Protein 4H3Q (pdb70)

B-factor: mean 58.97, std 25.53, range [18.32, 255.64]

Secondary structure (DSSP, 8-state):
-PPPEETTEE---TTTEEEEEEEEE-SSEEEEEEEETTTTEEEEEEEE--TT-HHHHHHHHHHHHHHHH---TTB----EEE--SSTTT---EEEEEEPPSEEHHHHHHH-PPPHHHHHHHHHHHHHHHHHHHHTTEE-----GGGEEE-TT--EEE---TT-EE-EEEEE-STTTSS--S--TT--HHHHH-SEEE-THHHHHHHHHHHHHHHHSS-SS--SSHHHHHHHHHHHH-SPPTTTTSSSPPTTTHHHHHHSPP-----HHHH-TTS-HHHHHHHHHHS-SSTTTSPPHHHHHTSGGGTTT--GGG----SS----SS-TTTS-HHHHHHHHHHHHGGGSSS---/--S---PPP---

Foldseek 3Di:
DAADDDPNHGDRDPDQWDDWDWDDQFVFWTKTWTAGNVVGAIKIKTKGQQQVFLLNLLLVLQQLQVLDQDDDQAAWHFDAKDADPDLVRGRMIMTITHDFDAWQLVVLVPDADDLVLLLLLLLSLLLVLQQCCLLQKAQQDDDRRQWGHHPVSRIHGHRSSPMDHFDQFAALPPVQVDDHDACLQFAPCSLFAGGTDHNLRRLSSSLQRSLCNLPVDGQQHADHRVRSVVSLCQAQWQDDVVLLVDSGDPVRSVVSVVDDTHDHDQQCVSRVPDDPLSSVLSCLRNDNHSVSRDDSLVSCVGPSNVVPRDVVPRDHDPHHDDDPDDSVPDTSVVSSVSVVVSNQVSPPPRDD/DPDDDDDDDDDD

Radius of gyration: 21.16 Å; Cα contacts (8 Å, |Δi|>4): 599; chains: 2; bounding box: 39×56×58 Å

Solvent-accessible surface area: 17019 Å² total; per-residue (Å²): 162,65,55,48,111,16,160,77,80,64,0,69,4,32,128,77,3,38,116,31,63,67,67,17,99,51,62,55,9,8,36,0,20,4,72,4,51,99,96,138,70,166,4,12,0,41,26,10,65,2,25,71,101,42,55,84,0,15,27,6,1,8,6,0,62,0,3,38,59,14,222,20,80,6,6,2,27,20,76,22,3,42,16,25,97,60,45,127,104,0,132,38,0,9,0,0,16,61,41,19,93,14,15,0,98,89,3,14,143,76,44,155,18,58,69,75,12,6,9,13,0,0,17,7,0,0,10,0,0,15,18,0,4,38,1,58,0,0,0,15,18,1,19,3,43,5,0,33,1,29,43,85,1,32,2,40,0,17,26,0,2,3,0,27,47,28,55,105,113,51,59,11,112,48,14,50,129,35,133,16,67,40,66,84,18,14,0,0,12,5,38,10,31,65,55,8,5,63,76,17,4,0,3,0,7,0,0,1,0,0,0,13,1,39,33,39,116,33,12,0,40,17,98,133,56,102,48,4,6,75,66,0,9,32,23,23,8,33,28,55,129,106,22,24,98,50,48,15,52,99,82,10,6,94,65,8,120,80,45,93,137,93,112,101,37,67,22,101,178,41,8,98,153,19,54,87,118,0,13,64,0,0,51,82,0,2,32,21,5,26,147,108,10,19,107,12,77,95,0,0,56,16,84,14,0,75,135,22,71,54,82,109,45,5,66,104,17,117,61,91,26,79,39,146,75,63,8,63,79,20,76,71,103,74,0,32,93,24,0,48,111,38,0,22,124,42,43,136,72,104,105,118,155,129,113,32,133,41,99,82,16,113,44,125

GO terms:
  GO:0004674 protein serine/threonine kinase activity (F, IDA)
  GO:0004707 MAP kinase activity (F, IDA)
  GO:0005829 cytosol (C, IDA)
  GO:0045542 positive regulation of cholesterol biosynthetic process (P, IDA)
  GO:0070371 ERK1 and ERK2 cascade (P, IDA)
  GO:0007173 epidermal growth factor receptor signaling pathway (P, IDA)
  GO:0000165 MAPK cascade (P, IDA)
  GO:0010759 positive regulation of macrophage chemotaxis (P, IGI)
  GO:0120041 positive regulation of macrophage proliferation (P, IGI)
  GO:0061514 interleukin-34-mediated signaling pathway (P, IGI)
  GO:0005634 nucleus (C, IDA)
  GO:0005737 cytoplasm (C, IDA)
  GO:0045880 positive regulation of smoothened signaling pathway (P, IDA)
  GO:0070849 response to epidermal growth factor (P, IDA)
  GO:0005634 nucleus (C, TAS)
  GO:0005739 mitochondrion (C, TAS)
  GO:0005769 early endosome (C, TAS)
  GO:0005770 late endosome (C, TAS)
  GO:0005794 Golgi apparatus (C, TAS)
  GO:0005829 cytosol (C, TAS)

CATH classification: 3.30.200.20 (+1 more: 1.10.510.10)

Structure (mmCIF, N/CA/C/O backbone):
data_4H3Q
#
_entry.id   4H3Q
#
_cell.length_a   41.750
_cell.length_b   58.530
_cell.length_c   159.150
_cell.angle_alpha   90.00
_cell.angle_beta   90.00
_cell.angle_gamma   90.00
#
_symmetry.space_group_name_H-M   'P 21 21 21'
#
loop_
_entity.id
_entity.type
_entity.pdbx_description
1 polymer 'Mitogen-activated protein kinase 1'
2 polymer 'Dual specificity mitogen-activated protein kinase kinase 2'
3 non-polymer 'PHOSPHOAMINOPHOSPHONIC ACID-ADENYLATE ESTER'
4 water water
#
loop_
_atom_site.group_PDB
_atom_site.id
_atom_site.type_symbol
_atom_site.label_atom_id
_atom_site.label_alt_id
_atom_site.label_comp_id
_atom_site.label_asym_id
_atom_site.label_entity_id
_atom_site.label_seq_id
_atom_site.pdbx_PDB_ins_code
_atom_site.Cartn_x
_atom_site.Cartn_y
_atom_site.Cartn_z
_atom_site.occupancy
_atom_site.B_iso_or_equiv
_atom_site.auth_seq_id
_atom_site.auth_comp_id
_atom_site.auth_asym_id
_atom_site.auth_atom_id
_atom_site.pdbx_PDB_model_num
ATOM 1 N N . ALA A 1 11 ? 0.378 13.878 -18.012 1.00 99.78 9 ALA A N 1
ATOM 2 C CA . ALA A 1 11 ? 1.732 13.631 -17.521 1.00 104.21 9 ALA A CA 1
ATOM 3 C C . ALA A 1 11 ? 1.826 12.311 -16.760 1.00 102.30 9 ALA A C 1
ATOM 4 O O . ALA A 1 11 ? 0.823 11.624 -16.567 1.00 103.42 9 ALA A O 1
ATOM 6 N N . GLY A 1 12 ? 3.035 11.962 -16.327 1.00 99.20 10 GLY A N 1
ATOM 7 C CA . GLY A 1 12 ? 3.254 10.737 -15.574 1.00 88.86 10 GLY A CA 1
ATOM 8 C C . GLY A 1 12 ? 2.753 10.793 -14.139 1.0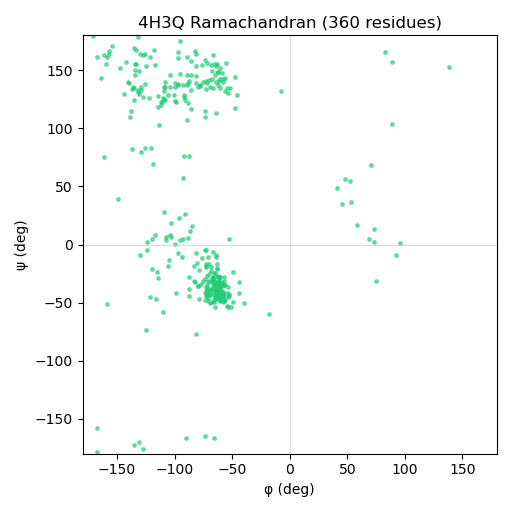0 75.91 10 GLY A C 1
ATOM 9 O O . GLY A 1 12 ? 2.585 11.875 -13.568 1.00 77.26 10 GLY A O 1
ATOM 10 N N . PRO A 1 13 ? 2.518 9.618 -13.542 1.00 62.71 11 PRO A N 1
ATOM 11 C CA . PRO A 1 13 ? 1.964 9.521 -12.186 1.00 54.55 11 PRO A CA 1
ATOM 12 C C . PRO A 1 13 ? 3.014 9.823 -11.122 1.00 53.28 11 PRO A C 1
ATOM 13 O O . PRO A 1 13 ? 4.205 9.651 -11.380 1.00 54.00 11 PRO A O 1
ATOM 17 N N . GLU A 1 14 ? 2.590 10.270 -9.946 1.00 48.56 12 GLU A N 1
ATOM 18 C CA . GLU A 1 14 ? 3.530 10.492 -8.849 1.00 49.37 12 GLU A CA 1
ATOM 19 C C . GLU A 1 14 ? 4.122 9.159 -8.391 1.00 49.18 12 GLU A C 1
ATOM 20 O O . GLU A 1 14 ? 3.515 8.104 -8.585 1.00 51.66 12 GLU A O 1
ATOM 26 N N . MET A 1 15 ? 5.304 9.206 -7.787 1.00 52.59 13 MET A N 1
ATOM 27 C CA . MET A 1 15 ? 6.024 7.992 -7.426 1.00 51.91 13 MET A CA 1
ATOM 28 C C . MET A 1 15 ? 6.564 8.094 -6.020 1.00 48.66 13 MET A C 1
ATOM 29 O O . MET A 1 15 ? 6.946 9.165 -5.589 1.00 47.65 13 MET A O 1
ATOM 34 N N . VAL A 1 16 ? 6.602 6.976 -5.306 1.00 42.27 14 VAL A N 1
ATOM 35 C CA . VAL A 1 16 ? 7.149 6.938 -3.967 1.00 37.91 14 VAL A CA 1
ATOM 36 C C . VAL A 1 16 ? 7.845 5.607 -3.802 1.00 40.15 14 VAL A C 1
ATOM 37 O O . VAL A 1 16 ? 7.243 4.569 -4.078 1.00 42.90 14 VAL A O 1
ATOM 41 N N . ARG A 1 17 ? 9.096 5.641 -3.336 1.00 42.42 15 ARG A N 1
ATOM 42 C CA . ARG A 1 17 ? 9.957 4.456 -3.290 1.00 45.47 15 ARG A CA 1
ATOM 43 C C . ARG A 1 17 ? 9.858 3.584 -4.522 1.00 47.20 15 ARG A C 1
ATOM 44 O O . ARG A 1 17 ? 9.672 2.380 -4.413 1.00 49.30 15 ARG A O 1
ATOM 52 N N . GLY A 1 18 ? 9.942 4.190 -5.697 1.00 49.24 16 GLY A N 1
ATOM 53 C CA . GLY A 1 18 ? 9.923 3.408 -6.915 1.00 50.11 16 GLY A CA 1
ATOM 54 C C . GLY A 1 18 ? 8.557 2.843 -7.247 1.00 54.47 16 GLY A C 1
ATOM 55 O O . GLY A 1 18 ? 8.414 2.146 -8.242 1.00 55.26 16 GLY A O 1
ATOM 56 N N . GLN A 1 19 ? 7.545 3.143 -6.437 1.00 52.69 17 GLN A N 1
ATOM 57 C CA . GLN A 1 19 ? 6.205 2.684 -6.758 1.00 50.50 17 GLN A CA 1
ATOM 58 C C . GLN A 1 19 ? 5.268 3.789 -7.198 1.00 39.95 17 GLN A C 1
ATOM 59 O O . GLN A 1 19 ? 5.250 4.864 -6.621 1.00 39.68 17 GLN A O 1
ATOM 65 N N . VAL A 1 20 ? 4.516 3.512 -8.259 1.00 43.78 18 VAL A N 1
ATOM 66 C CA . VAL A 1 20 ? 3.461 4.382 -8.753 1.00 38.17 18 VAL A CA 1
ATOM 67 C C . VAL A 1 20 ? 2.482 4.649 -7.642 1.00 35.89 18 VAL A C 1
ATOM 68 O O . VAL A 1 20 ? 2.064 3.731 -6.944 1.00 43.02 18 VAL A O 1
ATOM 72 N N . PHE A 1 21 ? 2.140 5.917 -7.460 1.00 37.28 19 PHE A N 1
ATOM 73 C CA . PHE A 1 21 ? 1.167 6.322 -6.469 1.00 40.22 19 PHE A CA 1
ATOM 74 C C . PHE A 1 21 ? 0.302 7.362 -7.146 1.00 39.22 19 PHE A C 1
ATOM 75 O O . PHE A 1 21 ? 0.512 8.555 -6.991 1.00 41.46 19 PHE A O 1
ATOM 83 N N . ASP A 1 22 ? -0.667 6.887 -7.916 1.00 32.73 20 ASP A N 1
ATOM 84 C CA . ASP A 1 22 ? -1.320 7.707 -8.910 1.00 35.22 20 ASP A CA 1
ATOM 85 C C . ASP A 1 22 ? -2.586 8.421 -8.413 1.00 39.36 20 ASP A C 1
ATOM 86 O O . ASP A 1 22 ? -3.705 8.040 -8.744 1.00 39.19 20 ASP A O 1
ATOM 91 N N . VAL A 1 23 ? -2.391 9.482 -7.647 1.00 34.03 21 VAL A N 1
ATOM 92 C CA . VAL A 1 23 ? -3.487 10.137 -6.967 1.00 27.75 21 VAL A CA 1
ATOM 93 C C . VAL A 1 23 ? -3.545 11.612 -7.324 1.00 35.27 21 VAL A C 1
ATOM 94 O O . VAL A 1 23 ? -4.360 12.350 -6.776 1.00 40.41 21 VAL A O 1
ATOM 98 N N . GLY A 1 24 ? -2.647 12.053 -8.198 1.00 34.44 22 GLY A N 1
ATOM 99 C CA . GLY A 1 24 ? -2.679 13.428 -8.673 1.00 33.46 22 GLY A CA 1
ATOM 100 C C . GLY A 1 24 ? -3.687 13.606 -9.802 1.00 34.04 22 GLY A C 1
ATOM 101 O O . GLY A 1 24 ? -4.159 12.634 -10.368 1.00 34.78 22 GLY A O 1
ATOM 102 N N . PRO A 1 25 ? -4.025 14.855 -10.142 1.00 35.01 23 PRO A N 1
ATOM 103 C CA . PRO A 1 25 ? -3.509 16.097 -9.560 1.00 40.22 23 PRO A CA 1
ATOM 104 C C . PRO A 1 25 ? -4.173 16.514 -8.246 1.00 37.84 23 PRO A C 1
ATOM 105 O O . PRO A 1 25 ? -3.693 17.454 -7.627 1.00 34.76 23 PRO A O 1
ATOM 109 N N . ARG A 1 26 ? -5.235 15.850 -7.809 1.00 32.58 24 ARG A N 1
ATOM 110 C CA . ARG A 1 26 ? -5.879 16.315 -6.602 1.00 27.83 24 ARG A CA 1
ATOM 111 C C . ARG A 1 26 ? -4.981 16.215 -5.384 1.00 26.75 24 ARG A C 1
ATOM 112 O O . ARG A 1 26 ? -4.904 17.143 -4.604 1.00 28.85 24 ARG A O 1
ATOM 120 N N . TYR A 1 27 ? -4.322 15.076 -5.218 1.00 25.89 25 TYR A N 1
ATOM 121 C CA . TYR A 1 27 ? -3.489 14.830 -4.054 1.00 25.13 25 TYR A CA 1
ATOM 122 C C . TYR A 1 27 ? -2.009 14.825 -4.448 1.00 31.34 25 TYR A C 1
ATOM 123 O O . TYR A 1 27 ? -1.606 14.089 -5.323 1.00 30.71 25 TYR A O 1
ATOM 132 N N . THR A 1 28 ? -1.203 15.643 -3.787 1.00 33.06 26 THR A N 1
ATOM 133 C CA . THR A 1 28 ? 0.195 15.809 -4.156 1.00 28.32 26 THR A CA 1
ATOM 134 C C . THR A 1 28 ? 1.072 15.779 -2.917 1.00 28.70 26 THR A C 1
ATOM 135 O O . THR A 1 28 ? 0.592 15.508 -1.829 1.00 26.89 26 THR A O 1
ATOM 139 N N . ASN A 1 29 ? 2.353 16.079 -3.101 1.00 30.97 27 ASN A N 1
ATOM 140 C CA . ASN A 1 29 ? 3.325 16.081 -2.011 1.00 35.44 27 ASN A CA 1
ATOM 141 C C . ASN A 1 29 ? 3.271 14.835 -1.146 1.00 28.95 27 ASN A C 1
ATOM 142 O O . ASN A 1 29 ? 3.095 14.920 0.052 1.00 32.51 27 ASN A O 1
ATOM 147 N N . LEU A 1 30 ? 3.415 13.683 -1.764 1.00 29.09 28 LEU A N 1
ATOM 148 C CA . LEU A 1 30 ? 3.384 12.422 -1.039 1.00 28.50 28 LEU A CA 1
ATOM 149 C C . LEU A 1 30 ? 4.644 12.192 -0.206 1.00 38.39 28 LEU A C 1
ATOM 150 O O . LEU A 1 30 ? 5.755 12.382 -0.697 1.00 35.56 28 LEU A O 1
ATOM 155 N N . SER A 1 31 ? 4.464 11.768 1.043 1.00 33.99 29 SER A N 1
ATOM 156 C CA . SER A 1 31 ? 5.559 11.229 1.859 1.00 37.55 29 SER A CA 1
ATOM 157 C C . SER A 1 31 ? 5.176 9.858 2.435 1.00 40.84 29 SER A C 1
ATOM 158 O O . SER A 1 31 ? 4.121 9.702 3.077 1.00 33.61 29 SER A O 1
ATOM 161 N N . TYR A 1 32 ? 6.053 8.884 2.202 1.00 32.40 30 TYR A N 1
ATOM 162 C CA . TYR A 1 32 ? 5.933 7.552 2.761 1.00 32.97 30 TYR A CA 1
ATOM 163 C C . TYR A 1 32 ? 5.749 7.607 4.271 1.00 44.10 30 TYR A C 1
ATOM 164 O O . TYR A 1 32 ? 6.417 8.353 4.975 1.00 33.89 30 TYR A O 1
ATOM 173 N N . ILE A 1 33 ? 4.802 6.826 4.763 1.00 33.94 31 ILE A N 1
ATOM 174 C CA . ILE A 1 33 ? 4.641 6.658 6.193 1.00 38.95 31 ILE A CA 1
ATOM 175 C C . ILE A 1 33 ? 5.054 5.241 6.558 1.00 39.25 31 ILE A C 1
ATOM 176 O O . ILE A 1 33 ? 5.944 5.019 7.368 1.00 43.38 31 ILE A O 1
ATOM 181 N N . GLY A 1 34 ? 4.391 4.274 5.951 1.00 38.87 32 GLY A N 1
ATOM 182 C CA . GLY A 1 34 ? 4.646 2.905 6.294 1.00 40.52 32 GLY A CA 1
ATOM 183 C C . GLY A 1 34 ? 3.972 1.940 5.361 1.00 43.72 32 GLY A C 1
ATOM 184 O O . GLY A 1 34 ? 3.286 2.321 4.418 1.00 47.39 32 GLY A O 1
ATOM 185 N N . GLU A 1 35 ? 4.195 0.670 5.637 1.00 45.88 33 GLU A N 1
ATOM 186 C CA . GLU A 1 35 ? 3.624 -0.399 4.876 1.00 53.16 33 GLU A CA 1
ATOM 187 C C . GLU A 1 35 ? 3.008 -1.279 5.929 1.00 62.06 33 GLU A C 1
ATOM 188 O O . GLU A 1 35 ? 3.633 -1.557 6.958 1.00 65.25 33 GLU A O 1
ATOM 194 N N . GLY A 1 36 ? 1.771 -1.689 5.702 1.00 60.38 34 GLY A N 1
ATOM 195 C CA . GLY A 1 36 ? 1.225 -2.787 6.461 1.00 66.53 34 GLY A CA 1
ATOM 196 C C . GLY A 1 36 ? 1.597 -3.993 5.632 1.00 74.76 34 GLY A C 1
ATOM 197 O O . GLY A 1 36 ? 2.425 -3.892 4.726 1.00 71.52 34 GLY A O 1
ATOM 198 N N . ALA A 1 37 ? 0.987 -5.133 5.928 1.00 83.62 35 ALA A N 1
ATOM 199 C CA . ALA A 1 37 ? 1.181 -6.320 5.105 1.00 85.56 35 ALA A CA 1
ATOM 200 C C . ALA A 1 37 ? 0.442 -6.183 3.766 1.00 76.35 35 ALA A C 1
ATOM 201 O O . ALA A 1 37 ? 0.725 -6.907 2.807 1.00 68.25 35 ALA A O 1
ATOM 203 N N . TYR A 1 38 ? -0.497 -5.245 3.696 1.00 70.61 36 TYR A N 1
ATOM 204 C CA . TYR A 1 38 ? -1.397 -5.211 2.556 1.00 66.89 36 TYR A CA 1
ATOM 205 C C . TYR A 1 38 ? -1.348 -3.927 1.741 1.00 69.21 36 TYR A C 1
ATOM 206 O O . TYR A 1 38 ? -1.726 -3.911 0.566 1.00 68.63 36 TYR A O 1
ATOM 215 N N . GLY A 1 39 ? -0.864 -2.855 2.347 1.00 63.69 37 GLY A N 1
ATOM 216 C CA . GLY A 1 39 ? -0.859 -1.597 1.642 1.00 61.16 37 GLY A CA 1
ATOM 217 C C . GLY A 1 39 ? 0.294 -0.699 1.992 1.00 54.39 37 GLY A C 1
ATOM 218 O O . GLY A 1 39 ? 0.826 -0.755 3.102 1.00 52.25 37 GLY A O 1
ATOM 219 N N . MET A 1 40 ? 0.678 0.129 1.029 1.00 45.85 38 MET A N 1
ATOM 220 C CA . MET A 1 40 ? 1.598 1.222 1.298 1.00 35.01 38 MET A CA 1
ATOM 221 C C . MET A 1 40 ? 0.843 2.517 1.644 1.00 34.76 38 MET A C 1
ATOM 222 O O . MET A 1 40 ? -0.030 2.973 0.900 1.00 32.36 38 MET A O 1
ATOM 227 N N . VAL A 1 41 ? 1.185 3.111 2.779 1.00 29.31 39 VAL A N 1
ATOM 228 C CA . VAL A 1 41 ? 0.503 4.306 3.242 1.00 27.57 39 VAL A CA 1
ATOM 229 C C . VAL A 1 41 ? 1.390 5.542 3.127 1.00 27.72 39 VAL A C 1
ATOM 230 O O . VAL A 1 41 ? 2.530 5.507 3.569 1.00 30.37 39 VAL A O 1
ATOM 234 N N . CYS A 1 42 ? 0.852 6.623 2.561 1.00 26.29 40 CYS A N 1
ATOM 235 C CA . CYS A 1 42 ? 1.537 7.930 2.503 1.00 31.44 40 CYS A CA 1
ATOM 236 C C . CYS A 1 42 ? 0.718 9.047 3.104 1.00 33.91 40 CYS A C 1
ATOM 237 O O . CYS A 1 42 ? -0.511 8.976 3.138 1.00 32.31 40 CYS A O 1
ATOM 240 N N . SER A 1 43 ? 1.402 10.077 3.584 1.00 30.59 41 SER A N 1
ATOM 241 C CA . SER A 1 43 ? 0.759 11.374 3.821 1.00 31.57 41 SER A CA 1
ATOM 242 C C . SER A 1 43 ? 0.679 12.126 2.487 1.00 30.61 41 SER A C 1
ATOM 243 O O . SER A 1 43 ? 1.463 11.872 1.570 1.00 25.66 41 SER A O 1
ATOM 246 N N . ALA A 1 44 ? -0.293 13.019 2.357 1.00 27.13 42 ALA A N 1
ATOM 247 C CA . ALA A 1 44 ? -0.450 13.783 1.129 1.00 24.36 42 ALA A CA 1
ATOM 248 C C . ALA A 1 44 ? -1.146 15.091 1.397 1.00 32.28 42 ALA A C 1
ATOM 249 O O . ALA A 1 44 ? -1.673 15.332 2.483 1.00 27.84 42 ALA A O 1
ATOM 251 N N . TYR A 1 45 ? -1.168 15.931 0.381 1.00 25.51 43 TYR A N 1
ATOM 252 C CA . TYR A 1 45 ? -1.905 17.171 0.479 1.00 25.52 43 TYR A CA 1
ATOM 253 C C . TYR A 1 45 ? -3.056 17.165 -0.499 1.00 25.25 43 TYR A C 1
ATOM 254 O O . TYR A 1 45 ? -2.873 16.900 -1.685 1.00 30.77 43 TYR A O 1
ATOM 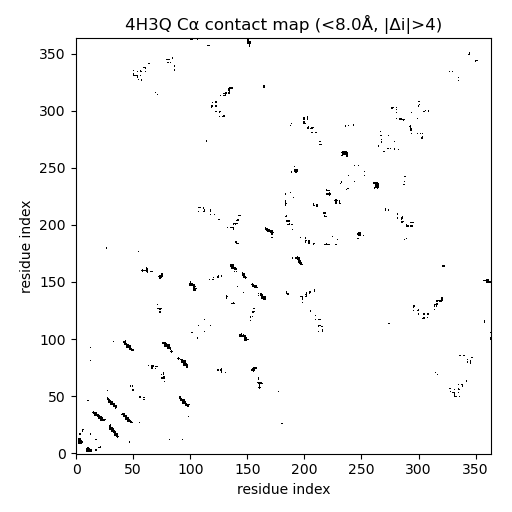263 N N . ASP A 1 46 ? -4.248 17.448 0.006 1.00 26.36 44 ASP A N 1
ATOM 264 C CA . ASP A 1 46 ? -5.454 17.483 -0.828 1.00 25.04 44 ASP A CA 1
ATOM 265 C C . ASP A 1 46 ? -5.582 18.895 -1.348 1.00 31.86 44 ASP A C 1
ATOM 266 O O . ASP A 1 46 ? -5.939 19.795 -0.592 1.00 30.31 44 ASP A O 1
ATOM 271 N N . ASN A 1 47 ? -5.306 19.108 -2.624 1.00 27.65 45 ASN A N 1
ATOM 272 C CA . ASN A 1 47 ? -5.351 20.465 -3.130 1.00 29.71 45 ASN A CA 1
ATOM 273 C C . ASN A 1 47 ? -6.763 21.014 -3.265 1.00 30.63 45 ASN A C 1
ATOM 274 O O . ASN A 1 47 ? -6.951 22.213 -3.318 1.00 38.61 45 ASN A O 1
ATOM 279 N N . VAL A 1 48 ? -7.746 20.130 -3.296 1.00 29.51 46 VAL A N 1
ATOM 280 C CA . VAL A 1 48 ? -9.129 20.554 -3.452 1.00 30.61 46 VAL A CA 1
ATOM 281 C C . VAL A 1 48 ? -9.698 21.073 -2.130 1.00 32.64 46 VAL A C 1
ATOM 282 O O . VAL A 1 48 ? -10.278 22.114 -2.093 1.00 32.92 46 VAL A O 1
ATOM 286 N N . ASN A 1 49 ? -9.489 20.355 -1.041 1.00 33.61 47 ASN A N 1
ATOM 287 C CA . ASN A 1 49 ? -10.021 20.749 0.254 1.00 29.88 47 ASN A CA 1
ATOM 288 C C . ASN A 1 49 ? -9.015 21.450 1.160 1.00 34.42 47 ASN A C 1
ATOM 289 O O . ASN A 1 49 ? -9.338 21.783 2.289 1.00 34.68 47 ASN A O 1
ATOM 294 N N . LYS A 1 50 ? -7.789 21.636 0.675 1.00 31.68 48 LYS A N 1
ATOM 295 C CA . LYS A 1 50 ? -6.701 22.260 1.447 1.00 30.86 48 LYS A CA 1
ATOM 296 C C . LYS A 1 50 ? -6.492 21.608 2.795 1.00 29.92 48 LYS A C 1
ATOM 297 O O . LYS A 1 50 ? -6.508 22.299 3.795 1.00 33.06 48 LYS A O 1
ATOM 303 N N . VAL A 1 51 ? -6.277 20.290 2.818 1.00 31.74 49 VAL A N 1
ATOM 304 C CA . VAL A 1 51 ? -5.995 19.568 4.051 1.00 32.47 49 VAL A CA 1
ATOM 305 C C . VAL A 1 51 ? -4.960 18.488 3.804 1.00 32.93 49 VAL A C 1
ATOM 306 O O . VAL A 1 51 ? -4.820 18.000 2.689 1.00 26.87 49 VAL A O 1
ATOM 310 N N . ARG A 1 52 ? -4.279 18.083 4.870 1.00 30.51 50 ARG A N 1
ATOM 311 C CA . ARG A 1 52 ? -3.402 16.925 4.829 1.00 35.22 50 ARG A CA 1
ATOM 312 C C . ARG A 1 52 ? -4.242 15.670 4.995 1.00 34.65 50 ARG A C 1
ATOM 313 O O . ARG A 1 52 ? -5.178 15.646 5.794 1.00 36.83 50 ARG A O 1
ATOM 321 N N . VAL A 1 53 ? -3.921 14.640 4.222 1.00 30.17 51 VAL A N 1
ATOM 322 C CA . VAL A 1 53 ? -4.621 13.371 4.321 1.00 22.63 51 VAL A CA 1
ATOM 323 C C . VAL A 1 53 ? -3.635 12.229 4.357 1.00 25.06 51 VAL A C 1
ATOM 324 O O . VAL A 1 53 ? -2.458 12.409 4.079 1.00 23.10 51 VAL A O 1
ATOM 328 N N . ALA A 1 54 ? -4.133 11.049 4.710 1.00 24.38 52 ALA A N 1
ATOM 329 C CA . ALA A 1 54 ? -3.411 9.808 4.505 1.00 28.77 52 ALA A CA 1
ATOM 330 C C . ALA A 1 54 ? -4.049 9.126 3.325 1.00 28.79 52 ALA A C 1
ATOM 331 O O . ALA A 1 54 ? -5.257 9.217 3.113 1.00 28.83 52 ALA A O 1
ATOM 333 N N . ILE A 1 55 ? -3.230 8.444 2.556 1.00 22.96 53 ILE A N 1
ATOM 334 C CA . ILE A 1 55 ? -3.705 7.671 1.437 1.00 23.35 53 ILE A CA 1
ATOM 335 C C . ILE A 1 55 ? -3.063 6.290 1.502 1.00 27.96 53 ILE A C 1
ATOM 336 O O . ILE A 1 55 ? -1.847 6.149 1.667 1.00 29.32 53 ILE A O 1
ATOM 341 N N . LYS A 1 56 ? -3.884 5.274 1.362 1.00 23.19 54 LYS A N 1
ATOM 342 C CA . LYS A 1 56 ? -3.430 3.920 1.479 1.00 23.79 54 LYS A CA 1
ATOM 343 C C . LYS A 1 56 ? -3.539 3.295 0.098 1.00 28.51 54 LYS A C 1
ATOM 344 O O . LYS A 1 56 ? -4.616 3.282 -0.488 1.00 28.86 54 LYS A O 1
ATOM 350 N N . LYS A 1 57 ? -2.423 2.832 -0.457 1.00 25.99 55 LYS A N 1
ATOM 351 C CA . LYS A 1 57 ? -2.477 2.149 -1.743 1.00 29.92 55 LYS A CA 1
ATOM 352 C C . LYS A 1 57 ? -2.643 0.633 -1.580 1.00 34.01 55 LYS A C 1
ATOM 353 O O . LYS A 1 57 ? -1.902 -0.012 -0.845 1.00 33.70 55 LYS A O 1
ATOM 359 N N . ILE A 1 58 ? -3.623 0.059 -2.265 1.00 33.00 56 ILE A N 1
ATOM 360 C CA . ILE A 1 58 ? -3.883 -1.373 -2.145 1.00 34.87 56 ILE A CA 1
ATOM 361 C C . ILE A 1 58 ? -3.958 -1.967 -3.521 1.00 34.71 56 ILE A C 1
ATOM 362 O O . ILE A 1 58 ? -4.609 -1.404 -4.387 1.00 29.09 56 ILE A O 1
ATOM 367 N N . SER A 1 59 ? -3.315 -3.115 -3.711 1.00 33.41 57 SER A N 1
ATOM 368 C CA . SER A 1 59 ? -3.303 -3.800 -5.001 1.00 37.27 57 SER A CA 1
ATOM 369 C C . SER A 1 59 ? -3.690 -5.226 -4.758 1.00 34.55 57 SER A C 1
ATOM 370 O O . SER A 1 59 ? -2.835 -6.090 -4.696 1.00 37.08 57 SER A O 1
ATOM 373 N N . PRO A 1 60 ? -4.987 -5.484 -4.604 1.00 37.02 58 PRO A N 1
ATOM 374 C CA . PRO A 1 60 ? -5.372 -6.768 -4.029 1.00 34.67 58 PRO A CA 1
ATOM 375 C C . PRO A 1 60 ? -5.897 -7.739 -5.050 1.00 36.24 58 PRO A C 1
ATOM 376 O O . PRO A 1 60 ? -6.425 -8.759 -4.648 1.00 40.01 58 PRO A O 1
ATOM 380 N N . PHE A 1 61 ? -5.814 -7.438 -6.334 1.00 44.06 59 PHE A N 1
ATOM 381 C CA . PHE A 1 61 ? -6.634 -8.206 -7.275 1.00 43.14 59 PHE A CA 1
ATOM 382 C C . PHE A 1 61 ? -6.108 -9.573 -7.705 1.00 44.65 59 PHE A C 1
ATOM 383 O O . PHE A 1 61 ? -6.859 -10.393 -8.202 1.00 45.19 59 PHE A O 1
ATOM 391 N N . GLU A 1 62 ? -4.829 -9.831 -7.477 1.00 45.61 60 GLU A N 1
ATOM 392 C CA . GLU A 1 62 ? -4.258 -11.116 -7.835 1.00 47.11 60 GLU A CA 1
ATOM 393 C C . GLU A 1 62 ? -4.661 -12.222 -6.847 1.00 48.17 60 GLU A C 1
ATOM 394 O O . GLU A 1 62 ? -4.438 -13.390 -7.108 1.00 51.48 60 GLU A O 1
ATOM 396 N N . HIS A 1 63 ? -5.248 -11.874 -5.711 1.00 53.21 61 HIS A N 1
ATOM 397 C CA . HIS A 1 63 ? -5.581 -12.908 -4.730 1.00 37.02 61 HIS A CA 1
ATOM 398 C C . HIS A 1 63 ? -6.901 -12.769 -3.991 1.00 39.81 61 HIS A C 1
ATOM 399 O O . HIS A 1 63 ? -7.289 -11.684 -3.579 1.00 47.29 61 HIS A O 1
ATOM 406 N N . GLN A 1 64 ? -7.564 -13.896 -3.799 1.00 53.60 62 GLN A N 1
ATOM 407 C CA . GLN A 1 64 ? -8.895 -13.875 -3.251 1.00 49.36 62 GLN A CA 1
ATOM 408 C C . GLN A 1 64 ? -8.926 -13.256 -1.852 1.00 49.28 62 GLN A C 1
ATOM 409 O O . GLN A 1 64 ? -9.799 -12.448 -1.544 1.00 48.05 62 GLN A O 1
ATOM 415 N N . THR A 1 65 ? -7.974 -13.622 -1.004 1.00 46.95 63 THR A N 1
ATOM 416 C CA . THR A 1 65 ? -8.005 -13.147 0.379 1.00 52.33 63 THR A CA 1
ATOM 417 C C . THR A 1 65 ? -7.813 -11.633 0.484 1.00 47.35 63 THR A C 1
ATOM 418 O O . THR A 1 65 ? -8.352 -10.983 1.374 1.00 51.21 63 THR A O 1
ATOM 422 N N . TYR A 1 66 ? -7.034 -11.076 -0.425 1.00 48.57 64 TYR A N 1
ATOM 423 C CA . TYR A 1 66 ? -6.724 -9.661 -0.375 1.00 45.58 64 TYR A CA 1
ATOM 424 C C . TYR A 1 66 ? -7.962 -8.889 -0.765 1.00 38.57 64 TYR A C 1
ATOM 425 O O . TYR A 1 66 ? -8.300 -7.880 -0.149 1.00 33.53 64 TYR A O 1
ATOM 434 N N . CYS A 1 67 ? -8.638 -9.394 -1.786 1.00 34.94 65 CYS A N 1
ATOM 435 C CA . CYS A 1 67 ? -9.859 -8.780 -2.296 1.00 35.50 65 CYS A CA 1
ATOM 436 C C . CYS A 1 67 ? -10.926 -8.778 -1.217 1.00 37.77 65 CYS A C 1
ATOM 437 O O . CYS A 1 67 ? -11.721 -7.847 -1.105 1.00 36.88 65 CYS A O 1
ATOM 440 N N . GLN A 1 68 ? -10.926 -9.837 -0.420 1.00 37.06 66 GLN A N 1
ATOM 441 C CA . GLN A 1 68 ? -11.880 -10.021 0.665 1.00 40.42 66 GLN A CA 1
ATOM 442 C C . GLN A 1 68 ? -11.666 -8.941 1.700 1.00 39.01 66 GLN A C 1
ATOM 443 O O . GLN A 1 68 ? -12.597 -8.241 2.100 1.00 42.14 66 GLN A O 1
ATOM 449 N N . ARG A 1 69 ? -10.426 -8.838 2.150 1.00 33.75 67 ARG A N 1
ATOM 450 C CA . ARG A 1 69 ? -10.028 -7.804 3.078 1.00 32.47 67 ARG A CA 1
ATOM 451 C C . ARG A 1 69 ? -10.383 -6.393 2.589 1.00 37.48 67 ARG A C 1
ATOM 452 O O . ARG A 1 69 ? -10.891 -5.574 3.343 1.00 33.09 67 ARG A O 1
ATOM 460 N N . THR A 1 70 ? -10.102 -6.115 1.326 1.00 33.77 68 THR A N 1
ATOM 461 C CA . THR A 1 70 ? -10.350 -4.791 0.770 1.00 26.79 68 THR A CA 1
ATOM 462 C C . THR A 1 70 ? -11.843 -4.458 0.736 1.00 30.43 68 THR A C 1
ATOM 463 O O . THR A 1 70 ? -12.257 -3.370 1.112 1.00 32.86 68 THR A O 1
ATOM 467 N N . LEU A 1 71 ? -12.642 -5.403 0.271 1.00 30.62 69 LEU A N 1
ATOM 468 C CA . LEU A 1 71 ? -14.072 -5.217 0.205 1.00 28.18 69 LEU A CA 1
ATOM 469 C C . LEU A 1 71 ? -14.624 -4.973 1.609 1.00 33.24 69 LEU A C 1
ATOM 470 O O . LEU A 1 71 ? -15.434 -4.086 1.807 1.00 29.23 69 LEU A O 1
ATOM 475 N N . ARG A 1 72 ? -14.170 -5.735 2.596 1.00 33.67 70 ARG A N 1
ATOM 476 C CA . ARG A 1 72 ? -14.761 -5.612 3.931 1.00 35.73 70 ARG A CA 1
ATOM 477 C C . ARG A 1 72 ? -14.430 -4.300 4.590 1.00 34.65 70 ARG A C 1
ATOM 478 O O . ARG A 1 72 ? -15.289 -3.650 5.178 1.00 37.00 70 ARG A O 1
ATOM 486 N N . GLU A 1 73 ? -13.175 -3.904 4.456 1.00 35.98 71 GLU A N 1
ATOM 487 C CA . GLU A 1 73 ? -12.718 -2.654 5.014 1.00 37.95 71 GLU A CA 1
ATOM 488 C C . GLU A 1 73 ? -13.518 -1.505 4.417 1.00 31.77 71 GLU A C 1
ATOM 489 O O . GLU A 1 73 ? -13.970 -0.625 5.122 1.00 31.03 71 GLU A O 1
ATOM 495 N N . ILE A 1 74 ? -13.688 -1.509 3.105 1.00 25.50 72 ILE A N 1
ATOM 496 C CA . ILE A 1 74 ? -14.379 -0.395 2.455 1.00 27.84 72 ILE A CA 1
ATOM 497 C C . ILE A 1 74 ? -15.852 -0.334 2.870 1.00 31.48 72 ILE A C 1
ATOM 498 O O . ILE A 1 74 ? -16.341 0.696 3.290 1.00 35.06 72 ILE A O 1
ATOM 503 N N . LYS A 1 75 ? -16.533 -1.467 2.781 1.00 32.79 73 LYS A N 1
ATOM 504 C CA . LYS A 1 75 ? -17.939 -1.552 3.098 1.00 32.53 73 LYS A CA 1
ATOM 505 C C . LYS A 1 75 ? -18.177 -1.169 4.558 1.00 39.92 73 LYS A C 1
ATOM 506 O O . LYS A 1 75 ? -19.084 -0.418 4.879 1.00 38.19 73 LYS A O 1
ATOM 512 N N . ILE A 1 76 ? -17.328 -1.656 5.444 1.00 34.28 74 ILE A N 1
ATOM 513 C CA . ILE A 1 76 ? -17.498 -1.347 6.849 1.00 33.38 74 ILE A CA 1
ATOM 514 C C . ILE A 1 76 ? -17.211 0.116 7.203 1.00 33.26 74 ILE A C 1
ATOM 515 O O . ILE A 1 76 ? -18.037 0.760 7.821 1.00 33.70 74 ILE A O 1
ATOM 520 N N . LEU A 1 77 ? -16.071 0.652 6.777 1.00 31.16 75 LEU A N 1
ATOM 521 C CA . LEU A 1 77 ? -15.715 2.030 7.109 1.00 28.06 75 LEU A CA 1
ATOM 522 C C . LEU A 1 77 ? -16.664 3.053 6.492 1.00 30.21 75 LEU A C 1
ATOM 523 O O . LEU A 1 77 ? -16.871 4.125 7.061 1.00 29.93 75 LEU A O 1
ATOM 528 N N . LEU A 1 78 ? -17.215 2.734 5.324 1.00 27.41 76 LEU A N 1
ATOM 529 C CA . LEU A 1 78 ? -18.201 3.614 4.707 1.00 27.45 76 LEU A CA 1
ATOM 530 C C . LEU A 1 78 ? -19.536 3.578 5.456 1.00 35.28 76 LEU A C 1
ATOM 531 O O . LEU A 1 78 ? -20.295 4.546 5.430 1.00 41.34 76 LEU A O 1
ATOM 536 N N . ALA A 1 79 ? -19.825 2.467 6.123 1.00 33.02 77 ALA A N 1
ATOM 537 C CA . ALA A 1 79 ? -21.110 2.315 6.812 1.00 37.02 77 ALA A CA 1
ATOM 538 C C . ALA A 1 79 ? -21.040 2.873 8.214 1.00 35.04 77 ALA A C 1
ATOM 539 O O . ALA A 1 79 ? -22.036 3.311 8.759 1.00 41.65 77 ALA A O 1
ATOM 541 N N . PHE A 1 80 ? -19.855 2.863 8.801 1.00 33.38 78 PHE A N 1
ATOM 542 C CA . PHE A 1 80 ? -19.672 3.409 10.139 1.00 41.52 78 PHE A CA 1
ATOM 543 C C . PHE A 1 80 ? -19.363 4.903 10.092 1.00 41.66 78 PHE A C 1
ATOM 544 O O . PHE A 1 80 ? -18.634 5.378 9.243 1.00 43.95 78 PHE A O 1
ATOM 552 N N . ARG A 1 81 ? -19.945 5.650 11.004 1.00 45.91 79 ARG A N 1
ATOM 553 C CA . ARG A 1 81 ? -19.506 6.999 11.215 1.00 47.34 79 ARG A CA 1
ATOM 554 C C . ARG A 1 81 ? -19.479 7.173 12.706 1.00 45.81 79 ARG A C 1
ATOM 555 O O . ARG A 1 81 ? -20.505 7.100 13.377 1.00 42.97 79 ARG A O 1
ATOM 563 N N . HIS A 1 82 ? -18.280 7.370 13.224 1.00 42.38 80 HIS A N 1
ATOM 564 C CA . HIS A 1 82 ? -18.072 7.456 14.654 1.00 40.06 80 HIS A CA 1
ATOM 565 C C . HIS A 1 82 ? -16.713 8.068 14.901 1.00 42.14 80 HIS A C 1
ATOM 566 O O . HIS A 1 82 ? -15.758 7.814 14.157 1.00 39.63 80 HIS A O 1
ATOM 573 N N . GLU A 1 83 ? -16.653 8.887 15.944 1.00 39.37 81 GLU A N 1
ATOM 574 C CA . GLU A 1 83 ? -15.496 9.699 16.278 1.00 43.89 81 GLU A CA 1
ATOM 575 C C . GLU A 1 83 ? -14.222 8.893 16.477 1.00 41.09 81 GLU A C 1
ATOM 576 O O . GLU A 1 83 ? -13.126 9.384 16.223 1.00 37.91 81 GLU A O 1
ATOM 582 N N . ASN A 1 84 ? -14.373 7.672 16.963 1.00 32.53 82 ASN A N 1
ATOM 583 C CA . ASN A 1 84 ? -13.226 6.839 17.311 1.00 37.29 82 ASN A CA 1
ATOM 584 C C . ASN A 1 84 ? -12.915 5.740 16.291 1.00 34.63 82 ASN A C 1
ATOM 585 O O . ASN A 1 84 ? -12.234 4.757 16.595 1.00 31.93 82 ASN A O 1
ATOM 590 N N . ILE A 1 85 ? -13.438 5.912 15.086 1.00 28.48 83 ILE A N 1
ATOM 591 C CA . ILE A 1 85 ? -13.212 4.966 14.004 1.00 27.60 83 ILE A CA 1
ATOM 592 C C . ILE A 1 85 ? -12.800 5.782 12.803 1.00 26.44 83 ILE A C 1
ATOM 593 O O . ILE A 1 85 ? -13.457 6.755 12.482 1.00 28.12 83 ILE A O 1
ATOM 598 N N . ILE A 1 86 ? -11.700 5.407 12.157 1.00 27.24 84 ILE A N 1
ATOM 599 C CA . ILE A 1 86 ? -11.173 6.191 11.045 1.00 27.64 84 ILE A CA 1
ATOM 600 C C . ILE A 1 86 ? -12.256 6.210 9.949 1.00 33.51 84 ILE A C 1
ATOM 601 O O . ILE A 1 86 ? -12.962 5.231 9.748 1.00 37.16 84 ILE A O 1
ATOM 606 N N . GLY A 1 87 ? -12.447 7.325 9.274 1.00 35.17 85 GLY A N 1
ATOM 607 C CA . GLY A 1 87 ? -13.407 7.314 8.189 1.00 30.25 85 GLY A CA 1
ATOM 608 C C . GLY A 1 87 ? -12.689 7.060 6.877 1.00 35.61 85 GLY A C 1
ATOM 609 O O . GLY A 1 87 ? -11.466 6.971 6.863 1.00 35.64 85 GLY A O 1
ATOM 610 N N . ILE A 1 88 ? -13.452 6.928 5.795 1.00 26.05 86 ILE A N 1
ATOM 611 C CA . ILE A 1 88 ? -12.939 7.011 4.437 1.00 28.82 86 ILE A CA 1
ATOM 612 C C . ILE A 1 88 ? -13.504 8.279 3.823 1.00 27.15 86 ILE A C 1
ATOM 613 O O . ILE A 1 88 ? -14.717 8.476 3.812 1.00 30.56 86 ILE A O 1
ATOM 618 N N . ASN A 1 89 ? -12.606 9.153 3.368 1.00 22.81 87 ASN A N 1
ATOM 619 C CA . ASN A 1 89 ? -12.949 10.407 2.752 1.00 21.36 87 ASN A CA 1
ATOM 620 C C . ASN A 1 89 ? -13.165 10.283 1.262 1.00 29.05 87 ASN A C 1
ATOM 621 O O . ASN A 1 89 ? -14.036 10.939 0.711 1.00 24.94 87 ASN A O 1
ATOM 626 N N . ASP A 1 90 ? -12.349 9.467 0.598 1.00 26.10 88 ASP A N 1
ATOM 627 C CA . ASP A 1 90 ? -12.373 9.375 -0.867 1.00 26.38 88 ASP A CA 1
ATOM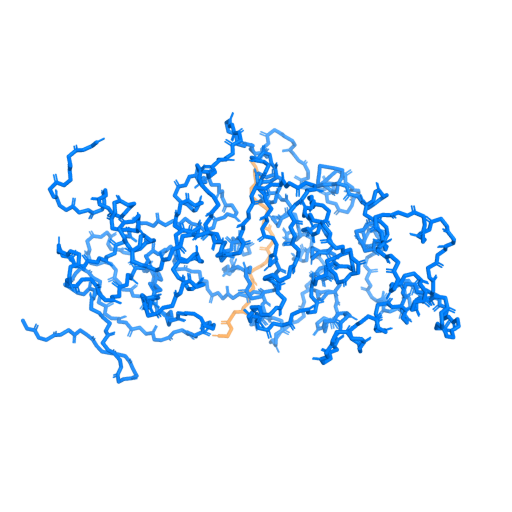 628 C C . ASP A 1 90 ? -11.736 8.065 -1.300 1.00 22.00 88 ASP A C 1
ATOM 629 O O . ASP A 1 90 ? -10.974 7.498 -0.555 1.00 22.79 88 ASP A O 1
ATOM 634 N N . ILE A 1 91 ? -12.088 7.562 -2.477 1.00 25.21 89 ILE A N 1
ATOM 635 C CA . ILE A 1 91 ? -11.457 6.355 -3.029 1.00 22.84 89 ILE A CA 1
ATOM 636 C C . ILE A 1 91 ? -11.136 6.567 -4.493 1.00 22.61 89 ILE A C 1
ATOM 637 O O . ILE A 1 91 ? -11.990 6.923 -5.288 1.00 28.67 89 ILE A O 1
ATOM 642 N N . ILE A 1 92 ? -9.881 6.382 -4.848 1.00 21.88 90 ILE A N 1
ATOM 643 C CA . ILE A 1 92 ? -9.458 6.619 -6.211 1.00 26.51 90 ILE A CA 1
ATOM 644 C C . ILE A 1 92 ? -9.237 5.277 -6.887 1.00 30.78 90 ILE A C 1
ATOM 645 O O . ILE A 1 92 ? -8.551 4.414 -6.352 1.00 24.04 90 ILE A O 1
ATOM 650 N N . ARG A 1 93 ? -9.848 5.092 -8.046 1.00 31.22 91 ARG A N 1
ATOM 651 C CA . ARG A 1 93 ? -9.538 3.952 -8.887 1.00 35.38 91 ARG A CA 1
ATOM 652 C C . ARG A 1 93 ? -9.913 4.272 -10.319 1.00 33.02 91 ARG A C 1
ATOM 653 O O . ARG A 1 93 ? -10.679 5.192 -10.570 1.00 41.40 91 ARG A O 1
ATOM 661 N N . ALA A 1 94 ? -9.389 3.482 -11.244 1.00 32.12 92 ALA A N 1
ATOM 662 C CA . ALA A 1 94 ? -9.585 3.679 -12.681 1.00 31.73 92 ALA A CA 1
ATOM 663 C C . ALA A 1 94 ? -11.055 3.741 -13.131 1.00 32.27 92 ALA A C 1
ATOM 664 O O . ALA A 1 94 ? -11.950 3.197 -12.478 1.00 35.17 92 ALA A O 1
ATOM 666 N N . PRO A 1 95 ? -11.306 4.392 -14.274 1.00 30.82 93 PRO A N 1
ATOM 667 C CA . PRO A 1 95 ? -12.699 4.465 -14.743 1.00 33.84 93 PRO A CA 1
ATOM 668 C C . PRO A 1 95 ? -13.307 3.146 -15.253 1.00 41.22 93 PRO A C 1
ATOM 669 O O . PRO A 1 95 ? -14.530 3.001 -15.201 1.00 41.40 93 PRO A O 1
ATOM 673 N N . THR A 1 96 ? -12.498 2.206 -15.731 1.00 45.85 94 THR A N 1
ATOM 674 C CA . THR A 1 96 ? -13.037 0.907 -16.172 1.00 41.16 94 THR A CA 1
ATOM 675 C C . THR A 1 96 ? -12.488 -0.221 -15.329 1.00 39.56 94 THR A C 1
ATOM 676 O O . THR A 1 96 ? -11.421 -0.092 -14.755 1.00 40.58 94 THR A O 1
ATOM 680 N N . ILE A 1 97 ? -13.220 -1.323 -15.239 1.00 37.98 95 ILE A N 1
ATOM 681 C CA . ILE A 1 97 ? -12.809 -2.396 -14.350 1.00 36.90 95 ILE A CA 1
ATOM 682 C C . ILE A 1 97 ? -11.508 -3.044 -14.843 1.00 35.43 95 ILE A C 1
ATOM 683 O O . ILE A 1 97 ? -10.632 -3.358 -14.049 1.00 37.70 95 ILE A O 1
ATOM 688 N N . GLU A 1 98 ? -11.356 -3.186 -16.151 1.00 34.76 96 GLU A N 1
ATOM 689 C CA . GLU A 1 98 ? -10.134 -3.779 -16.701 1.00 45.71 96 GLU A CA 1
ATOM 690 C C . GLU A 1 98 ? -8.905 -2.960 -16.346 1.00 51.53 96 GLU A C 1
ATOM 691 O O . GLU A 1 98 ? -7.822 -3.516 -16.165 1.00 54.72 96 GLU A O 1
ATOM 697 N N . GLN A 1 99 ? -9.072 -1.642 -16.244 1.00 42.65 97 GLN A N 1
ATOM 698 C CA . GLN A 1 99 ? -7.945 -0.759 -15.942 1.00 39.21 97 GLN A CA 1
ATOM 699 C C . GLN A 1 99 ? -7.642 -0.676 -14.463 1.00 39.10 97 GLN A C 1
ATOM 700 O O . GLN A 1 99 ? -6.566 -0.243 -14.073 1.00 42.57 97 GLN A O 1
ATOM 706 N N . MET A 1 100 ? -8.600 -1.054 -13.628 1.00 34.22 98 MET A N 1
ATOM 707 C CA . MET A 1 100 ? -8.384 -0.948 -12.192 1.00 38.25 98 MET A CA 1
ATOM 708 C C . MET A 1 100 ? -7.416 -2.027 -11.723 1.00 40.46 98 MET A C 1
ATOM 709 O O . MET A 1 100 ? -7.759 -3.204 -11.720 1.00 46.52 98 MET A O 1
ATOM 714 N N . LYS A 1 101 ? -6.201 -1.630 -11.347 1.00 37.18 99 LYS A N 1
ATOM 715 C CA . LYS A 1 101 ? -5.252 -2.575 -10.756 1.00 36.43 99 LYS A CA 1
ATOM 716 C C . LYS A 1 101 ? -4.929 -2.209 -9.313 1.00 34.09 99 LYS A C 1
ATOM 717 O O . LYS A 1 101 ? -4.504 -3.041 -8.530 1.00 37.34 99 LYS A O 1
ATOM 723 N N . ASP A 1 102 ? -5.112 -0.951 -8.962 1.00 35.60 100 ASP A N 1
ATOM 724 C CA . ASP A 1 102 ? -4.895 -0.552 -7.586 1.00 29.07 100 ASP A CA 1
ATOM 725 C C . ASP A 1 102 ? -6.089 0.240 -7.113 1.00 32.01 100 ASP A C 1
ATOM 726 O O . ASP A 1 102 ? -6.873 0.750 -7.911 1.00 31.25 100 ASP A O 1
ATOM 731 N N . VAL A 1 103 ? -6.194 0.394 -5.810 1.00 28.04 101 VAL A N 1
ATOM 732 C CA . VAL A 1 103 ? -7.255 1.178 -5.226 1.00 27.97 101 VAL A CA 1
ATOM 733 C C . VAL A 1 103 ? -6.594 2.099 -4.214 1.00 32.96 101 VAL A C 1
ATOM 734 O O . VAL A 1 103 ? -5.756 1.655 -3.453 1.00 30.87 101 VAL A O 1
ATOM 738 N N . TYR A 1 104 ? -6.919 3.387 -4.220 1.00 25.26 102 TYR A N 1
ATOM 739 C CA . TYR A 1 104 ? -6.384 4.243 -3.176 1.00 25.24 102 TYR A CA 1
ATOM 740 C C . TYR A 1 104 ? -7.458 4.701 -2.223 1.00 29.31 102 TYR A C 1
ATOM 741 O O . TYR A 1 104 ? -8.434 5.323 -2.636 1.00 27.91 102 TYR A O 1
ATOM 750 N N . ILE A 1 105 ? -7.274 4.400 -0.946 1.00 21.36 103 ILE A N 1
ATOM 751 C CA . ILE A 1 105 ? -8.199 4.869 0.074 1.00 21.89 103 ILE A CA 1
ATOM 752 C C . ILE A 1 105 ? -7.662 6.109 0.812 1.00 27.54 103 ILE A C 1
ATOM 753 O O . ILE A 1 105 ? -6.576 6.072 1.379 1.00 28.15 103 ILE A O 1
ATOM 758 N N . VAL A 1 106 ? -8.430 7.194 0.800 1.00 26.38 104 VAL A N 1
ATOM 759 C CA . VAL A 1 106 ? -8.049 8.449 1.446 1.00 18.32 104 VAL A CA 1
ATOM 760 C C . VAL A 1 106 ? -8.729 8.635 2.782 1.00 20.22 104 VAL A C 1
ATOM 761 O O . VAL A 1 106 ? -9.948 8.519 2.894 1.00 24.58 104 VAL A O 1
ATOM 765 N N . GLN A 1 107 ? -7.948 8.934 3.806 1.00 20.03 105 GLN A N 1
ATOM 766 C CA . GLN A 1 107 ? -8.469 9.085 5.144 1.00 23.02 105 GLN A CA 1
ATOM 767 C C . GLN A 1 107 ? -7.880 10.309 5.800 1.00 21.49 105 GLN A C 1
ATOM 768 O O . GLN A 1 107 ? -6.919 10.876 5.308 1.00 24.43 105 GLN A O 1
ATOM 774 N N . ASP A 1 108 ? -8.436 10.689 6.941 1.00 24.97 106 ASP A N 1
ATOM 775 C CA . ASP A 1 108 ? -7.817 11.718 7.752 1.00 26.49 106 ASP A CA 1
ATOM 776 C C . ASP A 1 108 ? -6.402 11.288 8.130 1.00 28.42 106 ASP A C 1
ATOM 777 O O . ASP A 1 108 ? -6.143 10.121 8.367 1.00 23.51 106 ASP A O 1
ATOM 782 N N . LEU A 1 109 ? -5.486 12.244 8.156 1.00 24.73 107 LEU A N 1
ATOM 783 C CA . LEU A 1 109 ? -4.106 11.948 8.490 1.00 25.97 107 LEU A CA 1
ATOM 784 C C . LEU A 1 109 ? -3.953 11.979 10.006 1.00 29.91 107 LEU A C 1
ATOM 785 O O . LEU A 1 109 ? -4.157 13.000 10.632 1.00 32.21 107 LEU A O 1
ATOM 790 N N . MET A 1 110 ? -3.609 10.859 10.611 1.00 31.02 108 MET A N 1
ATOM 791 C CA . MET A 1 110 ? -3.346 10.844 12.049 1.00 25.37 108 MET A CA 1
ATOM 792 C C . MET A 1 110 ? -1.841 10.951 12.260 1.00 32.27 108 MET A C 1
ATOM 793 O O . MET A 1 110 ? -1.087 10.757 11.326 1.00 34.55 108 MET A O 1
ATOM 798 N N . GLU A 1 111 ? -1.399 11.253 13.474 1.00 33.23 109 GLU A N 1
ATOM 799 C CA . GLU A 1 111 ? 0.015 11.526 13.684 1.00 33.82 109 GLU A CA 1
ATOM 800 C C . GLU A 1 111 ? 0.878 10.286 13.873 1.00 33.59 109 GLU A C 1
ATOM 801 O O . GLU A 1 111 ? 2.020 10.252 13.450 1.00 38.91 109 GLU A O 1
ATOM 807 N N . THR A 1 112 ? 0.313 9.241 14.444 1.00 30.06 110 THR A N 1
ATOM 808 C CA . THR A 1 112 ? 1.077 8.036 14.663 1.00 35.17 110 THR A CA 1
ATOM 809 C C . THR A 1 112 ?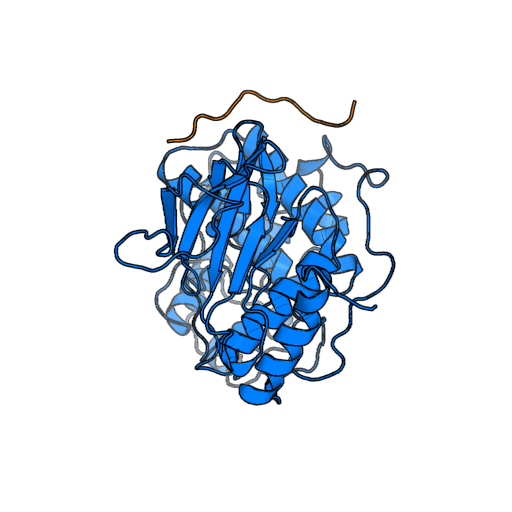 0.111 6.915 15.040 1.00 33.94 110 THR A C 1
ATOM 810 O O . THR A 1 112 ? -1.090 7.130 15.072 1.00 33.51 110 THR A O 1
ATOM 814 N N . ASP A 1 113 ? 0.633 5.725 15.305 1.00 30.44 111 ASP A N 1
ATOM 815 C CA . ASP A 1 113 ? -0.187 4.683 15.901 1.00 31.47 111 ASP A CA 1
ATOM 816 C C . ASP A 1 113 ? 0.345 4.272 17.263 1.00 36.84 111 ASP A C 1
ATOM 817 O O . ASP A 1 113 ? 1.470 4.617 17.630 1.00 35.35 111 ASP A O 1
ATOM 822 N N . LEU A 1 114 ? -0.455 3.532 18.016 1.00 37.20 112 LEU A N 1
ATOM 823 C CA . LEU A 1 114 ? -0.066 3.222 19.373 1.00 35.25 112 LEU A CA 1
ATOM 824 C C . LEU A 1 114 ? 1.150 2.304 19.395 1.00 27.95 112 LEU A C 1
ATOM 825 O O . LEU A 1 114 ? 1.948 2.364 20.318 1.00 34.86 112 LEU A O 1
ATOM 830 N N . TYR A 1 115 ? 1.322 1.478 18.369 1.00 36.16 113 TYR A N 1
ATOM 831 C CA . TYR A 1 115 ? 2.541 0.673 18.306 1.00 36.89 113 TYR A CA 1
ATOM 832 C C . TYR A 1 115 ? 3.792 1.547 18.219 1.00 40.83 113 TYR A C 1
ATOM 833 O O . TYR A 1 115 ? 4.763 1.313 18.925 1.00 39.94 113 TYR A O 1
ATOM 842 N N . LYS A 1 116 ? 3.766 2.564 17.369 1.00 44.54 114 LYS A N 1
ATOM 843 C CA . LYS A 1 116 ? 4.940 3.410 17.211 1.00 44.66 114 LYS A CA 1
ATOM 844 C C . LYS A 1 116 ? 5.210 4.248 18.451 1.00 46.33 114 LYS A C 1
ATOM 845 O O . LYS A 1 116 ? 6.357 4.430 18.858 1.00 54.89 114 LYS A O 1
ATOM 851 N N . LEU A 1 117 ? 4.141 4.746 19.053 1.00 41.79 115 LEU A N 1
ATOM 852 C CA . LEU A 1 117 ? 4.247 5.588 20.227 1.00 43.23 115 LEU A CA 1
ATOM 853 C C . LEU A 1 117 ? 4.976 4.852 21.328 1.00 47.06 115 LEU A C 1
ATOM 854 O O . LEU A 1 117 ? 5.854 5.407 21.974 1.00 46.88 115 LEU A O 1
ATOM 859 N N . LEU A 1 118 ? 4.608 3.593 21.525 1.00 46.94 116 LEU A N 1
ATOM 860 C CA . LEU A 1 118 ? 5.128 2.792 22.635 1.00 48.13 116 LEU A CA 1
ATOM 861 C C . LEU A 1 118 ? 6.580 2.367 22.459 1.00 46.01 116 LEU A C 1
ATOM 862 O O . LEU A 1 118 ? 7.229 1.984 23.417 1.00 53.77 116 LEU A O 1
ATOM 867 N N . LYS A 1 119 ? 7.082 2.414 21.235 1.00 43.59 117 LYS A N 1
ATOM 868 C CA . LYS A 1 119 ? 8.505 2.201 21.017 1.00 51.02 117 LYS A CA 1
ATOM 869 C C . LYS A 1 119 ? 9.300 3.338 21.631 1.00 52.15 117 LYS A C 1
ATOM 870 O O . LYS A 1 119 ? 10.440 3.156 22.033 1.00 59.36 117 LYS A O 1
ATOM 876 N N . THR A 1 120 ? 8.690 4.515 21.699 1.00 54.30 118 THR A N 1
ATOM 877 C CA . THR A 1 120 ? 9.419 5.721 22.053 1.00 60.45 118 THR A CA 1
ATOM 878 C C . THR A 1 120 ? 9.158 6.255 23.455 1.00 55.94 118 THR A C 1
ATOM 879 O O . THR A 1 120 ? 9.946 7.043 23.929 1.00 60.37 118 THR A O 1
ATOM 883 N N . GLN A 1 121 ? 8.067 5.868 24.116 1.00 52.36 119 GLN A N 1
ATOM 884 C CA . GLN A 1 121 ? 7.796 6.449 25.434 1.00 60.63 119 GLN A CA 1
ATOM 885 C C . GLN A 1 121 ? 6.820 5.704 26.334 1.00 66.07 119 GLN A C 1
ATOM 886 O O . GLN A 1 121 ? 6.054 4.863 25.878 1.00 67.42 119 GLN A O 1
ATOM 892 N N . HIS A 1 122 ? 6.856 6.046 27.619 1.00 65.33 120 HIS A N 1
ATOM 893 C CA . HIS A 1 122 ? 5.961 5.472 28.608 1.00 66.34 120 HIS A CA 1
ATOM 894 C C . HIS A 1 122 ? 4.779 6.394 28.843 1.00 68.08 120 HIS A C 1
ATOM 895 O O . HIS A 1 122 ? 4.930 7.608 28.915 1.00 72.45 120 HIS A O 1
ATOM 902 N N . LEU A 1 123 ? 3.595 5.810 28.954 1.00 67.21 121 LEU A N 1
ATOM 903 C CA . LEU A 1 123 ? 2.367 6.584 29.058 1.00 59.82 121 LEU A CA 1
ATOM 904 C C . LEU A 1 123 ? 2.003 6.833 30.504 1.00 63.91 121 LEU A C 1
ATOM 905 O O . LEU A 1 123 ? 2.096 5.935 31.332 1.00 70.54 121 LEU A O 1
ATOM 910 N N . SER A 1 124 ? 1.589 8.056 30.806 1.00 63.40 122 SER A N 1
ATOM 911 C CA . SER A 1 124 ? 1.057 8.370 32.123 1.00 62.50 122 SER A CA 1
ATOM 912 C C . SER A 1 124 ? -0.271 7.642 32.272 1.00 58.79 122 SER A C 1
ATOM 913 O O . SER A 1 124 ? -0.931 7.349 31.279 1.00 58.17 122 SER A O 1
ATOM 916 N N . ASN A 1 125 ? -0.664 7.358 33.509 1.00 61.00 123 ASN A N 1
ATOM 917 C CA . ASN A 1 125 ? -1.914 6.656 33.776 1.00 61.68 123 ASN A CA 1
ATOM 918 C C . ASN A 1 125 ? -3.119 7.374 33.174 1.00 69.19 123 ASN A C 1
ATOM 919 O O . ASN A 1 125 ? -4.070 6.743 32.712 1.00 73.55 123 ASN A O 1
ATOM 924 N N . ASP A 1 126 ? -3.069 8.697 33.173 1.00 68.84 124 ASP A N 1
ATOM 925 C CA . ASP A 1 126 ? -4.138 9.486 32.595 1.00 70.51 124 ASP A CA 1
ATOM 926 C C . ASP A 1 126 ? -4.316 9.189 31.114 1.00 71.49 124 ASP A C 1
ATOM 927 O O . ASP A 1 126 ? -5.432 8.966 30.650 1.00 79.80 124 ASP A O 1
ATOM 932 N N . HIS A 1 127 ? -3.211 9.183 30.377 1.00 60.90 125 HIS A N 1
ATOM 933 C CA . HIS A 1 127 ? -3.253 8.907 28.951 1.00 51.12 125 HIS A CA 1
ATOM 934 C C . HIS A 1 127 ? -3.791 7.507 28.674 1.00 49.61 125 HIS A C 1
ATOM 935 O O . HIS A 1 127 ? -4.660 7.312 27.815 1.00 48.09 125 HIS A O 1
ATOM 942 N N . ILE A 1 128 ? -3.260 6.538 29.408 1.00 47.73 126 ILE A N 1
ATOM 943 C CA . ILE A 1 128 ? -3.673 5.153 29.277 1.00 48.72 126 ILE A CA 1
ATOM 944 C C . ILE A 1 128 ? -5.183 5.056 29.454 1.00 53.34 126 ILE A C 1
ATOM 945 O O . ILE A 1 128 ? -5.892 4.525 28.599 1.00 46.68 126 ILE A O 1
ATOM 950 N N . CYS A 1 129 ? -5.665 5.613 30.558 1.00 45.48 127 CYS A N 1
ATOM 951 C CA . CYS A 1 129 ? -7.086 5.654 30.853 1.00 47.48 127 CYS A CA 1
ATOM 952 C C . CYS A 1 129 ? -7.904 6.213 29.696 1.00 48.43 127 CYS A C 1
ATOM 953 O O . CYS A 1 129 ? -8.840 5.580 29.233 1.00 53.04 127 CYS A O 1
ATOM 956 N N . TYR A 1 130 ? -7.536 7.399 29.227 1.00 58.28 128 TYR A N 1
ATOM 957 C CA . TYR A 1 130 ? -8.245 8.056 28.126 1.00 56.13 128 TYR A CA 1
ATOM 958 C C . TYR A 1 130 ? -8.196 7.237 26.850 1.00 51.54 128 TYR A C 1
ATOM 959 O O . TYR A 1 130 ? -9.199 7.110 26.144 1.00 51.49 128 TYR A O 1
ATOM 968 N N . PHE A 1 131 ? -7.016 6.703 26.551 1.00 49.26 129 PHE A N 1
ATOM 969 C CA . PHE A 1 131 ? -6.844 5.837 25.393 1.00 46.10 129 PHE A CA 1
ATOM 970 C C . PHE A 1 131 ? -7.784 4.642 25.513 1.00 40.10 129 PHE A C 1
ATOM 971 O O . PHE A 1 131 ? -8.513 4.324 24.591 1.00 42.91 129 PHE A O 1
ATOM 979 N N . LEU A 1 132 ? -7.773 3.994 26.668 1.00 42.95 130 LEU A N 1
ATOM 980 C CA . LEU A 1 132 ? -8.630 2.844 26.889 1.00 41.13 130 LEU A CA 1
ATOM 981 C C . LEU A 1 132 ? -10.082 3.214 26.702 1.00 44.96 130 LEU A C 1
ATOM 982 O O . LEU A 1 132 ? -10.825 2.497 26.047 1.00 47.20 130 LEU A O 1
ATOM 987 N N . TYR A 1 133 ? -10.495 4.338 27.275 1.00 50.26 131 TYR A N 1
ATOM 988 C CA . TYR A 1 133 ? -11.885 4.743 27.131 1.00 49.00 131 TYR A CA 1
ATOM 989 C C . TYR A 1 133 ? -12.282 4.863 25.654 1.00 46.06 131 TYR A C 1
ATOM 990 O O . TYR A 1 133 ? -13.308 4.334 25.225 1.00 45.16 131 TYR A O 1
ATOM 999 N N . GLN A 1 134 ? -11.452 5.543 24.877 1.00 42.30 132 GLN A N 1
ATOM 1000 C CA . GLN A 1 134 ? -11.765 5.765 23.472 1.00 44.55 132 GLN A CA 1
ATOM 1001 C C . GLN A 1 134 ? -11.846 4.483 22.678 1.00 43.99 132 GLN A C 1
ATOM 1002 O O . GLN A 1 134 ? -12.678 4.372 21.784 1.00 45.68 132 GLN A O 1
ATOM 1008 N N . ILE A 1 135 ? -10.972 3.531 22.997 1.00 44.73 133 ILE A N 1
ATOM 1009 C CA . ILE A 1 135 ? -11.005 2.234 22.345 1.00 43.68 133 ILE A CA 1
ATOM 1010 C C . ILE A 1 135 ? -12.350 1.555 22.600 1.00 41.62 133 ILE A C 1
ATOM 1011 O O . ILE A 1 135 ? -13.002 1.066 21.674 1.00 36.58 133 ILE A O 1
ATOM 1016 N N . LEU A 1 136 ? -12.763 1.537 23.858 1.00 39.13 134 LEU A N 1
ATOM 1017 C CA . LEU A 1 136 ? -13.998 0.863 24.230 1.00 41.44 134 LEU A CA 1
ATOM 1018 C C . LEU A 1 136 ? -15.219 1.594 23.709 1.00 48.74 134 LEU A C 1
ATOM 1019 O O . LEU A 1 136 ? -16.239 0.981 23.400 1.00 54.44 134 LEU A O 1
ATOM 1024 N N . ARG A 1 137 ? -15.110 2.909 23.605 1.00 45.25 135 ARG A N 1
ATOM 1025 C CA . ARG A 1 137 ? -16.188 3.702 23.048 1.00 42.38 135 ARG A CA 1
ATOM 1026 C C . ARG A 1 137 ? -16.380 3.348 21.575 1.00 43.42 135 ARG A C 1
ATOM 1027 O O . ARG A 1 137 ? -17.496 3.162 21.116 1.00 49.75 135 ARG A O 1
ATOM 1035 N N . GLY A 1 138 ? -15.288 3.233 20.832 1.00 42.17 136 GLY A N 1
ATOM 1036 C CA . GLY A 1 138 ? -15.391 2.820 19.444 1.00 33.49 136 GLY A CA 1
ATOM 1037 C C . GLY A 1 138 ? -15.962 1.429 19.324 1.00 47.58 136 GLY A C 1
ATOM 1038 O O . GLY A 1 138 ? -16.829 1.156 18.498 1.00 41.81 136 GLY A O 1
ATOM 1039 N N . LEU A 1 139 ? -15.467 0.550 20.182 1.00 48.07 137 LEU A N 1
ATOM 1040 C CA . LEU A 1 139 ? -15.822 -0.852 20.167 1.00 40.64 137 LEU A CA 1
ATOM 1041 C C . LEU A 1 139 ? -17.298 -1.084 20.499 1.00 46.39 137 LEU A C 1
ATOM 1042 O O . LEU A 1 139 ? -17.952 -1.961 19.934 1.00 49.78 137 LEU A O 1
ATOM 1047 N N . LYS A 1 140 ? -17.818 -0.308 21.433 1.00 44.46 138 LYS A N 1
ATOM 1048 C CA . LYS A 1 140 ? -19.227 -0.392 21.758 1.00 45.59 138 LYS A CA 1
ATOM 1049 C C . LYS A 1 140 ? -20.025 -0.119 20.500 1.00 46.70 138 LYS A C 1
ATOM 1050 O O . LYS A 1 140 ? -21.012 -0.782 20.196 1.00 48.68 138 LYS A O 1
ATOM 1056 N N . TYR A 1 141 ? -19.580 0.872 19.753 1.00 44.89 139 TYR A N 1
ATOM 1057 C CA . TYR A 1 141 ? -20.300 1.248 18.565 1.00 44.34 139 TYR A CA 1
ATOM 1058 C C . TYR A 1 141 ? -20.267 0.093 17.580 1.00 47.01 139 TYR A C 1
ATOM 1059 O O . TYR A 1 141 ? -21.291 -0.293 17.030 1.00 52.99 139 TYR A O 1
ATOM 1068 N N . ILE A 1 142 ? -19.080 -0.464 17.387 1.00 42.97 140 ILE A N 1
ATOM 1069 C CA . ILE A 1 142 ? -18.871 -1.567 16.456 1.00 44.46 140 ILE A CA 1
ATOM 1070 C C . ILE A 1 142 ? -19.703 -2.785 16.871 1.00 45.90 140 ILE A C 1
ATOM 1071 O O . ILE A 1 142 ? -20.362 -3.426 16.055 1.00 52.47 140 ILE A O 1
ATOM 1076 N N . HIS A 1 143 ? -19.668 -3.095 18.156 1.00 48.10 141 HIS A N 1
ATOM 1077 C CA . HIS A 1 143 ? -20.409 -4.234 18.666 1.00 55.52 141 HIS A CA 1
ATOM 1078 C C . HIS A 1 143 ? -21.920 -4.035 18.563 1.00 56.59 141 HIS A C 1
ATOM 1079 O O . HIS A 1 143 ? -22.651 -4.996 18.371 1.00 59.90 141 HIS A O 1
ATOM 1086 N N . SER A 1 144 ? -22.381 -2.792 18.654 1.00 54.75 142 SER A N 1
ATOM 1087 C CA . SER A 1 144 ? -23.807 -2.530 18.545 1.00 58.82 142 SER A CA 1
ATOM 1088 C C . SER A 1 144 ? -24.315 -2.966 17.178 1.00 58.11 142 SER A C 1
ATOM 1089 O O . SER A 1 144 ? -25.458 -3.368 17.057 1.00 58.64 142 SER A O 1
ATOM 1092 N N . ALA A 1 145 ? -23.464 -2.914 16.154 1.00 51.12 143 ALA A N 1
ATOM 1093 C CA . ALA A 1 145 ? -23.871 -3.364 14.821 1.00 50.23 143 ALA A CA 1
ATOM 1094 C C . ALA A 1 145 ? -23.655 -4.861 14.640 1.00 52.07 143 ALA A C 1
ATOM 1095 O O . ALA A 1 145 ? -23.752 -5.378 13.527 1.00 51.92 143 ALA A O 1
ATOM 1097 N N . ASN A 1 146 ? -23.382 -5.546 15.745 1.00 55.31 144 ASN A N 1
ATOM 1098 C CA . ASN A 1 146 ? -23.016 -6.957 15.737 1.00 55.27 144 ASN A CA 1
ATOM 1099 C C . ASN A 1 146 ? -21.852 -7.259 14.799 1.00 44.11 144 ASN A C 1
ATOM 1100 O O . ASN A 1 146 ? -21.811 -8.306 14.159 1.00 46.43 144 ASN A O 1
ATOM 1105 N N . VAL A 1 147 ? -20.899 -6.336 14.730 1.00 46.85 145 VAL A N 1
ATOM 1106 C CA . VAL A 1 147 ? -19.684 -6.565 13.951 1.00 43.18 145 VAL A CA 1
ATOM 1107 C C . VAL A 1 147 ? -18.532 -6.777 14.911 1.00 46.20 145 VAL A C 1
ATOM 1108 O O . VAL A 1 147 ? -18.456 -6.107 15.925 1.00 44.82 145 VAL A O 1
ATOM 1112 N N . LEU A 1 148 ? -17.646 -7.715 14.596 1.00 45.35 146 LEU A N 1
ATOM 1113 C CA . LEU A 1 148 ? -16.441 -7.916 15.381 1.00 41.74 146 LEU A CA 1
ATOM 1114 C C . LEU A 1 148 ? -15.241 -7.440 14.599 1.00 38.29 146 LEU A C 1
ATOM 1115 O O . LEU A 1 148 ? -15.095 -7.774 13.434 1.00 45.90 146 LEU A O 1
ATOM 1120 N N . HIS A 1 149 ? -14.344 -6.707 15.242 1.00 40.82 147 HIS A N 1
ATOM 1121 C CA . HIS A 1 149 ? -13.143 -6.234 14.546 1.00 35.04 147 HIS A CA 1
ATOM 1122 C C . HIS A 1 149 ? -12.188 -7.377 14.271 1.00 33.54 147 HIS A C 1
ATOM 1123 O O . HIS A 1 149 ? -11.725 -7.521 13.140 1.00 34.14 147 HIS A O 1
ATOM 1130 N N . ARG A 1 150 ? -11.911 -8.187 15.300 1.00 36.82 148 ARG A N 1
ATOM 1131 C CA . ARG A 1 150 ? -11.074 -9.401 15.190 1.00 37.02 148 ARG A CA 1
ATOM 1132 C C . ARG A 1 150 ? -9.577 -9.214 14.919 1.00 33.96 148 ARG A C 1
ATOM 1133 O O . ARG A 1 150 ? -8.870 -10.181 14.711 1.00 35.53 148 ARG A O 1
ATOM 1141 N N . ASP A 1 151 ? -9.087 -7.987 14.896 1.00 35.55 149 ASP A N 1
ATOM 1142 C CA . ASP A 1 151 ? -7.657 -7.792 14.783 1.00 33.77 149 ASP A CA 1
ATOM 1143 C C . ASP A 1 151 ? -7.242 -6.510 15.507 1.00 36.76 149 ASP A C 1
ATOM 1144 O O . ASP A 1 151 ? -6.410 -5.768 15.024 1.00 35.21 149 ASP A O 1
ATOM 1149 N N . LEU A 1 152 ? -7.834 -6.229 16.659 1.00 32.31 150 LEU A N 1
ATOM 1150 C CA . LEU A 1 152 ? -7.401 -5.073 17.414 1.00 25.47 150 LEU A CA 1
ATOM 1151 C C . LEU A 1 152 ? -5.986 -5.306 17.906 1.00 32.10 150 LEU A C 1
ATOM 1152 O O . LEU A 1 152 ? -5.677 -6.377 18.373 1.00 37.60 150 LEU A O 1
ATOM 1157 N N . LYS A 1 153 ? -5.128 -4.304 17.766 1.00 31.10 151 LYS A N 1
ATOM 1158 C CA . LYS A 1 153 ? -3.721 -4.363 18.190 1.00 30.28 151 LYS A CA 1
ATOM 1159 C C . LYS A 1 153 ? -3.156 -2.929 18.156 1.00 32.35 151 LYS A C 1
ATOM 1160 O O . LYS A 1 153 ? -3.742 -2.052 17.523 1.00 33.39 151 LYS A O 1
ATOM 1166 N N . PRO A 1 154 ? -2.038 -2.681 18.855 1.00 28.60 152 PRO A N 1
ATOM 1167 C CA . PRO A 1 154 ? -1.547 -1.311 18.929 1.00 25.55 152 PRO A CA 1
ATOM 1168 C C . PRO A 1 154 ? -1.347 -0.628 17.584 1.00 28.89 152 PRO A C 1
ATOM 1169 O O . PRO A 1 154 ? -1.618 0.564 17.486 1.00 32.67 152 PRO A O 1
ATOM 1173 N N . SER A 1 155 ? -0.909 -1.346 16.561 1.00 27.47 153 SER A N 1
ATOM 1174 C CA . SER A 1 155 ? -0.696 -0.689 15.278 1.00 33.84 153 SER A CA 1
ATOM 1175 C C . SER A 1 155 ? -1.994 -0.327 14.537 1.00 35.19 153 SER A C 1
ATOM 1176 O O . SER A 1 155 ? -1.941 0.322 13.498 1.00 41.47 153 SER A O 1
ATOM 1179 N N . ASN A 1 156 ? -3.146 -0.726 15.081 1.00 32.18 154 ASN A N 1
ATOM 1180 C CA . ASN A 1 156 ? -4.463 -0.448 14.477 1.00 30.78 154 ASN A CA 1
ATOM 1181 C C . ASN A 1 156 ? -5.159 0.667 15.199 1.00 30.69 154 ASN A C 1
ATOM 1182 O O . ASN A 1 156 ? -6.335 0.940 14.955 1.00 36.04 154 ASN A O 1
ATOM 1187 N N . LEU A 1 157 ? -4.442 1.275 16.134 1.00 26.92 155 LEU A N 1
ATOM 1188 C CA . LEU A 1 157 ? -4.962 2.370 16.933 1.00 29.44 155 LEU A CA 1
ATOM 1189 C C . LEU A 1 157 ? -4.206 3.648 16.610 1.00 31.97 155 LEU A C 1
ATOM 1190 O O . LEU A 1 157 ? -3.083 3.841 17.093 1.00 31.91 155 LEU A O 1
ATOM 1195 N N . LEU A 1 158 ? -4.840 4.523 15.823 1.00 30.45 156 LEU A N 1
ATOM 1196 C CA . LEU A 1 158 ? -4.209 5.748 15.307 1.00 28.71 156 LEU A CA 1
ATOM 1197 C C . LEU A 1 158 ? -4.392 6.870 16.311 1.00 36.38 156 LEU A C 1
ATOM 1198 O O . LEU A 1 158 ? -5.453 6.982 16.913 1.00 35.99 156 LEU A O 1
ATOM 1203 N N . LEU A 1 159 ? -3.365 7.702 16.491 1.00 29.81 157 LEU A N 1
ATOM 1204 C CA . LEU A 1 159 ? -3.416 8.747 17.495 1.00 27.68 157 LEU A CA 1
ATOM 1205 C C . LEU A 1 159 ? -2.923 10.053 16.938 1.00 41.11 157 LEU A C 1
ATOM 1206 O O . LEU A 1 159 ? -2.131 10.087 16.003 1.00 43.52 157 LEU A O 1
ATOM 1211 N N . ASN A 1 160 ? -3.362 11.149 17.533 1.00 38.77 158 ASN A N 1
ATOM 1212 C CA . ASN A 1 160 ? -2.616 12.370 17.329 1.00 47.71 158 ASN A CA 1
ATOM 1213 C C . ASN A 1 160 ? -2.237 13.044 18.634 1.00 49.50 158 ASN A C 1
ATOM 1214 O O . ASN A 1 160 ? -2.462 12.499 19.719 1.00 49.56 158 ASN A O 1
ATOM 1219 N N . THR A 1 161 ? -1.625 14.206 18.537 1.00 48.08 159 THR A N 1
ATOM 1220 C CA . THR A 1 161 ? -0.908 14.740 19.685 1.00 53.72 159 THR A CA 1
ATOM 1221 C C . THR A 1 161 ? -1.834 15.191 20.820 1.00 56.36 159 THR A C 1
ATOM 1222 O O . THR A 1 161 ? -1.414 15.342 21.961 1.00 53.84 159 THR A O 1
ATOM 1226 N N . THR A 1 162 ? -3.106 15.366 20.481 1.00 58.84 160 THR A N 1
ATOM 1227 C CA . THR A 1 162 ? -4.150 15.736 21.421 1.00 58.47 160 THR A CA 1
ATOM 1228 C C . THR A 1 162 ? -4.801 14.523 22.085 1.00 57.25 160 THR A C 1
ATOM 1229 O O . THR A 1 162 ? -5.795 14.661 22.811 1.00 56.88 160 THR A O 1
ATOM 1233 N N . SER A 1 163 ? -4.257 13.342 21.802 1.00 45.14 161 SER A N 1
ATOM 1234 C CA . SER A 1 163 ? -4.757 12.071 22.337 1.00 48.53 161 SER A CA 1
ATOM 1235 C C . SER A 1 163 ? -6.078 11.593 21.726 1.00 50.24 161 SER A C 1
ATOM 1236 O O . SER A 1 163 ? -6.711 10.682 22.260 1.00 44.94 161 SER A O 1
ATOM 1239 N N . ASP A 1 164 ? -6.497 12.198 20.620 1.00 49.53 162 ASP A N 1
ATOM 1240 C CA . ASP A 1 164 ? -7.582 11.616 19.852 1.00 42.83 162 ASP A CA 1
ATOM 1241 C C . ASP A 1 164 ? -7.128 10.241 19.350 1.00 45.97 162 ASP A C 1
ATOM 1242 O O . ASP A 1 164 ? -5.989 10.089 18.913 1.00 41.89 162 ASP A O 1
ATOM 1247 N N . LEU A 1 165 ? -8.013 9.247 19.433 1.00 39.08 163 LEU A N 1
ATOM 1248 C CA . LEU A 1 165 ? -7.699 7.890 19.008 1.00 34.95 163 LEU A CA 1
ATOM 1249 C C . LEU A 1 165 ? -8.740 7.420 17.999 1.00 34.47 163 LEU A C 1
ATOM 1250 O O . LEU A 1 165 ? -9.926 7.676 18.154 1.00 38.45 163 LEU A O 1
ATOM 1255 N N . LYS A 1 166 ? -8.306 6.745 16.948 1.00 28.94 164 LYS A N 1
ATOM 1256 C CA . LYS A 1 166 ? -9.251 6.122 16.029 1.00 26.39 164 LYS A CA 1
ATOM 1257 C C . LYS A 1 166 ? -8.808 4.713 15.668 1.00 31.12 164 LYS A C 1
ATOM 1258 O O . LYS A 1 166 ? -7.632 4.484 15.392 1.00 36.02 164 LYS A O 1
ATOM 1264 N N . ILE A 1 167 ? -9.759 3.782 15.701 1.00 24.26 165 ILE A N 1
ATOM 1265 C CA . ILE A 1 167 ? -9.532 2.401 15.331 1.00 30.06 165 ILE A CA 1
ATOM 1266 C C . ILE A 1 167 ? -9.519 2.367 13.813 1.00 30.01 165 ILE A C 1
ATOM 1267 O O . ILE A 1 167 ? -10.333 3.035 13.191 1.00 33.05 165 ILE A O 1
ATOM 1272 N N . CYS A 1 168 ? -8.586 1.618 13.226 1.00 27.17 166 CYS A N 1
ATOM 1273 C CA . CYS A 1 168 ? -8.527 1.451 11.783 1.00 26.29 166 CYS A CA 1
ATOM 1274 C C . CYS A 1 168 ? -8.391 -0.011 11.432 1.00 26.51 166 CYS A C 1
ATOM 1275 O O . CYS A 1 168 ? -8.345 -0.864 12.321 1.00 28.68 166 CYS A O 1
ATOM 1278 N N . ASP A 1 169 ? -8.349 -0.301 10.136 1.00 27.19 167 ASP A N 1
ATOM 1279 C CA . ASP A 1 169 ? -7.972 -1.634 9.658 1.00 24.78 167 ASP A CA 1
ATOM 1280 C C . ASP A 1 169 ? -9.032 -2.724 9.948 1.00 32.52 167 ASP A C 1
ATOM 1281 O O . ASP A 1 169 ? -8.812 -3.642 10.737 1.00 33.76 167 ASP A O 1
ATOM 1286 N N . PHE A 1 170 ? -10.174 -2.622 9.274 1.00 34.26 168 PHE A N 1
ATOM 1287 C CA . PHE A 1 170 ? -11.282 -3.568 9.421 1.00 35.68 168 PHE A CA 1
ATOM 1288 C C . PHE A 1 170 ? -11.282 -4.680 8.346 1.00 33.04 168 PHE A C 1
ATOM 1289 O O . PHE A 1 170 ? -12.321 -5.286 8.069 1.00 36.41 168 PHE A O 1
ATOM 1297 N N . GLY A 1 171 ? -10.124 -4.950 7.753 1.00 30.89 169 GLY A N 1
ATOM 1298 C CA . GLY A 1 171 ? -10.029 -5.931 6.685 1.00 26.80 169 GLY A CA 1
ATOM 1299 C C . GLY A 1 171 ? -10.384 -7.331 7.144 1.00 32.58 169 GLY A C 1
ATOM 1300 O O . GLY A 1 171 ? -10.731 -8.181 6.341 1.00 35.60 169 GLY A O 1
ATOM 1301 N N . LEU A 1 172 ? -10.311 -7.575 8.445 1.00 32.15 170 LEU A N 1
ATOM 1302 C CA . LEU A 1 172 ? -10.650 -8.890 8.961 1.00 31.77 170 LEU A CA 1
ATOM 1303 C C . LEU A 1 172 ? -11.973 -8.901 9.693 1.00 33.14 170 LEU A C 1
ATOM 1304 O O . LEU A 1 172 ? -12.348 -9.903 10.287 1.00 31.69 170 LEU A O 1
ATOM 1309 N N . ALA A 1 173 ? -12.688 -7.788 9.660 1.00 32.47 171 ALA A N 1
ATOM 1310 C CA . ALA A 1 173 ? -13.937 -7.724 10.408 1.00 38.04 171 ALA A CA 1
ATOM 1311 C C . ALA A 1 173 ? -14.937 -8.736 9.844 1.00 44.02 171 ALA A C 1
ATOM 1312 O O . ALA A 1 173 ? -14.843 -9.120 8.684 1.00 52.62 171 ALA A O 1
ATOM 1314 N N . ARG A 1 174 ? -15.869 -9.191 10.669 1.00 41.97 172 ARG A N 1
ATOM 1315 C CA . ARG A 1 174 ? -17.019 -9.948 10.177 1.00 48.91 172 ARG A CA 1
ATOM 1316 C C . ARG A 1 174 ? -18.207 -9.888 11.122 1.00 45.60 172 ARG A C 1
ATOM 1317 O O . ARG A 1 174 ? -18.087 -9.429 12.246 1.00 44.28 172 ARG A O 1
ATOM 1325 N N . VAL A 1 175 ? -19.364 -10.304 10.625 1.00 50.54 173 VAL A N 1
ATOM 1326 C CA . VAL A 1 175 ? -20.580 -10.294 11.410 1.00 42.26 173 VAL A CA 1
ATOM 1327 C C . VAL A 1 175 ? -20.461 -11.396 12.436 1.00 58.23 173 VAL A C 1
ATOM 1328 O O . VAL A 1 175 ? -19.969 -12.475 12.122 1.00 59.81 173 VAL A O 1
ATOM 1332 N N . ALA A 1 176 ? -20.901 -11.121 13.660 1.00 61.12 174 ALA A N 1
ATOM 1333 C CA . ALA A 1 176 ? -20.809 -12.076 14.758 1.00 65.02 174 ALA A CA 1
ATOM 1334 C C . ALA A 1 176 ? -21.641 -13.314 14.488 1.00 74.57 174 ALA A C 1
ATOM 1335 O O . ALA A 1 176 ? -22.861 -13.231 14.444 1.00 82.55 174 ALA A O 1
ATOM 1337 N N . ASP A 1 177 ? -20.985 -14.458 14.316 1.00 79.10 175 ASP A N 1
ATOM 1338 C CA . ASP A 1 177 ? -21.690 -15.721 14.109 1.00 89.45 175 ASP A CA 1
ATOM 1339 C C . ASP A 1 177 ? -21.038 -16.860 14.876 1.00 92.97 175 ASP A C 1
ATOM 1340 O O . ASP A 1 177 ? -19.943 -17.302 14.530 1.00 93.71 175 ASP A O 1
ATOM 1345 N N . PRO A 1 178 ? -21.719 -17.337 15.925 1.00 92.72 176 PRO A N 1
ATOM 1346 C CA . PRO A 1 178 ? -21.358 -18.505 16.731 1.00 93.99 176 PRO A CA 1
ATOM 1347 C C . PRO A 1 178 ? -21.106 -19.793 15.949 1.00 89.86 176 PRO A C 1
ATOM 1348 O O . PRO A 1 178 ? -20.873 -20.798 16.597 1.00 92.28 176 PRO A O 1
ATOM 1352 N N . ASP A 1 179 ? -21.119 -19.775 14.620 1.00 88.80 177 ASP A N 1
ATOM 1353 C CA . ASP A 1 179 ? -21.133 -21.021 13.858 1.00 92.28 177 ASP A CA 1
ATOM 1354 C C . ASP A 1 179 ? -20.089 -21.165 12.726 1.00 88.23 177 ASP A C 1
ATOM 1355 O O . ASP A 1 179 ? -19.937 -22.244 12.157 1.00 86.31 177 ASP A O 1
ATOM 1360 N N . HIS A 1 180 ? -19.363 -20.103 12.390 1.00 91.50 178 HIS A N 1
ATOM 1361 C CA . HIS A 1 180 ? -18.421 -20.195 11.270 1.00 92.83 178 HIS A CA 1
ATOM 1362 C C . HIS A 1 180 ? -17.180 -21.040 11.585 1.00 92.09 178 HIS A C 1
ATOM 1363 O O . HIS A 1 180 ? -16.814 -21.209 12.743 1.00 88.36 178 HIS A O 1
ATOM 1370 N N . ASP A 1 181 ? -16.537 -21.571 10.549 1.00 94.89 179 ASP A N 1
ATOM 1371 C CA . ASP A 1 181 ? -15.350 -22.400 10.738 1.00 99.97 179 ASP A CA 1
ATOM 1372 C C . ASP A 1 181 ? -14.080 -21.565 10.738 1.00 106.17 179 ASP A C 1
ATOM 1373 O O . ASP A 1 181 ? -13.976 -20.574 10.023 1.00 99.21 179 ASP A O 1
ATOM 1375 N N . HIS A 1 182 ? -13.112 -21.996 11.537 1.00 65.22 180 HIS A N 1
ATOM 1376 C CA . HIS A 1 182 ? -11.907 -21.222 11.822 1.00 71.34 180 HIS A CA 1
ATOM 1377 C C . HIS A 1 182 ? -10.713 -21.504 10.904 1.00 63.80 180 HIS A C 1
ATOM 1378 O O . HIS A 1 182 ? -9.628 -20.987 11.159 1.00 116.07 180 HIS A O 1
ATOM 1385 N N . THR A 1 183 ? -10.887 -22.340 9.880 1.00 134.24 181 THR A N 1
ATOM 1386 C CA . THR A 1 183 ? -9.730 -22.905 9.170 1.00 124.57 181 THR A CA 1
ATOM 1387 C C . THR A 1 183 ? -9.069 -21.927 8.202 1.00 121.53 181 THR A C 1
ATOM 1388 O O . THR A 1 183 ? -7.845 -21.909 8.066 1.00 120.77 181 THR A O 1
ATOM 1392 N N . GLY A 1 184 ? -9.859 -21.061 7.577 1.00 118.82 182 GLY A N 1
ATOM 1393 C CA . GLY A 1 184 ? -9.296 -19.836 7.032 1.00 113.47 182 GLY A CA 1
ATOM 1394 C C . GLY A 1 184 ? -8.837 -19.050 8.244 1.00 107.07 182 GLY A C 1
ATOM 1395 O O . GLY A 1 184 ? -8.777 -19.591 9.317 1.00 107.25 182 GLY A O 1
ATOM 1396 N N . PHE A 1 185 ? -8.521 -17.775 8.112 1.00 101.79 183 PHE A N 1
ATOM 1397 C CA . PHE A 1 185 ? -8.210 -16.971 9.306 1.00 96.17 183 PHE A CA 1
ATOM 1398 C C . PHE A 1 185 ? -7.254 -17.656 10.312 1.00 105.38 183 PHE A C 1
ATOM 1399 O O . PHE A 1 185 ? -7.396 -17.537 11.511 1.00 114.18 183 PHE A O 1
ATOM 1407 N N . LEU A 1 186 ? -6.305 -18.421 9.807 1.00 102.24 184 LEU A N 1
ATOM 1408 C CA . LEU A 1 186 ? -5.255 -18.992 10.639 1.00 96.61 184 LEU A CA 1
ATOM 1409 C C . LEU A 1 186 ? -4.159 -19.305 9.663 1.00 98.72 184 LEU A C 1
ATOM 1410 O O . LEU A 1 186 ? -3.015 -18.895 9.840 1.00 95.84 184 LEU A O 1
ATOM 1415 N N . THR A 1 187 ? -4.535 -20.008 8.603 1.00 106.80 185 THR A N 1
ATOM 1416 C CA . THR A 1 187 ? -3.696 -20.077 7.421 1.00 110.38 185 THR A CA 1
ATOM 1417 C C . THR A 1 187 ? -3.477 -18.672 6.852 1.00 105.83 185 THR A C 1
ATOM 1418 O O . THR A 1 187 ? -2.400 -18.387 6.345 1.00 103.56 185 THR A O 1
ATOM 1422 N N . GLU A 1 188 ? -4.452 -17.768 6.964 1.00 104.57 186 GLU A N 1
ATOM 1423 C CA . GLU A 1 188 ? -4.185 -16.404 6.468 1.00 102.11 186 GLU A CA 1
ATOM 1424 C C . GLU A 1 188 ? -3.361 -15.503 7.395 1.00 97.07 186 GLU A C 1
ATOM 1425 O O . GLU A 1 188 ? -3.568 -15.426 8.614 1.00 97.23 186 GLU A O 1
ATOM 1431 N N . TYR A 1 189 ? -2.410 -14.832 6.759 1.00 94.52 187 TYR A N 1
ATOM 1432 C CA . TYR A 1 189 ? -1.361 -14.099 7.430 1.00 92.07 187 TYR A CA 1
ATOM 1433 C C . TYR A 1 189 ? -1.857 -12.872 8.139 1.00 85.67 187 TYR A C 1
ATOM 1434 O O . TYR A 1 189 ? -2.661 -12.114 7.597 1.00 86.64 187 TYR A O 1
ATOM 1443 N N . VAL A 1 190 ? -1.365 -12.692 9.359 1.00 80.42 188 VAL A N 1
ATOM 1444 C CA . VAL A 1 190 ? -1.467 -11.423 10.070 1.00 72.63 188 VAL A CA 1
ATOM 1445 C C . VAL A 1 190 ? -0.096 -11.099 10.655 1.00 68.86 188 VAL A C 1
ATOM 1446 O O . VAL A 1 190 ? 0.715 -11.994 10.874 1.00 65.63 188 VAL A O 1
ATOM 1450 N N . ALA A 1 191 ? 0.156 -9.818 10.891 1.00 64.53 189 ALA A N 1
ATOM 1451 C CA . ALA A 1 191 ? 1.464 -9.364 11.341 1.00 74.86 189 ALA A CA 1
ATOM 1452 C C . ALA A 1 191 ? 1.912 -9.962 12.685 1.00 81.85 189 ALA A C 1
ATOM 1453 O O . ALA A 1 191 ? 3.100 -10.236 12.869 1.00 84.42 189 ALA A O 1
ATOM 1455 N N . THR A 1 192 ? 0.989 -10.176 13.623 1.00 79.87 190 THR A N 1
ATOM 1456 C CA . THR A 1 192 ? 1.429 -10.596 14.957 1.00 73.63 190 THR A CA 1
ATOM 1457 C C . THR A 1 192 ? 0.859 -11.895 15.568 1.00 71.77 190 THR A C 1
ATOM 1458 O O . THR A 1 192 ? 1.589 -12.888 15.617 1.00 78.08 190 THR A O 1
ATOM 1462 N N . ARG A 1 193 ? -0.406 -11.877 16.007 1.00 61.56 191 ARG A N 1
ATOM 1463 C CA . ARG A 1 193 ? -1.087 -12.968 16.783 1.00 57.77 191 ARG A CA 1
ATOM 1464 C C . ARG A 1 193 ? -1.036 -12.863 18.325 1.00 50.63 191 ARG A C 1
ATOM 1465 O O . ARG A 1 193 ? -1.713 -13.601 19.044 1.00 45.17 191 ARG A O 1
ATOM 1473 N N . TRP A 1 194 ? -0.243 -11.933 18.822 1.00 48.36 192 TRP A N 1
ATOM 1474 C CA . TRP A 1 194 ? -0.097 -11.753 20.250 1.00 39.16 192 TRP A CA 1
ATOM 1475 C C . TRP A 1 194 ? -1.365 -11.248 20.935 1.00 38.07 192 TRP A C 1
ATOM 1476 O O . TRP A 1 194 ? -1.421 -11.182 22.151 1.00 43.90 192 TRP A O 1
ATOM 1487 N N . TYR A 1 195 ? -2.378 -10.913 20.155 1.00 37.75 193 TYR A N 1
ATOM 1488 C CA . TYR A 1 195 ? -3.589 -10.261 20.655 1.00 47.80 193 TYR A CA 1
ATOM 1489 C C . TYR A 1 195 ? -4.831 -11.129 20.446 1.00 45.44 193 TYR A C 1
ATOM 1490 O O . TYR A 1 195 ? -5.949 -10.681 20.682 1.00 43.38 193 TYR A O 1
ATOM 1499 N N . ARG A 1 196 ? -4.625 -12.374 20.019 1.00 41.88 194 ARG A N 1
ATOM 1500 C CA . ARG A 1 196 ? -5.736 -13.273 19.713 1.00 42.66 194 ARG A CA 1
ATOM 1501 C C . ARG A 1 196 ? -6.251 -14.005 20.941 1.00 44.04 194 ARG A C 1
ATOM 1502 O O . ARG A 1 196 ? -5.484 -14.547 21.725 1.00 46.72 194 ARG A O 1
ATOM 1510 N N . ALA A 1 197 ? -7.567 -14.019 21.092 1.00 52.15 195 ALA A N 1
ATOM 1511 C CA . ALA A 1 197 ? -8.207 -14.729 22.181 1.00 47.08 195 ALA A CA 1
ATOM 1512 C C . ALA A 1 197 ? -7.916 -16.212 22.067 1.00 57.60 195 ALA A C 1
ATOM 1513 O O . ALA A 1 197 ? -7.761 -16.739 20.964 1.00 59.52 195 ALA A O 1
ATOM 1515 N N . PRO A 1 198 ? -7.828 -16.897 23.215 1.00 56.79 196 PRO A N 1
ATOM 1516 C CA . PRO A 1 198 ? -7.518 -18.329 23.231 1.00 58.27 196 PRO A CA 1
ATOM 1517 C C . PRO A 1 198 ? -8.559 -19.200 22.524 1.00 63.97 196 PRO A C 1
ATOM 1518 O O . PRO A 1 198 ? -8.176 -20.210 21.942 1.00 74.56 196 PRO A O 1
ATOM 1522 N N . GLU A 1 199 ? -9.832 -18.823 22.551 1.00 59.71 197 GLU A N 1
ATOM 1523 C CA . GLU A 1 199 ? -10.851 -19.638 21.888 1.00 65.20 197 GLU A CA 1
ATOM 1524 C C . GLU A 1 199 ? -10.693 -19.705 20.367 1.00 69.83 197 GLU A C 1
ATOM 1525 O O . GLU A 1 199 ? -11.148 -20.649 19.725 1.00 68.87 197 GLU A O 1
ATOM 1531 N N . ILE A 1 200 ? -10.054 -18.700 19.789 1.00 70.99 198 ILE A N 1
ATOM 1532 C CA . ILE A 1 200 ? -9.817 -18.687 18.351 1.00 70.14 198 ILE A CA 1
ATOM 1533 C C . ILE A 1 200 ? -8.909 -19.851 17.972 1.00 69.91 198 ILE A C 1
ATOM 1534 O O . ILE A 1 200 ? -9.086 -20.497 16.934 1.00 69.11 198 ILE A O 1
ATOM 1539 N N . MET A 1 201 ? -7.954 -20.126 18.848 1.00 66.09 199 MET A N 1
ATOM 1540 C CA . MET A 1 201 ? -6.932 -21.127 18.603 1.00 69.98 199 MET A CA 1
ATOM 1541 C C . MET A 1 201 ? -7.419 -22.526 18.925 1.00 74.53 199 MET A C 1
ATOM 1542 O O . MET A 1 201 ? -7.004 -23.492 18.291 1.00 79.63 199 MET A O 1
ATOM 1547 N N . LEU A 1 202 ? -8.298 -22.642 19.913 1.00 71.42 200 LEU A N 1
ATOM 1548 C CA . LEU A 1 202 ? -8.711 -23.962 20.358 1.00 75.44 200 LEU A CA 1
ATOM 1549 C C . LEU A 1 202 ? -10.204 -24.290 20.238 1.00 79.83 200 LEU A C 1
ATOM 1550 O O . LEU A 1 202 ? -10.637 -25.353 20.680 1.00 84.41 200 LEU A O 1
ATOM 1555 N N . ASN A 1 203 ? -10.994 -23.396 19.653 1.00 77.74 201 ASN A N 1
ATOM 1556 C CA . ASN A 1 203 ? -12.323 -23.797 19.195 1.00 81.99 201 ASN A CA 1
ATOM 1557 C C . ASN A 1 203 ? -12.269 -24.116 17.708 1.00 84.33 201 ASN A C 1
ATOM 1558 O O . ASN A 1 203 ? -11.346 -23.706 17.000 1.00 78.38 201 ASN A O 1
ATOM 1563 N N . SER A 1 204 ? -13.262 -24.856 17.237 1.00 94.11 202 SER A N 1
ATOM 1564 C CA . SER A 1 204 ? -13.320 -25.242 15.841 1.00 96.35 202 SER A CA 1
ATOM 1565 C C . SER A 1 204 ? -14.375 -24.411 15.125 1.00 100.17 202 SER A C 1
ATOM 1566 O O . SER A 1 204 ? -14.427 -24.377 13.893 1.00 100.52 202 SER A O 1
ATOM 1568 N N . LYS A 1 205 ? -15.211 -23.724 15.898 1.00 100.73 203 LYS A N 1
ATOM 1569 C CA . LYS A 1 205 ? -16.332 -22.997 15.310 1.00 99.44 203 LYS A CA 1
ATOM 1570 C C . LYS A 1 205 ? -16.551 -21.584 15.860 1.00 91.57 203 LYS A C 1
ATOM 1571 O O . LYS A 1 205 ? -16.490 -21.352 17.073 1.00 80.11 203 LYS A O 1
ATOM 1573 N N . GLY A 1 206 ? -16.787 -20.646 14.944 1.00 85.09 204 GLY A N 1
ATOM 1574 C CA . GLY A 1 206 ? -17.373 -19.357 15.276 1.00 83.64 204 GLY A CA 1
ATOM 1575 C C . GLY A 1 206 ? -16.509 -18.225 15.806 1.00 80.82 204 GLY A C 1
ATOM 1576 O O . GLY A 1 206 ? -15.367 -18.425 16.229 1.00 77.84 204 GLY A O 1
ATOM 1577 N N . TYR A 1 207 ? -17.088 -17.025 15.787 1.00 82.86 205 TYR A N 1
ATOM 1578 C CA . TYR A 1 207 ? -16.470 -15.828 16.356 1.00 82.34 205 TYR A CA 1
ATOM 1579 C C . TYR A 1 207 ? -17.507 -15.018 17.149 1.00 82.54 205 TYR A C 1
ATOM 1580 O O . TYR A 1 207 ? -18.629 -14.797 16.677 1.00 84.57 205 TYR A O 1
ATOM 1589 N N . THR A 1 208 ? -17.115 -14.589 18.350 1.00 76.39 206 THR A N 1
ATOM 1590 C CA . THR A 1 208 ? -18.007 -13.930 19.301 1.00 71.77 206 THR A CA 1
ATOM 1591 C C . THR A 1 208 ? -17.415 -12.603 19.718 1.00 63.21 206 THR A C 1
ATOM 1592 O O . THR A 1 208 ? -16.220 -12.375 19.536 1.00 64.07 206 THR A O 1
ATOM 1596 N N . LYS A 1 209 ? -18.237 -11.740 20.310 1.00 61.83 207 LYS A N 1
ATOM 1597 C CA . LYS A 1 209 ? -17.803 -10.389 20.662 1.00 59.21 207 LYS A CA 1
ATOM 1598 C C . LYS A 1 209 ? -16.686 -10.387 21.682 1.00 58.07 207 LYS A C 1
ATOM 1599 O O . LYS A 1 209 ? -15.954 -9.406 21.824 1.00 56.82 207 LYS A O 1
ATOM 1605 N N . SER A 1 210 ? -16.564 -11.496 22.389 1.00 56.52 208 SER A N 1
ATOM 1606 C CA . SER A 1 210 ? -15.566 -11.642 23.420 1.00 53.31 208 SER A CA 1
ATOM 1607 C C . SER A 1 210 ? -14.150 -11.620 22.872 1.00 50.24 208 SER A C 1
ATOM 1608 O O . SER A 1 210 ? -13.235 -11.295 23.607 1.00 48.89 208 SER A O 1
ATOM 1611 N N . ILE A 1 211 ? -13.950 -11.970 21.599 1.00 50.66 209 ILE A N 1
ATOM 1612 C CA . ILE A 1 211 ? -12.586 -11.966 21.069 1.00 47.69 209 ILE A CA 1
ATOM 1613 C C . ILE A 1 211 ? -11.993 -10.565 21.025 1.00 51.05 209 ILE A C 1
ATOM 1614 O O . ILE A 1 211 ? -10.789 -10.395 21.228 1.00 53.68 209 ILE A O 1
ATOM 1619 N N . ASP A 1 212 ? -12.836 -9.565 20.783 1.00 48.16 210 ASP A N 1
ATOM 1620 C CA . ASP A 1 212 ? -12.363 -8.193 20.708 1.00 42.09 210 ASP A CA 1
ATOM 1621 C C . ASP A 1 212 ? -11.954 -7.702 22.085 1.00 42.41 210 ASP A C 1
ATOM 1622 O O . ASP A 1 212 ? -10.963 -7.005 22.226 1.00 40.14 210 ASP A O 1
ATOM 1627 N N . ILE A 1 213 ? -12.725 -8.074 23.099 1.00 49.42 211 ILE A N 1
ATOM 1628 C CA . ILE A 1 213 ? -12.450 -7.665 24.479 1.00 49.87 211 ILE A CA 1
ATOM 1629 C C . ILE A 1 213 ? -11.090 -8.171 24.948 1.00 46.68 211 ILE A C 1
ATOM 1630 O O . ILE A 1 213 ? -10.327 -7.443 25.564 1.00 48.13 211 ILE A O 1
ATOM 1635 N N . TRP A 1 214 ? -10.796 -9.430 24.655 1.00 49.17 212 TRP A N 1
ATOM 1636 C CA . TRP A 1 214 ? -9.491 -10.006 24.959 1.00 45.73 212 TRP A CA 1
ATOM 1637 C C . TRP A 1 214 ? -8.354 -9.178 24.349 1.00 39.54 212 TRP A C 1
ATOM 1638 O O . TRP A 1 214 ? -7.320 -8.968 24.976 1.00 44.31 212 TRP A O 1
ATOM 1649 N N . SER A 1 215 ? -8.545 -8.733 23.114 1.00 38.59 213 SER A N 1
ATOM 1650 C CA . SER A 1 215 ? -7.541 -7.943 22.438 1.00 44.75 213 SER A CA 1
ATOM 1651 C C . SER A 1 215 ? -7.363 -6.623 23.160 1.00 40.54 213 SER A C 1
ATOM 1652 O O . SER A 1 215 ? -6.252 -6.131 23.291 1.00 36.61 213 SER A O 1
ATOM 1655 N N . VAL A 1 216 ? -8.461 -6.057 23.629 1.00 36.54 214 VAL A N 1
ATOM 1656 C CA . VAL A 1 216 ? -8.378 -4.813 24.371 1.00 40.32 214 VAL A CA 1
ATOM 1657 C C . VAL A 1 216 ? -7.594 -5.016 25.652 1.00 38.85 214 VAL A C 1
ATOM 1658 O O . VAL A 1 216 ? -6.760 -4.187 26.019 1.00 40.31 214 VAL A O 1
ATOM 1662 N N . GLY A 1 217 ? -7.843 -6.131 26.322 1.00 38.29 215 GLY A N 1
ATOM 1663 C CA . GLY A 1 217 ? -7.061 -6.458 27.492 1.00 39.18 215 GLY A CA 1
ATOM 1664 C C . GLY A 1 217 ? -5.582 -6.540 27.172 1.00 45.69 215 GLY A C 1
ATOM 1665 O O . GLY A 1 217 ? -4.767 -6.019 27.916 1.00 38.08 215 GLY A O 1
ATOM 1666 N N . CYS A 1 218 ? -5.229 -7.180 26.061 1.00 42.94 216 CYS A N 1
ATOM 1667 C CA . CYS A 1 218 ? -3.828 -7.327 25.710 1.00 36.06 216 CYS A CA 1
ATOM 1668 C C . CYS A 1 218 ? -3.209 -5.968 25.472 1.00 40.01 216 CYS A C 1
ATOM 1669 O O . CYS A 1 218 ? -2.047 -5.737 25.780 1.00 37.01 216 CYS A O 1
ATOM 1672 N N . ILE A 1 219 ? -4.015 -5.058 24.951 1.00 38.97 217 ILE A N 1
ATOM 1673 C CA . ILE A 1 219 ? -3.555 -3.719 24.632 1.00 36.26 217 ILE A CA 1
ATOM 1674 C C . ILE A 1 219 ? -3.341 -2.893 25.896 1.00 37.53 217 ILE A C 1
ATOM 1675 O O . ILE A 1 219 ? -2.345 -2.192 26.035 1.00 36.52 217 ILE A O 1
ATOM 1680 N N . LEU A 1 220 ? -4.285 -2.979 26.819 1.00 39.00 218 LEU A N 1
ATOM 1681 C CA . LEU A 1 220 ? -4.128 -2.317 28.113 1.00 46.00 218 LEU A CA 1
ATOM 1682 C C . LEU A 1 220 ? -2.859 -2.774 28.820 1.00 42.78 218 LEU A C 1
ATOM 1683 O O . LEU A 1 220 ? -2.087 -1.951 29.281 1.00 48.39 218 LEU A O 1
ATOM 1688 N N . ALA A 1 221 ? -2.637 -4.080 28.890 1.00 45.21 219 ALA A N 1
ATOM 1689 C CA . ALA A 1 221 ? -1.414 -4.606 29.489 1.00 46.58 219 ALA A CA 1
ATOM 1690 C C . ALA A 1 221 ? -0.199 -3.961 28.839 1.00 46.41 219 ALA A C 1
ATOM 1691 O O . ALA A 1 221 ? 0.735 -3.545 29.520 1.00 51.82 219 ALA A O 1
ATOM 1693 N N . GLU A 1 222 ? -0.235 -3.865 27.513 1.00 44.41 220 GLU A N 1
ATOM 1694 C CA . GLU A 1 222 ? 0.894 -3.347 26.756 1.00 38.28 220 GLU A CA 1
ATOM 1695 C C . GLU A 1 222 ? 1.118 -1.865 27.047 1.00 43.97 220 GLU A C 1
ATOM 1696 O O . GLU A 1 222 ? 2.245 -1.400 27.079 1.00 48.42 220 GLU A O 1
ATOM 1702 N N . MET A 1 223 ? 0.046 -1.123 27.274 1.00 36.92 221 MET A N 1
ATOM 1703 C CA . MET A 1 223 ? 0.195 0.279 27.613 1.00 38.11 221 MET A CA 1
ATOM 1704 C C . MET A 1 223 ? 0.830 0.442 28.973 1.00 50.86 221 MET A C 1
ATOM 1705 O O . MET A 1 223 ? 1.541 1.406 29.215 1.00 53.17 221 MET A O 1
ATOM 1710 N N . LEU A 1 224 ? 0.577 -0.510 29.860 1.00 52.13 222 LEU A N 1
ATOM 1711 C CA . LEU A 1 224 ? 1.052 -0.406 31.234 1.00 48.76 222 LEU A CA 1
ATOM 1712 C C . LEU A 1 224 ? 2.542 -0.688 31.336 1.00 52.57 222 LEU A C 1
ATOM 1713 O O . LEU A 1 224 ? 3.219 -0.123 32.178 1.00 57.15 222 LEU A O 1
ATOM 1718 N N . SER A 1 225 ? 3.058 -1.553 30.473 1.00 44.64 223 SER A N 1
ATOM 1719 C CA . SER A 1 225 ? 4.420 -2.027 30.634 1.00 44.45 223 SER A CA 1
ATOM 1720 C C . SER A 1 225 ? 5.311 -1.789 29.428 1.00 50.75 223 SER A C 1
ATOM 1721 O O . SER A 1 225 ? 6.499 -2.103 29.479 1.00 46.78 223 SER A O 1
ATOM 1724 N N . ASN A 1 226 ? 4.742 -1.268 28.344 1.00 47.20 224 ASN A N 1
ATOM 1725 C CA . ASN A 1 226 ? 5.458 -1.144 27.068 1.00 50.28 224 ASN A CA 1
ATOM 1726 C C . ASN A 1 226 ? 5.994 -2.446 26.464 1.00 53.58 224 ASN A C 1
ATOM 1727 O O . ASN A 1 226 ? 6.849 -2.421 25.578 1.00 59.19 224 ASN A O 1
ATOM 1732 N N . ARG A 1 227 ? 5.505 -3.582 26.929 1.00 52.07 225 ARG A N 1
ATOM 1733 C CA . ARG A 1 227 ? 5.807 -4.820 26.233 1.00 52.05 225 ARG A CA 1
ATOM 1734 C C . ARG A 1 227 ? 4.545 -5.648 26.068 1.00 51.39 225 ARG A C 1
ATOM 1735 O O . ARG A 1 227 ? 3.635 -5.560 26.889 1.00 50.88 225 ARG A O 1
ATOM 1743 N N . PRO A 1 228 ? 4.477 -6.441 24.991 1.00 51.99 226 PRO A N 1
ATOM 1744 C CA . PRO A 1 228 ? 3.300 -7.282 24.767 1.00 54.06 226 PRO A CA 1
ATOM 1745 C C . PRO A 1 228 ? 3.203 -8.313 25.887 1.00 52.70 226 PRO A C 1
ATOM 1746 O O . PRO A 1 228 ? 4.234 -8.842 26.292 1.00 39.90 226 PRO A O 1
ATOM 1750 N N . ILE A 1 229 ? 2.003 -8.587 26.386 1.00 38.23 227 ILE A N 1
ATOM 1751 C CA . ILE A 1 229 ? 1.884 -9.492 27.521 1.00 44.95 227 ILE A CA 1
ATOM 1752 C C . ILE A 1 229 ? 1.959 -10.975 27.134 1.00 47.56 227 ILE A C 1
ATOM 1753 O O . ILE A 1 229 ? 2.524 -11.773 27.870 1.00 50.81 227 ILE A O 1
ATOM 1758 N N . PHE A 1 230 ? 1.409 -11.334 25.977 1.00 46.74 228 PHE A N 1
ATOM 1759 C CA . PHE A 1 230 ? 1.417 -12.717 25.505 1.00 44.18 228 PHE A CA 1
ATOM 1760 C C . PHE A 1 230 ? 2.161 -12.844 24.180 1.00 43.23 228 PHE A C 1
ATOM 1761 O O . PHE A 1 230 ? 1.545 -13.090 23.138 1.00 42.80 228 PHE A O 1
ATOM 1769 N N . PRO A 1 231 ? 3.490 -12.669 24.195 1.00 47.51 229 PRO A N 1
ATOM 1770 C CA . PRO A 1 231 ? 4.202 -12.852 22.927 1.00 50.22 229 PRO A CA 1
ATOM 1771 C C . PRO A 1 231 ? 4.284 -14.332 22.586 1.00 51.40 229 PRO A C 1
ATOM 1772 O O . PRO A 1 231 ? 3.544 -15.116 23.160 1.00 68.75 229 PRO A O 1
ATOM 1776 N N . GLY A 1 232 ? 5.142 -14.726 21.663 1.00 50.28 230 GLY A N 1
ATOM 1777 C CA . GLY A 1 232 ? 5.183 -16.127 21.277 1.00 53.94 230 GLY A CA 1
ATOM 1778 C C . GLY A 1 232 ? 5.326 -16.242 19.783 1.00 53.91 230 GLY A C 1
ATOM 1779 O O . GLY A 1 232 ? 4.899 -15.355 19.059 1.00 51.89 230 GLY A O 1
ATOM 1780 N N . LYS A 1 233 ? 5.912 -17.338 19.319 1.00 56.45 231 LYS A N 1
ATOM 1781 C CA . LYS A 1 233 ? 6.345 -17.428 17.939 1.00 57.99 231 LYS A CA 1
ATOM 1782 C C . LYS A 1 233 ? 5.367 -18.180 17.059 1.00 65.38 231 LYS A C 1
ATOM 1783 O O . LYS A 1 233 ? 5.122 -17.802 15.920 1.00 68.07 231 LYS A O 1
ATOM 1786 N N . HIS A 1 234 ? 4.836 -19.270 17.575 1.00 69.32 232 HIS A N 1
ATOM 1787 C CA . HIS A 1 234 ? 3.890 -20.066 16.821 1.00 70.03 232 HIS A CA 1
ATOM 1788 C C . HIS A 1 234 ? 2.718 -20.291 17.746 1.00 68.88 232 HIS A C 1
ATOM 1789 O O . HIS A 1 234 ? 2.666 -19.687 18.814 1.00 66.67 232 HIS A O 1
ATOM 1796 N N . TYR A 1 235 ? 1.801 -21.166 17.357 1.00 62.48 233 TYR A N 1
ATOM 1797 C CA . TYR A 1 235 ? 0.531 -21.305 18.057 1.00 72.61 233 TYR A CA 1
ATOM 1798 C C . TYR A 1 235 ? 0.641 -21.960 19.434 1.00 71.40 233 TYR A C 1
ATOM 1799 O O . TYR A 1 235 ? 0.047 -21.482 20.395 1.00 60.35 233 TYR A O 1
ATOM 1808 N N . LEU A 1 236 ? 1.391 -23.054 19.533 1.00 69.42 234 LEU A N 1
ATOM 1809 C CA . LEU A 1 236 ? 1.559 -23.735 20.815 1.00 71.16 234 LEU A CA 1
ATOM 1810 C C . LEU A 1 236 ? 2.384 -22.907 21.807 1.00 70.36 234 LEU A C 1
ATOM 1811 O O . LEU A 1 236 ? 2.043 -22.809 22.980 1.00 68.79 234 LEU A O 1
ATOM 1816 N N . ASP A 1 237 ? 3.469 -22.326 21.312 1.00 69.32 235 ASP A N 1
ATOM 1817 C CA . ASP A 1 237 ? 4.288 -21.401 22.066 1.00 65.34 235 ASP A CA 1
ATOM 1818 C C . ASP A 1 237 ? 3.413 -20.278 22.614 1.00 68.25 235 ASP A C 1
ATOM 1819 O O . ASP A 1 237 ? 3.413 -20.014 23.815 1.00 66.08 235 ASP A O 1
ATOM 1824 N N . GLN A 1 238 ? 2.663 -19.628 21.727 1.00 65.75 236 GLN A N 1
ATOM 1825 C CA . GLN A 1 238 ? 1.746 -18.546 22.098 1.00 56.93 236 GLN A CA 1
ATOM 1826 C C . GLN A 1 238 ? 0.848 -18.928 23.263 1.00 56.62 236 GLN A C 1
ATOM 1827 O O . GLN A 1 238 ? 0.722 -18.195 24.231 1.00 65.61 236 GLN A O 1
ATOM 1833 N N . LEU A 1 239 ? 0.229 -20.090 23.155 1.00 62.39 237 LEU A N 1
ATOM 1834 C CA . LEU A 1 239 ? -0.643 -20.608 24.196 1.00 67.84 237 LEU A CA 1
ATOM 1835 C C . LEU A 1 239 ? 0.075 -20.759 25.539 1.00 69.57 237 LEU A C 1
ATOM 1836 O O . LEU A 1 239 ? -0.465 -20.393 26.579 1.00 70.38 237 LEU A O 1
ATOM 1841 N N . ASN A 1 240 ? 1.285 -21.306 25.512 1.00 66.22 238 ASN A N 1
ATOM 1842 C CA . ASN A 1 240 ? 2.088 -21.425 26.723 1.00 66.49 238 ASN A CA 1
ATOM 1843 C C . ASN A 1 240 ? 2.260 -20.098 27.482 1.00 61.52 238 ASN A C 1
ATOM 1844 O O . ASN A 1 240 ? 2.171 -20.062 28.705 1.00 63.79 238 ASN A O 1
ATOM 1849 N N . HIS A 1 241 ? 2.502 -19.010 26.760 1.00 55.77 239 HIS A N 1
ATOM 1850 C CA . HIS A 1 241 ? 2.657 -17.723 27.415 1.00 52.33 239 HIS A CA 1
ATOM 1851 C C . HIS A 1 241 ? 1.387 -17.329 28.166 1.00 58.32 239 HIS A C 1
ATOM 1852 O O . HIS A 1 241 ? 1.449 -16.789 29.269 1.00 59.48 239 HIS A O 1
ATOM 1859 N N . ILE A 1 242 ? 0.235 -17.614 27.575 1.00 51.55 240 ILE A N 1
ATOM 1860 C CA . ILE A 1 242 ? -1.032 -17.289 28.212 1.00 60.81 240 ILE A CA 1
ATOM 1861 C C . ILE A 1 242 ? -1.256 -18.110 29.480 1.00 63.76 240 ILE A C 1
ATOM 1862 O O . ILE A 1 242 ? -1.708 -17.601 30.504 1.00 62.93 240 ILE A O 1
ATOM 1867 N N . LEU A 1 243 ? -0.933 -19.390 29.397 1.00 65.40 241 LEU A N 1
ATOM 1868 C CA . LEU A 1 243 ? -1.061 -20.273 30.532 1.00 69.17 241 LEU A CA 1
ATOM 1869 C C . LEU A 1 243 ? -0.099 -19.871 31.642 1.00 67.58 241 LEU A C 1
ATOM 1870 O O . LEU A 1 243 ? -0.455 -19.870 32.813 1.00 66.48 241 LEU A O 1
ATOM 1875 N N . GLY A 1 244 ? 1.117 -19.502 31.274 1.00 66.57 242 GLY A N 1
ATOM 1876 C CA . GLY A 1 244 ? 2.124 -19.189 32.269 1.00 67.34 242 GLY A CA 1
ATOM 1877 C C . GLY A 1 244 ? 1.789 -17.982 33.125 1.00 65.11 242 GLY A C 1
ATOM 1878 O O . GLY A 1 244 ? 2.468 -17.702 34.110 1.00 69.56 242 GLY A O 1
ATOM 1879 N N . ILE A 1 245 ? 0.744 -17.257 32.749 1.00 69.20 243 ILE A N 1
ATOM 1880 C CA . ILE A 1 245 ? 0.354 -16.067 33.479 1.00 56.64 243 ILE A CA 1
ATOM 1881 C C . ILE A 1 245 ? -1.014 -16.229 34.106 1.00 58.24 243 ILE A C 1
ATOM 1882 O O . ILE A 1 245 ? -1.198 -15.904 35.282 1.00 65.56 243 ILE A O 1
ATOM 1887 N N . LEU A 1 246 ? -1.971 -16.720 33.323 1.00 63.72 244 LEU A N 1
ATOM 1888 C CA . LEU A 1 246 ? -3.323 -16.931 33.820 1.00 59.73 244 LEU A CA 1
ATOM 1889 C C . LEU A 1 246 ? -3.396 -18.217 34.638 1.00 64.22 244 LEU A C 1
ATOM 1890 O O . LEU A 1 246 ? -4.285 -18.397 35.481 1.00 73.92 244 LEU A O 1
ATOM 1895 N N . GLY A 1 247 ? -2.444 -19.106 34.395 1.00 64.88 245 GLY A N 1
ATOM 1896 C CA . GLY A 1 247 ? -2.409 -20.377 35.089 1.00 73.40 245 GLY A CA 1
ATOM 1897 C C . GLY A 1 247 ? -3.222 -21.404 34.339 1.00 76.47 245 GLY A C 1
ATOM 1898 O O . GLY A 1 247 ? -4.104 -21.043 33.565 1.00 80.43 245 GLY A O 1
ATOM 1899 N N . SER A 1 248 ? -2.914 -22.678 34.567 1.00 78.80 246 SER A N 1
ATOM 1900 C CA . SER A 1 248 ? -3.651 -23.792 33.979 1.00 79.47 246 SER A CA 1
ATOM 1901 C C . SER A 1 248 ? -5.157 -23.612 34.140 1.00 84.14 246 SER A C 1
ATOM 1902 O O . SER A 1 248 ? -5.614 -23.076 35.144 1.00 82.46 246 SER A O 1
ATOM 1905 N N . PRO A 1 249 ? -5.933 -24.045 33.134 1.00 91.91 247 PRO A N 1
ATOM 1906 C CA . PRO A 1 249 ? -7.373 -23.761 33.085 1.00 90.00 247 PRO A CA 1
ATOM 1907 C C . PRO A 1 249 ? -8.146 -24.576 34.114 1.00 89.77 247 PRO A C 1
ATOM 1908 O O . PRO A 1 249 ? -7.821 -25.741 34.310 1.00 91.34 247 PRO A O 1
ATOM 1912 N N . SER A 1 250 ? -9.146 -23.972 34.752 1.00 93.06 248 SER A N 1
ATOM 1913 C CA . SER A 1 250 ? -9.999 -24.684 35.701 1.00 97.84 248 SER A CA 1
ATOM 1914 C C . SER A 1 250 ? -10.808 -25.725 34.951 1.00 99.65 248 SER A C 1
ATOM 1915 O O . SER A 1 250 ? -10.927 -25.660 33.730 1.00 98.53 248 SER A O 1
ATOM 1918 N N . GLN A 1 251 ? -11.365 -26.690 35.673 1.00 110.24 249 GLN A N 1
ATOM 1919 C CA . GLN A 1 251 ? -12.179 -27.712 35.033 1.00 116.09 249 GLN A CA 1
ATOM 1920 C C . GLN A 1 251 ? -13.382 -27.050 34.388 1.00 119.05 249 GLN A C 1
ATOM 1921 O O . GLN A 1 251 ? -13.834 -27.453 33.316 1.00 121.53 249 GLN A O 1
ATOM 1927 N N . GLU A 1 252 ? -13.894 -26.021 35.051 1.00 118.14 250 GLU A N 1
ATOM 1928 C CA . GLU A 1 252 ? -15.011 -25.266 34.519 1.00 116.85 250 GLU A CA 1
A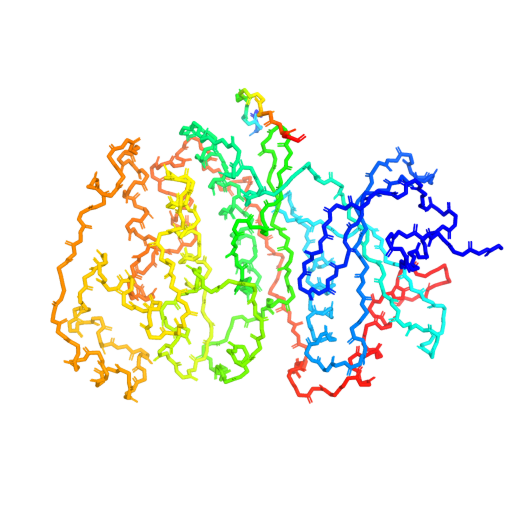TOM 1929 C C . GLU A 1 252 ? -14.591 -24.560 33.240 1.00 112.10 250 GLU A C 1
ATOM 1930 O O . GLU A 1 252 ? -15.386 -24.407 32.319 1.00 110.35 250 GLU A O 1
ATOM 1936 N N . ASP A 1 253 ? -13.336 -24.129 33.188 1.00 110.53 251 ASP A N 1
ATOM 1937 C CA . ASP A 1 253 ? -12.813 -23.508 31.984 1.00 104.54 251 ASP A CA 1
ATOM 1938 C C . ASP A 1 253 ? -12.810 -24.513 30.828 1.00 104.89 251 ASP A C 1
ATOM 1939 O O . ASP A 1 253 ? -13.181 -24.156 29.713 1.00 104.30 251 ASP A O 1
ATOM 1944 N N . LEU A 1 254 ? -12.425 -25.765 31.092 1.00 101.07 252 LEU A N 1
ATOM 1945 C CA . LEU A 1 254 ? -12.439 -26.796 30.045 1.00 100.25 252 LEU A CA 1
ATOM 1946 C C . LEU A 1 254 ? -13.874 -27.254 29.703 1.00 109.53 252 LEU A C 1
ATOM 1947 O O . LEU A 1 254 ? -14.108 -28.002 28.745 1.00 113.38 252 LEU A O 1
ATOM 1952 N N . ASN A 1 255 ? -14.837 -26.737 30.458 1.00 116.88 253 ASN A N 1
ATOM 1953 C CA . ASN A 1 255 ? -16.258 -26.906 30.156 1.00 125.19 253 ASN A CA 1
ATOM 1954 C C . ASN A 1 255 ? -16.824 -25.849 29.215 1.00 127.25 253 ASN A C 1
ATOM 1955 O O . ASN A 1 255 ? -17.558 -24.957 29.634 1.00 127.04 253 ASN A O 1
ATOM 1960 N N . CYS A 1 256 ? -16.519 -25.982 27.935 1.00 129.83 254 CYS A N 1
ATOM 1961 C CA . CYS A 1 256 ? -16.997 -25.016 26.948 1.00 129.44 254 CYS A CA 1
ATOM 1962 C C . CYS A 1 256 ? -16.848 -25.418 25.485 1.00 131.39 254 CYS A C 1
ATOM 1963 O O . CYS A 1 256 ? -16.679 -26.588 25.170 1.00 135.60 254 CYS A O 1
ATOM 1966 N N . GLY A 1 257 ? -16.845 -24.405 24.617 1.00 125.92 255 GLY A N 1
ATOM 1967 C CA . GLY A 1 257 ? -16.725 -24.586 2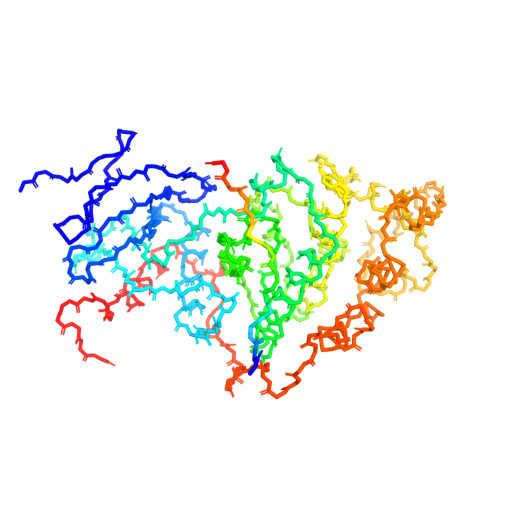3.185 1.00 127.51 255 GLY A CA 1
ATOM 1968 C C . GLY A 1 257 ? -15.398 -25.185 22.798 1.00 126.85 255 GLY A C 1
ATOM 1969 O O . GLY A 1 257 ? -15.200 -25.578 21.648 1.00 130.92 255 GLY A O 1
ATOM 1970 N N . ILE A 1 258 ? -14.484 -25.252 23.759 1.00 121.49 256 ILE A N 1
ATOM 1971 C CA . ILE A 1 258 ? -13.194 -25.895 23.527 1.00 117.76 256 ILE A CA 1
ATOM 1972 C C . ILE A 1 258 ? -13.337 -27.235 22.855 1.00 120.09 256 ILE A C 1
ATOM 1973 O O . ILE A 1 258 ? -13.964 -28.161 23.367 1.00 127.23 256 ILE A O 1
ATOM 1978 N N . ASN A 1 259 ? -12.775 -27.298 21.663 1.00 114.46 257 ASN A N 1
ATOM 1979 C CA . ASN A 1 259 ? -12.802 -28.492 20.850 1.00 112.26 257 ASN A CA 1
ATOM 1980 C C . ASN A 1 259 ? -11.958 -29.568 21.531 1.00 112.62 257 ASN A C 1
ATOM 1981 O O . ASN A 1 259 ? -10.970 -29.250 22.172 1.00 111.74 257 ASN A O 1
ATOM 1986 N N . LEU A 1 260 ? -12.375 -30.826 21.470 1.00 117.81 258 LEU A N 1
ATOM 1987 C CA . LEU A 1 260 ? -11.522 -31.882 21.985 1.00 118.66 258 LEU A CA 1
ATOM 1988 C C . LEU A 1 260 ? -10.474 -32.238 20.946 1.00 119.49 258 LEU A C 1
ATOM 1989 O O . LEU A 1 260 ? -10.767 -32.233 19.756 1.00 117.37 258 LEU A O 1
ATOM 1994 N N . LYS A 1 261 ? -9.282 -32.575 21.444 1.00 124.80 259 LYS A N 1
ATOM 1995 C CA . LYS A 1 261 ? -7.987 -32.558 20.741 1.00 127.84 259 LYS A CA 1
ATOM 1996 C C . LYS A 1 261 ? -7.348 -31.234 21.079 1.00 122.76 259 LYS A C 1
ATOM 1997 O O . LYS A 1 261 ? -6.266 -30.903 20.595 1.00 125.60 259 LYS A O 1
ATOM 1999 N N . ALA A 1 262 ? -8.062 -30.468 21.897 1.00 116.61 260 ALA A N 1
ATOM 2000 C CA . ALA A 1 262 ? -7.507 -29.279 22.519 1.00 106.48 260 ALA A CA 1
ATOM 2001 C C . ALA A 1 262 ? -7.607 -29.414 24.027 1.00 104.95 260 ALA A C 1
ATOM 2002 O O . ALA A 1 262 ? -6.654 -29.121 24.742 1.00 100.93 260 ALA A O 1
ATOM 2004 N N . ARG A 1 263 ? -8.762 -29.858 24.511 1.00 107.28 261 ARG A N 1
ATOM 2005 C CA . ARG A 1 263 ? -8.917 -30.120 25.936 1.00 107.57 261 ARG A CA 1
ATOM 2006 C C . ARG A 1 263 ? -8.046 -31.300 26.350 1.00 109.18 261 ARG A C 1
ATOM 2007 O O . ARG A 1 263 ? -7.537 -31.343 27.466 1.00 100.35 261 ARG A O 1
ATOM 2009 N N . ASN A 1 264 ? -7.859 -32.246 25.440 1.00 104.11 262 ASN A N 1
ATOM 2010 C CA . ASN A 1 264 ? -6.916 -33.324 25.688 1.00 117.16 262 ASN A CA 1
ATOM 2011 C C . ASN A 1 264 ? -5.495 -32.785 25.664 1.00 114.18 262 ASN A C 1
ATOM 2012 O O . ASN A 1 264 ? -4.648 -33.184 26.459 1.00 118.45 262 ASN A O 1
ATOM 2017 N N . TYR A 1 265 ? -5.234 -31.873 24.741 1.00 109.11 263 TYR A N 1
ATOM 2018 C CA . TYR A 1 265 ? -3.936 -31.228 24.704 1.00 103.47 263 TYR A CA 1
ATOM 2019 C C . TYR A 1 265 ? -3.712 -30.454 25.995 1.00 98.54 263 TYR A C 1
ATOM 2020 O O . TYR A 1 265 ? -2.607 -30.412 26.527 1.00 96.26 263 TYR A O 1
ATOM 2029 N N . LEU A 1 266 ? -4.775 -29.841 26.494 1.00 90.67 264 LEU A N 1
ATOM 2030 C CA . LEU A 1 266 ? -4.681 -29.016 27.682 1.00 87.83 264 LEU A CA 1
ATOM 2031 C C . LEU A 1 266 ? -4.368 -29.851 28.913 1.00 91.71 264 LEU A C 1
ATOM 2032 O O . LEU A 1 266 ? -3.455 -29.534 29.671 1.00 95.71 264 LEU A O 1
ATOM 2037 N N . LEU A 1 267 ? -5.130 -30.919 29.100 1.00 96.90 265 LEU A N 1
ATOM 2038 C CA . LEU A 1 267 ? -4.905 -31.842 30.204 1.00 105.55 265 LEU A CA 1
ATOM 2039 C C . LEU A 1 267 ? -3.527 -32.489 30.112 1.00 107.89 265 LEU A C 1
ATOM 2040 O O . LEU A 1 267 ? -2.925 -32.850 31.123 1.00 111.76 265 LEU A O 1
ATOM 2045 N N . SER A 1 268 ? -3.031 -32.613 28.887 1.00 108.56 266 SER A N 1
ATOM 2046 C CA . SER A 1 268 ? -1.689 -33.117 28.632 1.00 110.68 266 SER A CA 1
ATOM 2047 C C . SER A 1 268 ? -0.615 -32.237 29.272 1.00 104.99 266 SER A C 1
ATOM 2048 O O . SER A 1 268 ? 0.463 -32.714 29.616 1.00 106.39 266 SER A O 1
ATOM 2051 N N . LEU A 1 269 ? -0.917 -30.956 29.437 1.00 94.61 267 LEU A N 1
ATOM 2052 C CA . LEU A 1 269 ? 0.084 -29.996 29.891 1.00 90.87 267 LEU A CA 1
ATOM 2053 C C . LEU A 1 269 ? 0.354 -30.040 31.389 1.00 102.59 267 LEU A C 1
ATOM 2054 O O . LEU A 1 269 ? -0.571 -30.111 32.201 1.00 99.74 267 LEU A O 1
ATOM 2059 N N . PRO A 1 270 ? 1.640 -29.986 31.751 1.00 103.47 268 PRO A N 1
ATOM 2060 C CA . PRO A 1 270 ? 2.109 -29.837 33.128 1.00 100.74 268 PRO A CA 1
ATOM 2061 C C . PRO A 1 270 ? 1.472 -28.608 33.752 1.00 90.20 268 PRO A C 1
ATOM 2062 O O . PRO A 1 270 ? 1.443 -27.572 33.110 1.00 85.83 268 PRO A O 1
ATOM 2066 N N . HIS A 1 271 ? 0.978 -28.722 34.979 1.00 95.04 269 HIS A N 1
ATOM 2067 C CA . HIS A 1 271 ? 0.232 -27.638 35.609 1.00 94.23 269 HIS A CA 1
ATOM 2068 C C . HIS A 1 271 ? 1.060 -26.371 35.806 1.00 97.08 269 HIS A C 1
ATOM 2069 O O . HIS A 1 271 ? 2.268 -26.440 36.022 1.00 101.85 269 HIS A O 1
ATOM 2076 N N . LYS A 1 272 ? 0.394 -25.218 35.736 1.00 82.65 270 LYS A N 1
ATOM 2077 C CA . LYS A 1 272 ? 1.042 -23.914 35.873 1.00 85.45 270 LYS A CA 1
ATOM 2078 C C . LYS A 1 272 ? 0.288 -23.031 36.866 1.00 90.60 270 LYS A C 1
ATOM 2079 O O . LYS A 1 272 ? -0.930 -23.140 37.009 1.00 93.79 270 LYS A O 1
ATOM 2085 N N . ASN A 1 273 ? 1.015 -22.159 37.551 1.00 90.66 271 ASN A N 1
ATOM 2086 C CA . ASN A 1 273 ? 0.413 -21.315 38.570 1.00 89.06 271 ASN A CA 1
ATOM 2087 C C . ASN A 1 273 ? 0.127 -19.917 38.050 1.00 81.69 271 ASN A C 1
ATOM 2088 O O . ASN A 1 273 ? 0.944 -19.344 37.335 1.00 71.26 271 ASN A O 1
ATOM 2093 N N . LYS A 1 274 ? -1.032 -19.379 38.422 1.00 81.99 272 LYS A N 1
ATOM 2094 C CA . LYS A 1 274 ? -1.394 -18.006 38.094 1.00 77.67 272 LYS A CA 1
ATOM 2095 C C . LYS A 1 274 ? -0.388 -17.047 38.701 1.00 70.64 272 LYS A C 1
ATOM 2096 O O . LYS A 1 274 ? 0.108 -17.275 39.789 1.00 97.41 272 LYS A O 1
ATOM 2102 N N . VAL A 1 275 ? -0.073 -15.982 37.986 1.00 66.89 273 VAL A N 1
ATOM 2103 C CA . VAL A 1 275 ? 0.786 -14.936 38.504 1.00 66.77 273 VAL A CA 1
ATOM 2104 C C . VAL A 1 275 ? -0.090 -13.728 38.766 1.00 65.99 273 VAL A C 1
ATOM 2105 O O . VAL A 1 275 ? -0.772 -13.269 37.860 1.00 69.27 273 VAL A O 1
ATOM 2109 N N . PRO A 1 276 ? -0.081 -13.212 40.006 1.00 69.15 274 PRO A N 1
ATOM 2110 C CA . PRO A 1 276 ? -0.904 -12.065 40.418 1.00 74.83 274 PRO A CA 1
ATOM 2111 C C . PRO A 1 276 ? -0.599 -10.850 39.564 1.00 75.05 274 PRO A C 1
ATOM 2112 O O . PRO A 1 276 ? 0.565 -10.598 39.264 1.00 75.93 274 PRO A O 1
ATOM 2116 N N . TRP A 1 277 ? -1.626 -10.100 39.192 1.00 73.78 275 TRP A N 1
ATOM 2117 C CA . TRP A 1 277 ? -1.452 -8.968 38.295 1.00 67.45 275 TRP A CA 1
ATOM 2118 C C . TRP A 1 277 ? -0.486 -7.927 38.816 1.00 69.93 275 TRP A C 1
ATOM 2119 O O . TRP A 1 277 ? 0.311 -7.377 38.056 1.00 65.85 275 TRP A O 1
ATOM 2130 N N . ASN A 1 278 ? -0.563 -7.651 40.113 1.00 78.12 276 ASN A N 1
ATOM 2131 C CA . ASN A 1 278 ? 0.239 -6.587 40.696 1.00 79.72 276 ASN A CA 1
ATOM 2132 C C . ASN A 1 278 ? 1.721 -6.947 40.697 1.00 78.66 276 ASN A C 1
ATOM 2133 O O . ASN A 1 278 ? 2.581 -6.074 40.788 1.00 76.73 276 ASN A O 1
ATOM 2138 N N . ARG A 1 279 ? 2.010 -8.239 40.577 1.00 79.50 277 ARG A N 1
ATOM 2139 C CA . ARG A 1 279 ? 3.385 -8.698 40.443 1.00 82.31 277 ARG A CA 1
ATOM 2140 C C . ARG A 1 279 ? 3.943 -8.390 39.050 1.00 79.31 277 ARG A C 1
ATOM 2141 O O . ARG A 1 279 ? 5.094 -7.978 38.902 1.00 84.25 277 ARG A O 1
ATOM 2149 N N . LEU A 1 280 ? 3.124 -8.603 38.028 1.00 67.80 278 LEU A N 1
ATOM 2150 C CA . LEU A 1 280 ? 3.522 -8.294 36.665 1.00 62.11 278 LEU A CA 1
ATOM 2151 C C . LEU A 1 280 ? 3.583 -6.794 36.411 1.00 66.10 278 LEU A C 1
ATOM 2152 O O . LEU A 1 280 ? 4.511 -6.304 35.774 1.00 66.96 278 LEU A O 1
ATOM 2157 N N . PHE A 1 281 ? 2.594 -6.069 36.918 1.00 68.56 279 PHE A N 1
ATOM 2158 C CA . PHE A 1 281 ? 2.553 -4.625 36.777 1.00 66.65 279 PHE A CA 1
ATOM 2159 C C . PHE A 1 281 ? 2.545 -3.976 38.150 1.00 71.19 279 PHE A C 1
ATOM 2160 O O . PHE A 1 281 ? 1.483 -3.646 38.671 1.00 74.49 279 PHE A O 1
ATOM 2168 N N . PRO A 1 282 ? 3.731 -3.807 38.753 1.00 75.39 280 PRO A N 1
ATOM 2169 C CA . PRO A 1 282 ? 3.838 -3.175 40.076 1.00 74.79 280 PRO A CA 1
ATOM 2170 C C . PRO A 1 282 ? 3.373 -1.713 40.101 1.00 75.02 280 PRO A C 1
ATOM 2171 O O . PRO A 1 282 ? 2.708 -1.304 41.043 1.00 78.73 280 PRO A O 1
ATOM 2175 N N . ASN A 1 283 ? 3.706 -0.943 39.074 1.00 69.58 281 ASN A N 1
ATOM 2176 C CA . ASN A 1 283 ? 3.407 0.479 39.067 1.00 73.96 281 ASN A CA 1
ATOM 2177 C C . ASN A 1 283 ? 2.075 0.818 38.445 1.00 64.39 281 ASN A C 1
ATOM 2178 O O . ASN A 1 283 ? 1.888 1.921 37.943 1.00 67.10 281 ASN A O 1
ATOM 2183 N N . ALA A 1 284 ? 1.146 -0.123 38.483 1.00 63.20 282 ALA A N 1
ATOM 2184 C CA . ALA A 1 284 ? -0.119 0.066 37.794 1.00 60.83 282 ALA A CA 1
ATOM 2185 C C . ALA A 1 284 ? -1.220 0.402 38.775 1.00 65.23 282 ALA A C 1
ATOM 2186 O O . ALA A 1 284 ? -1.327 -0.231 39.822 1.00 70.12 282 ALA A O 1
ATOM 2188 N N . ASP A 1 285 ? -2.029 1.398 38.420 1.00 65.98 283 ASP A N 1
ATOM 2189 C CA . ASP A 1 285 ? -3.272 1.699 39.123 1.00 69.94 283 ASP A CA 1
ATOM 2190 C C . ASP A 1 285 ? -4.027 0.396 39.348 1.00 68.13 283 ASP A C 1
ATOM 2191 O O . ASP A 1 285 ? -4.237 -0.377 38.419 1.00 69.00 283 ASP A O 1
ATOM 2196 N N . SER A 1 286 ? -4.426 0.1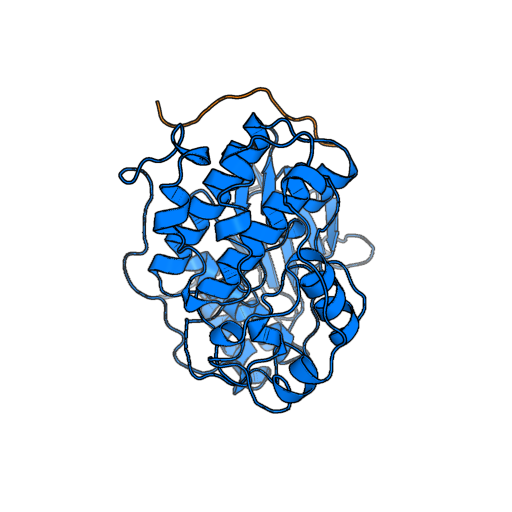71 40.592 1.00 71.25 284 SER A N 1
ATOM 2197 C CA . SER A 1 286 ? -5.145 -1.025 41.005 1.00 72.24 284 SER A CA 1
ATOM 2198 C C . SER A 1 286 ? -6.504 -1.172 40.333 1.00 74.92 284 SER A C 1
ATOM 2199 O O . SER A 1 286 ? -6.956 -2.285 40.086 1.00 75.06 284 SER A O 1
ATOM 2202 N N . LYS A 1 287 ? -7.165 -0.054 40.058 1.00 76.12 285 LYS A N 1
ATOM 2203 C CA . LYS A 1 287 ? -8.452 -0.097 39.371 1.00 76.45 285 LYS A CA 1
ATOM 2204 C C . LYS A 1 287 ? -8.253 -0.650 37.959 1.00 72.71 285 LYS A C 1
ATOM 2205 O O . LYS A 1 287 ? -9.131 -1.318 37.419 1.00 67.71 285 LYS A O 1
ATOM 2211 N N . ALA A 1 288 ? -7.087 -0.375 37.380 1.00 66.10 286 ALA A N 1
ATOM 2212 C CA . ALA A 1 288 ? -6.757 -0.829 36.037 1.00 63.40 286 ALA A CA 1
ATOM 2213 C C . ALA A 1 288 ? -6.471 -2.327 35.987 1.00 65.73 286 ALA A C 1
ATOM 2214 O O . ALA A 1 288 ? -6.822 -2.990 35.023 1.00 63.20 286 ALA A O 1
ATOM 2216 N N . LEU A 1 289 ? -5.836 -2.860 37.022 1.00 70.84 287 LEU A N 1
ATOM 2217 C CA . LEU A 1 289 ? -5.508 -4.284 37.056 1.00 70.36 287 LEU A CA 1
ATOM 2218 C C . LEU A 1 289 ? -6.771 -5.119 37.261 1.00 68.56 287 LEU A C 1
ATOM 2219 O O . LEU A 1 289 ? -6.928 -6.179 36.678 1.00 69.44 287 LEU A O 1
ATOM 2224 N N . ASP A 1 290 ? -7.674 -4.636 38.100 1.00 73.15 288 ASP A N 1
ATOM 2225 C CA . ASP A 1 290 ? -9.027 -5.149 38.102 1.00 73.33 288 ASP A CA 1
ATOM 2226 C C . ASP A 1 290 ? -9.511 -4.656 36.761 1.00 75.11 288 ASP A C 1
ATOM 2227 O O . ASP A 1 290 ? -9.046 -3.624 36.318 1.00 85.51 288 ASP A O 1
ATOM 2232 N N . LEU A 1 291 ? -10.413 -5.371 36.098 1.00 74.29 289 LEU A N 1
ATOM 2233 C CA . LEU A 1 291 ? -10.811 -5.057 34.696 1.00 72.57 289 LEU A CA 1
ATOM 2234 C C . LEU A 1 291 ? -9.772 -5.452 33.669 1.00 65.26 289 LEU A C 1
ATOM 2235 O O . LEU A 1 291 ? -10.117 -5.782 32.548 1.00 80.43 289 LEU A O 1
ATOM 2240 N N . LEU A 1 292 ? -8.501 -5.406 34.034 1.00 58.09 290 LEU A N 1
ATOM 2241 C CA . LEU A 1 292 ? -7.538 -6.066 33.184 1.00 59.92 290 LEU A CA 1
ATOM 2242 C C . LEU A 1 292 ? -7.790 -7.541 33.400 1.00 63.45 290 LEU A C 1
ATOM 2243 O O . LEU A 1 292 ? -7.838 -8.330 32.463 1.00 65.50 290 LEU A O 1
ATOM 2248 N N . ASP A 1 293 ? -7.977 -7.898 34.658 1.00 60.12 291 ASP A N 1
ATOM 2249 C CA . ASP A 1 293 ? -8.325 -9.254 35.024 1.00 64.04 291 ASP A CA 1
ATOM 2250 C C . ASP A 1 293 ? -9.643 -9.657 34.379 1.00 64.26 291 ASP A C 1
ATOM 2251 O O . ASP A 1 293 ? -9.779 -10.756 33.853 1.00 62.86 291 ASP A O 1
ATOM 2256 N N . LYS A 1 294 ? -10.614 -8.757 34.426 1.00 65.50 292 LYS A N 1
ATOM 2257 C CA . LYS A 1 294 ? -11.931 -9.040 33.878 1.00 66.69 292 LYS A CA 1
ATOM 2258 C C . LYS A 1 294 ? -11.908 -9.152 32.363 1.00 62.64 292 LYS A C 1
ATOM 2259 O O . LYS A 1 294 ? -12.775 -9.782 31.755 1.00 65.58 292 LYS A O 1
ATOM 2265 N N . MET A 1 295 ? -10.911 -8.541 31.751 1.00 57.13 293 MET A N 1
ATOM 2266 C CA . MET A 1 295 ? -10.830 -8.566 30.306 1.00 57.26 293 MET A CA 1
ATOM 2267 C C . MET A 1 295 ? -10.076 -9.795 29.845 1.00 60.72 293 MET A C 1
ATOM 2268 O O . MET A 1 295 ? -10.492 -10.463 28.912 1.00 66.41 293 MET A O 1
ATOM 2273 N N . LEU A 1 296 ? -8.969 -10.103 30.501 1.00 56.56 294 LEU A N 1
ATOM 2274 C CA . LEU A 1 296 ? -8.191 -11.266 30.107 1.00 54.89 294 LEU A CA 1
ATOM 2275 C C . LEU A 1 296 ? -8.584 -12.514 30.885 1.00 61.30 294 LEU A C 1
ATOM 2276 O O . LEU A 1 296 ? -7.739 -13.131 31.522 1.00 62.48 294 LEU A O 1
ATOM 2281 N N . THR A 1 297 ? -9.852 -12.902 30.840 1.00 63.84 295 THR A N 1
ATOM 2282 C CA . THR A 1 297 ? -10.221 -14.175 31.436 1.00 65.05 295 THR A CA 1
ATOM 2283 C C . THR A 1 297 ? -10.272 -15.248 30.362 1.00 65.65 295 THR A C 1
ATOM 2284 O O . THR A 1 297 ? -10.779 -15.015 29.268 1.00 68.07 295 THR A O 1
ATOM 2288 N N . PHE A 1 298 ? -9.734 -16.418 30.687 1.00 68.07 296 PHE A N 1
ATOM 2289 C CA . PHE A 1 298 ? -9.602 -17.503 29.730 1.00 68.47 296 PHE A CA 1
ATOM 2290 C C . PHE A 1 298 ? -10.939 -17.910 29.124 1.00 74.94 296 PHE A C 1
ATOM 2291 O O . PHE A 1 298 ? -11.007 -18.283 27.957 1.00 76.86 296 PHE A O 1
ATOM 2299 N N . ASN A 1 299 ? -12.003 -17.850 29.910 1.00 75.63 297 ASN A N 1
ATOM 2300 C CA . ASN A 1 299 ? -13.288 -18.306 29.403 1.00 75.15 297 ASN A CA 1
ATOM 2301 C C . ASN A 1 299 ? -14.195 -17.184 28.907 1.00 71.94 297 ASN A C 1
ATOM 2302 O O . ASN A 1 299 ? -14.549 -16.283 29.662 1.00 72.81 297 ASN A O 1
ATOM 2307 N N . PRO A 1 300 ? -14.603 -17.264 27.636 1.00 70.02 298 PRO A N 1
ATOM 2308 C CA . PRO A 1 300 ? -15.283 -16.172 26.941 1.00 67.81 298 PRO A CA 1
ATOM 2309 C C . PRO A 1 300 ? -16.572 -15.752 27.619 1.00 72.37 298 PRO A C 1
ATOM 2310 O O . PRO A 1 300 ? -16.892 -14.565 27.628 1.00 68.65 298 PRO A O 1
ATOM 2314 N N . HIS A 1 301 ? -17.286 -16.717 28.187 1.00 80.81 299 HIS A N 1
ATOM 2315 C CA . HIS A 1 301 ? -18.587 -16.471 28.808 1.00 89.56 299 HIS A CA 1
ATOM 2316 C C . HIS A 1 301 ? -18.557 -15.561 30.039 1.00 89.67 299 HIS A C 1
ATOM 2317 O O . HIS A 1 301 ? -19.486 -14.789 30.271 1.00 91.19 299 HIS A O 1
ATOM 2324 N N . LYS A 1 302 ? -17.496 -15.649 30.828 1.00 88.26 300 LYS A N 1
ATOM 2325 C CA . LYS A 1 302 ? -17.393 -14.807 32.011 1.00 84.80 300 LYS A CA 1
ATOM 2326 C C . LYS A 1 302 ? -16.623 -13.543 31.705 1.00 79.73 300 LYS A C 1
ATOM 2327 O O . LYS A 1 302 ? -16.574 -12.621 32.518 1.00 79.06 300 LYS A O 1
ATOM 2333 N N . ARG A 1 303 ? -16.004 -13.511 30.532 1.00 75.68 301 ARG A N 1
ATOM 2334 C CA . ARG A 1 303 ? -15.214 -12.356 30.135 1.00 67.36 301 ARG A CA 1
ATOM 2335 C C . ARG A 1 303 ? -16.129 -11.136 30.084 1.00 65.63 301 ARG A C 1
ATOM 2336 O O . ARG A 1 303 ? -17.245 -11.210 29.569 1.00 64.31 301 ARG A O 1
ATOM 2344 N N . ILE A 1 304 ? -15.667 -10.028 30.645 1.00 61.70 302 ILE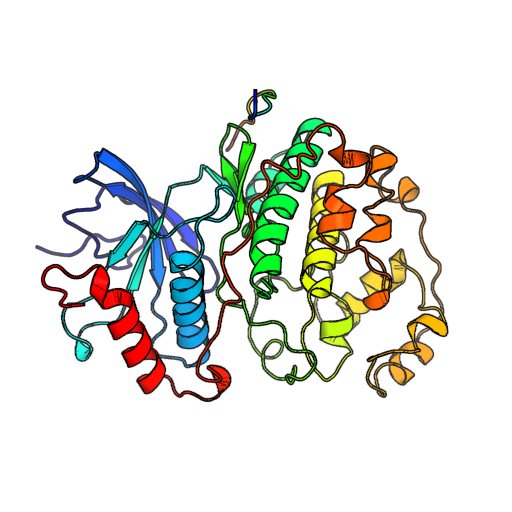 A N 1
ATOM 2345 C CA . ILE A 1 304 ? -16.460 -8.810 30.702 1.00 60.50 302 ILE A CA 1
ATOM 2346 C C . ILE A 1 304 ? -16.930 -8.354 29.315 1.00 64.80 302 ILE A C 1
ATOM 2347 O O . ILE A 1 304 ? -16.212 -8.519 28.331 1.00 65.26 302 ILE A O 1
ATOM 2352 N N . GLU A 1 305 ? -18.147 -7.815 29.235 1.00 60.95 303 GLU A N 1
ATOM 2353 C CA . GLU A 1 305 ? -18.671 -7.256 27.988 1.00 59.77 303 GLU A CA 1
ATOM 2354 C C . GLU A 1 305 ? -18.307 -5.777 27.860 1.00 65.32 303 GLU A C 1
ATOM 2355 O O . GLU A 1 305 ? -17.993 -5.125 28.862 1.00 60.88 303 GLU A O 1
ATOM 2361 N N . VAL A 1 306 ? -18.375 -5.251 26.634 1.00 55.67 304 VAL A N 1
ATOM 2362 C CA . VAL A 1 306 ? -17.945 -3.884 26.345 1.00 59.09 304 VAL A CA 1
ATOM 2363 C C . VAL A 1 306 ? -18.678 -2.795 27.131 1.00 61.32 304 VAL A C 1
ATOM 2364 O O . VAL A 1 306 ? -18.059 -1.835 27.577 1.00 55.25 304 VAL A O 1
ATOM 2368 N N . GLU A 1 307 ? -19.987 -2.950 27.297 1.00 66.85 305 GLU A N 1
ATOM 2369 C CA . GLU A 1 307 ? -20.798 -1.985 28.034 1.00 77.50 305 GLU A CA 1
ATOM 2370 C C . GLU A 1 307 ? -20.400 -1.972 29.498 1.00 75.01 305 GLU A C 1
ATOM 2371 O O . GLU A 1 307 ? -20.212 -0.913 30.109 1.00 76.05 305 GLU A O 1
ATOM 2377 N N . GLN A 1 308 ? -20.293 -3.172 30.051 1.00 69.78 306 GLN A N 1
ATOM 2378 C CA . GLN A 1 308 ? -19.850 -3.352 31.415 1.00 73.91 306 GLN A CA 1
ATOM 2379 C C . GLN A 1 308 ? -18.479 -2.718 31.604 1.00 70.66 306 GLN A C 1
ATOM 2380 O O . GLN A 1 308 ? -18.269 -1.975 32.552 1.00 68.43 306 GLN A O 1
ATOM 2386 N N . ALA A 1 309 ? -17.558 -2.992 30.682 1.00 67.45 307 ALA A N 1
ATOM 2387 C CA . ALA A 1 309 ? -16.191 -2.489 30.790 1.00 57.02 307 ALA A CA 1
ATOM 2388 C C . ALA A 1 309 ? -16.151 -0.969 30.799 1.00 63.53 307 ALA A C 1
ATOM 2389 O O . ALA A 1 309 ? -15.357 -0.357 31.513 1.00 60.60 307 ALA A O 1
ATOM 2391 N N . LEU A 1 310 ? -17.001 -0.360 29.985 1.00 63.25 308 LEU A N 1
ATOM 2392 C CA . LEU A 1 310 ? -17.091 1.083 29.968 1.00 58.14 308 LEU A CA 1
ATOM 2393 C C . LEU A 1 310 ? -17.540 1.528 31.349 1.00 68.31 308 LEU A C 1
ATOM 2394 O O . LEU A 1 310 ? -17.046 2.517 31.878 1.00 69.22 308 LEU A O 1
ATOM 2399 N N . ALA A 1 311 ? -18.440 0.744 31.941 1.00 65.57 309 ALA A N 1
ATOM 2400 C CA . ALA A 1 311 ? -19.010 1.035 33.247 1.00 71.27 309 ALA A CA 1
ATOM 2401 C C . ALA A 1 311 ? -18.181 0.564 34.466 1.00 75.79 309 ALA A C 1
ATOM 2402 O O . ALA A 1 311 ? -18.686 0.528 35.586 1.00 80.24 309 ALA A O 1
ATOM 2404 N N . HIS A 1 312 ? -16.908 0.234 34.255 1.00 71.72 310 HIS A N 1
ATOM 2405 C CA . HIS A 1 312 ? -15.999 -0.114 35.361 1.00 76.12 310 HIS A CA 1
ATOM 2406 C C . HIS A 1 312 ? -15.356 1.127 35.987 1.00 76.70 310 HIS A C 1
ATOM 2407 O O . HIS A 1 312 ? -15.084 2.098 35.286 1.00 78.37 310 HIS A O 1
ATOM 2414 N N . PRO A 1 313 ? -15.111 1.093 37.309 1.00 78.19 311 PRO A N 1
ATOM 2415 C CA . PRO A 1 313 ? -14.537 2.197 38.088 1.00 80.11 311 PRO A CA 1
ATOM 2416 C C . PRO A 1 313 ? -13.352 2.919 37.466 1.00 78.76 311 PRO A C 1
ATOM 2417 O O . PRO A 1 313 ? -13.211 4.117 37.699 1.00 82.31 311 PRO A O 1
ATOM 2421 N N . TYR A 1 314 ? -12.526 2.211 36.700 1.00 74.81 312 TYR A N 1
ATOM 2422 C CA . TYR A 1 314 ? -11.311 2.787 36.141 1.00 72.37 312 TYR A CA 1
ATOM 2423 C C . TYR A 1 314 ? -11.625 3.931 35.199 1.00 78.49 312 TYR A C 1
ATOM 2424 O O . TYR A 1 314 ? -10.833 4.851 35.051 1.00 63.61 312 TYR A O 1
ATOM 2433 N N . LEU A 1 315 ? -12.798 3.878 34.586 1.00 93.61 313 LEU A N 1
ATOM 2434 C CA . LEU A 1 315 ? -13.157 4.821 33.545 1.00 54.29 313 LEU A CA 1
ATOM 2435 C C . LEU A 1 315 ? -14.200 5.824 34.021 1.00 59.15 313 LEU A C 1
ATOM 2436 O O . LEU A 1 315 ? -14.701 6.643 33.224 1.00 64.45 313 LEU A O 1
ATOM 2441 N N . ALA A 1 316 ? -14.540 5.733 35.308 1.00 122.74 314 ALA A N 1
ATOM 2442 C CA . ALA A 1 316 ? -15.644 6.491 35.916 1.00 112.56 314 ALA A CA 1
ATOM 2443 C C . ALA A 1 316 ? -15.670 7.946 35.490 1.00 108.76 314 ALA A C 1
ATOM 2444 O O . ALA A 1 316 ? -16.726 8.508 35.194 1.00 107.34 314 ALA A O 1
ATOM 2446 N N . GLN A 1 317 ? -14.483 8.531 35.441 1.00 83.01 315 GLN A N 1
ATOM 2447 C CA . GLN A 1 317 ? -14.291 9.901 35.031 1.00 83.09 315 GLN A CA 1
ATOM 2448 C C . GLN A 1 317 ? -14.708 10.167 33.567 1.00 85.04 315 GLN A C 1
ATOM 2449 O O . GLN A 1 317 ? -14.928 11.313 33.181 1.00 88.31 315 GLN A O 1
ATOM 2455 N N . TYR A 1 318 ? -14.852 9.115 32.762 1.00 77.55 316 TYR A N 1
ATOM 2456 C CA . TYR A 1 318 ? -15.230 9.290 31.360 1.00 74.49 316 TYR A CA 1
ATOM 2457 C C . TYR A 1 318 ? -16.584 8.723 30.979 1.00 73.79 316 TYR A C 1
ATOM 2458 O O . TYR A 1 318 ? -17.213 9.208 30.038 1.00 73.55 316 TYR A O 1
ATOM 2467 N N . TYR A 1 319 ? -17.015 7.680 31.678 1.00 77.63 317 TYR A N 1
ATOM 2468 C CA . TYR A 1 319 ? -18.242 6.988 31.294 1.00 79.91 317 TYR A CA 1
ATOM 2469 C C . TYR A 1 319 ? -19.412 7.955 31.177 1.00 86.06 317 TYR A C 1
ATOM 2470 O O . TYR A 1 319 ? -19.658 8.768 32.073 1.00 86.79 317 TYR A O 1
ATOM 2479 N N . ASP A 1 320 ? -20.120 7.856 30.057 1.00 84.04 318 ASP A N 1
ATOM 2480 C CA . ASP A 1 320 ? -21.150 8.809 29.692 1.00 81.62 318 ASP A CA 1
ATOM 2481 C C . ASP A 1 320 ? -22.068 8.196 28.640 1.00 80.31 318 ASP A C 1
ATOM 2482 O O . ASP A 1 320 ? -21.996 8.563 27.471 1.00 77.43 318 ASP A O 1
ATOM 2487 N N . PRO A 1 321 ? -22.949 7.274 29.054 1.00 75.72 319 PRO A N 1
ATOM 2488 C CA . PRO A 1 321 ? -23.839 6.528 28.155 1.00 74.92 319 PRO A CA 1
ATOM 2489 C C . PRO A 1 321 ? -24.603 7.413 27.174 1.00 78.60 319 PRO A C 1
ATOM 2490 O O . PRO A 1 321 ? -25.021 6.941 26.118 1.00 76.18 319 PRO A O 1
ATOM 2494 N N . SER A 1 322 ? -24.777 8.681 27.518 1.00 77.05 320 SER A N 1
ATOM 2495 C CA . SER A 1 322 ? -25.471 9.617 26.647 1.00 84.60 320 SER A CA 1
ATOM 2496 C C . SER A 1 322 ? -24.627 10.015 25.442 1.00 82.97 320 SER A C 1
ATOM 2497 O O . SER A 1 322 ? -25.164 10.321 24.380 1.00 84.29 320 SER A O 1
ATOM 2500 N N . ASP A 1 323 ? -23.307 10.007 25.612 1.00 78.59 321 ASP A N 1
ATOM 2501 C CA . ASP A 1 323 ? -22.384 10.481 24.587 1.00 74.30 321 ASP A CA 1
ATOM 2502 C C . ASP A 1 323 ? -21.628 9.296 23.985 1.00 71.96 321 ASP A C 1
ATOM 2503 O O . ASP A 1 323 ? -20.502 9.427 23.510 1.00 67.38 321 ASP A O 1
ATOM 2508 N N . GLU A 1 324 ? -22.264 8.132 24.002 1.00 64.65 322 GLU A N 1
ATOM 2509 C CA . GLU A 1 324 ? -21.655 6.934 23.456 1.00 63.08 322 GLU A CA 1
ATOM 2510 C C . GLU A 1 324 ? -22.553 6.266 22.424 1.00 60.95 322 GLU A C 1
ATOM 2511 O O . GLU A 1 324 ? -23.258 5.318 22.717 1.00 63.73 322 GLU A O 1
ATOM 2517 N N . PRO A 1 325 ? -22.496 6.758 21.189 1.00 62.61 323 PRO A N 1
ATOM 2518 C CA . PRO A 1 325 ? -23.422 6.374 20.125 1.00 61.43 323 PRO A CA 1
ATOM 2519 C C . PRO A 1 325 ? -23.343 4.909 19.736 1.00 57.19 323 PRO A C 1
ATOM 2520 O O . PRO A 1 325 ? -22.322 4.257 19.900 1.00 55.34 323 PRO A O 1
ATOM 2524 N N . ILE A 1 326 ? -24.441 4.411 19.197 1.00 58.38 324 ILE A N 1
ATOM 2525 C CA . ILE A 1 326 ? -24.520 3.051 18.718 1.00 65.35 324 ILE A CA 1
ATOM 2526 C C . ILE A 1 326 ? -25.023 3.056 17.281 1.00 68.57 324 ILE A C 1
ATOM 2527 O O . ILE A 1 326 ? -25.581 4.051 16.807 1.00 67.83 324 ILE A O 1
ATOM 2532 N N . ALA A 1 327 ? -24.832 1.939 16.590 1.00 66.11 325 ALA A N 1
ATOM 2533 C CA . ALA A 1 327 ? -25.335 1.788 15.228 1.00 66.06 325 ALA A CA 1
ATOM 2534 C C . ALA A 1 327 ? -26.871 1.809 15.148 1.00 67.04 325 ALA A C 1
ATOM 2535 O O . ALA A 1 327 ? -27.569 1.335 16.044 1.00 70.69 325 ALA A O 1
ATOM 2537 N N . GLU A 1 328 ? -27.381 2.366 14.059 1.00 68.64 326 GLU A N 1
ATOM 2538 C CA . GLU A 1 328 ? -28.807 2.359 13.781 1.00 73.95 326 GLU A CA 1
ATOM 2539 C C . GLU A 1 328 ? -29.340 0.935 13.662 1.00 79.23 326 GLU A C 1
ATOM 2540 O O . GLU A 1 328 ? -30.451 0.649 14.090 1.00 90.04 326 GLU A O 1
ATOM 2542 N N . ALA A 1 329 ? -28.541 0.047 13.081 1.00 81.03 327 ALA A N 1
ATOM 2543 C CA . ALA A 1 329 ? -28.979 -1.317 12.787 1.00 79.46 327 ALA A CA 1
ATOM 2544 C C . ALA A 1 329 ? -27.783 -2.252 12.622 1.00 74.09 327 ALA A C 1
ATOM 2545 O O . ALA A 1 329 ? -26.669 -1.794 12.388 1.00 71.76 327 ALA A O 1
ATOM 2547 N N . PRO A 1 330 ? -28.011 -3.569 12.728 1.00 71.12 328 PRO A N 1
ATOM 2548 C CA . PRO A 1 330 ? -26.912 -4.500 12.451 1.00 62.93 328 PRO A CA 1
ATOM 2549 C C . PRO A 1 330 ? -26.391 -4.373 11.021 1.00 56.85 328 PRO A C 1
ATOM 2550 O O . PRO A 1 330 ? -27.102 -3.974 10.113 1.00 65.21 328 PRO A O 1
ATOM 2554 N N . PHE A 1 331 ? -25.129 -4.698 10.838 1.00 53.26 329 PHE A N 1
ATOM 2555 C CA . PHE A 1 331 ? -24.493 -4.598 9.538 1.00 54.30 329 PHE A CA 1
ATOM 2556 C C . PHE A 1 331 ? -24.604 -5.978 8.930 1.00 61.93 329 PHE A C 1
ATOM 2557 O O . PHE A 1 331 ? -24.555 -6.962 9.665 1.00 61.70 329 PHE A O 1
ATOM 2565 N N . LYS A 1 332 ? -24.746 -6.077 7.610 1.00 60.23 330 LYS A N 1
ATOM 2566 C CA . LYS A 1 332 ? -24.856 -7.401 6.997 1.00 59.15 330 LYS A CA 1
ATOM 2567 C C . LYS A 1 332 ? -24.094 -7.554 5.700 1.00 56.28 330 LYS A C 1
ATOM 2568 O O . LYS A 1 332 ? -24.096 -6.657 4.872 1.00 60.77 330 LYS A O 1
ATOM 2570 N N . PHE A 1 333 ? -23.452 -8.706 5.530 1.00 59.91 331 PHE A N 1
ATOM 2571 C CA . PHE A 1 333 ? -22.928 -9.106 4.230 1.00 60.97 331 PHE A CA 1
ATOM 2572 C C . PHE A 1 333 ? -23.907 -10.081 3.602 1.00 66.86 331 PHE A C 1
ATOM 2573 O O . PHE A 1 333 ? -24.405 -10.992 4.267 1.00 66.70 331 PHE A O 1
ATOM 2581 N N . ASP A 1 334 ? -24.182 -9.878 2.322 1.00 72.62 332 ASP A N 1
ATOM 2582 C CA . ASP A 1 334 ? -25.198 -10.652 1.640 1.00 84.69 332 ASP A CA 1
ATOM 2583 C C . ASP A 1 334 ? -24.666 -12.046 1.437 1.00 82.75 332 ASP A C 1
ATOM 2584 O O . ASP A 1 334 ? -25.382 -13.038 1.596 1.00 84.89 332 ASP A O 1
ATOM 2589 N N . MET A 1 335 ? -23.389 -12.119 1.102 1.00 78.63 333 MET A N 1
ATOM 2590 C CA . MET A 1 335 ? -22.785 -13.399 0.812 1.00 79.32 333 MET A CA 1
ATOM 2591 C C . MET A 1 335 ? -21.614 -13.680 1.723 1.00 72.33 333 MET A C 1
ATOM 2592 O O . MET A 1 335 ? -21.052 -12.768 2.349 1.00 65.80 333 MET A O 1
ATOM 2597 N N . GLU A 1 336 ? -21.247 -14.957 1.795 1.00 68.51 334 GLU A N 1
ATOM 2598 C CA . GLU A 1 336 ? -19.958 -15.293 2.367 1.00 66.17 334 GLU A CA 1
ATOM 2599 C C . GLU A 1 336 ? -18.881 -14.923 1.383 1.00 65.27 334 GLU A C 1
ATOM 2600 O O . GLU A 1 336 ? -18.794 -15.481 0.281 1.00 67.36 334 GLU A O 1
ATOM 2606 N N . LEU A 1 337 ? -18.072 -13.957 1.793 1.00 60.28 335 LEU A N 1
ATOM 2607 C CA . LEU A 1 337 ? -16.941 -13.521 1.002 1.00 57.71 335 LEU A CA 1
ATOM 2608 C C . LEU A 1 337 ? -15.868 -14.611 0.830 1.00 60.32 335 LEU A C 1
ATOM 2609 O O . LEU A 1 337 ? -15.160 -14.625 -0.178 1.00 58.87 335 LEU A O 1
ATOM 2614 N N . ASP A 1 338 ? -15.767 -15.546 1.773 1.00 66.75 336 ASP A N 1
ATOM 2615 C CA . ASP A 1 338 ? -14.833 -16.666 1.614 1.00 73.38 336 ASP A CA 1
ATOM 2616 C C . ASP A 1 338 ? -15.158 -17.444 0.341 1.00 75.23 336 ASP A C 1
ATOM 2617 O O . ASP A 1 338 ? -14.276 -17.998 -0.314 1.00 82.18 336 ASP A O 1
ATOM 2622 N N . ASP A 1 339 ? -16.440 -17.489 0.002 1.00 71.10 337 ASP A N 1
ATOM 2623 C CA . ASP A 1 339 ? -16.911 -18.286 -1.122 1.00 72.13 337 ASP A CA 1
ATOM 2624 C C . ASP A 1 339 ? -16.515 -17.697 -2.471 1.00 66.12 337 ASP A C 1
ATOM 2625 O O . ASP A 1 339 ? -16.245 -18.435 -3.407 1.00 74.11 337 ASP A O 1
ATOM 2627 N N . LEU A 1 340 ? -16.480 -16.370 -2.561 1.00 55.50 338 LEU A N 1
ATOM 2628 C CA . LEU A 1 340 ? -16.325 -15.687 -3.839 1.00 55.73 338 LEU A CA 1
ATOM 2629 C C . LEU A 1 340 ? -14.895 -15.774 -4.347 1.00 54.71 338 LEU A C 1
ATOM 2630 O O . LEU A 1 340 ? -13.953 -15.650 -3.583 1.00 59.48 338 LEU A O 1
ATOM 2635 N N . PRO A 1 341 ? -14.730 -15.981 -5.650 1.00 53.78 339 PRO A N 1
ATOM 2636 C CA . PRO A 1 341 ? -13.418 -15.940 -6.290 1.00 50.54 339 PRO A CA 1
ATOM 2637 C C . PRO A 1 341 ? -13.039 -14.493 -6.567 1.00 48.01 339 PRO A C 1
ATOM 2638 O O . PRO A 1 341 ? -13.905 -13.621 -6.544 1.00 51.49 339 PRO A O 1
ATOM 2642 N N . LYS A 1 342 ? -11.766 -14.248 -6.845 1.00 42.46 340 LYS A N 1
ATOM 2643 C CA . LYS A 1 342 ? -11.257 -12.887 -6.932 1.00 42.60 340 LYS A CA 1
ATOM 2644 C C . LYS A 1 342 ? -11.865 -12.022 -8.034 1.00 36.77 340 LYS A C 1
ATOM 2645 O O . LYS A 1 342 ? -11.906 -10.796 -7.920 1.00 34.56 340 LYS A O 1
ATOM 2651 N N . GLU A 1 343 ? -12.332 -12.653 -9.100 1.00 44.30 341 GLU A N 1
ATOM 2652 C CA . GLU A 1 343 ? -12.918 -11.910 -10.201 1.00 43.99 341 GLU A CA 1
ATOM 2653 C C . GLU A 1 343 ? -14.261 -11.342 -9.792 1.00 45.39 341 GLU A C 1
ATOM 2654 O O . GLU A 1 343 ? -14.649 -10.284 -10.257 1.00 49.90 341 GLU A O 1
ATOM 2660 N N . LYS A 1 344 ? -14.973 -12.055 -8.925 1.00 43.51 342 LYS A N 1
ATOM 2661 C CA . LYS A 1 344 ? -16.246 -11.555 -8.439 1.00 39.02 342 LYS A CA 1
ATOM 2662 C C . LYS A 1 344 ? -16.056 -10.412 -7.444 1.00 44.52 342 LYS A C 1
ATOM 2663 O O . LYS A 1 344 ? -16.711 -9.385 -7.559 1.00 43.53 342 LYS A O 1
ATOM 2669 N N . LEU A 1 345 ? -15.166 -10.603 -6.470 1.00 37.38 343 LEU A N 1
ATOM 2670 C CA . LEU A 1 345 ? -14.864 -9.577 -5.483 1.00 37.78 343 LEU A CA 1
ATOM 2671 C C . LEU A 1 345 ? -14.402 -8.289 -6.147 1.00 38.25 343 LEU A C 1
ATOM 2672 O O . LEU A 1 345 ? -14.698 -7.200 -5.664 1.00 35.28 343 LEU A O 1
ATOM 2677 N N . LYS A 1 346 ? -13.682 -8.426 -7.260 1.00 37.24 344 LYS A N 1
ATOM 2678 C CA . LYS A 1 346 ? -13.240 -7.270 -8.023 1.00 35.43 344 LYS A CA 1
ATOM 2679 C C . LYS A 1 346 ? -14.427 -6.461 -8.531 1.00 35.07 344 LYS A C 1
ATOM 2680 O O . LYS A 1 346 ? -14.422 -5.241 -8.413 1.00 32.42 344 LYS A O 1
ATOM 2686 N N . GLU A 1 347 ? -15.432 -7.127 -9.081 1.00 31.69 345 GLU A N 1
ATOM 2687 C CA . GLU A 1 347 ? -16.640 -6.436 -9.495 1.00 32.22 345 GLU A CA 1
ATOM 2688 C C . GLU A 1 347 ? -17.313 -5.745 -8.310 1.00 33.90 345 GLU A C 1
ATOM 2689 O O . GLU A 1 347 ? -17.708 -4.591 -8.408 1.00 36.46 345 GLU A O 1
ATOM 2695 N N . LEU A 1 348 ? -17.406 -6.434 -7.183 1.00 32.55 346 LEU A N 1
ATOM 2696 C CA . LEU A 1 348 ? -18.013 -5.853 -5.987 1.00 41.11 346 LEU A CA 1
ATOM 2697 C C . LEU A 1 348 ? -17.247 -4.617 -5.502 1.00 33.02 346 LEU A C 1
ATOM 2698 O O . LEU A 1 348 ? -17.832 -3.635 -5.098 1.00 34.01 346 LEU A O 1
ATOM 2703 N N . ILE A 1 349 ? -15.931 -4.662 -5.564 1.00 33.47 347 ILE A N 1
ATOM 2704 C CA . ILE A 1 349 ? -15.142 -3.501 -5.198 1.00 33.34 347 ILE A CA 1
ATOM 2705 C C . ILE A 1 349 ? -15.364 -2.344 -6.181 1.00 31.84 347 ILE A C 1
ATOM 2706 O O . ILE A 1 349 ? -15.415 -1.196 -5.785 1.00 30.02 347 ILE A O 1
ATOM 2711 N N . PHE A 1 350 ? -15.512 -2.662 -7.458 1.00 32.11 348 PHE A N 1
ATOM 2712 C CA . PHE A 1 350 ? -15.752 -1.650 -8.461 1.00 34.51 348 PHE A CA 1
ATOM 2713 C C . PHE A 1 350 ? -17.076 -0.936 -8.198 1.00 34.43 348 PHE A C 1
ATOM 2714 O O . PHE A 1 350 ? -17.155 0.299 -8.279 1.00 34.31 348 PHE A O 1
ATOM 2722 N N . GLU A 1 351 ? -18.111 -1.704 -7.880 1.00 30.05 349 GLU A N 1
ATOM 2723 C CA . GLU A 1 351 ? -19.443 -1.128 -7.647 1.00 33.23 349 GLU A CA 1
ATOM 2724 C C . GLU A 1 351 ? -19.463 -0.349 -6.344 1.00 30.93 349 GLU A C 1
ATOM 2725 O O . GLU A 1 351 ? -20.060 0.699 -6.244 1.00 42.40 349 GLU A O 1
ATOM 2731 N N . GLU A 1 352 ? -18.759 -0.866 -5.354 1.00 32.18 350 GLU A N 1
ATOM 2732 C CA . GLU A 1 352 ? -18.702 -0.253 -4.035 1.00 33.50 350 GLU A CA 1
ATOM 2733 C C . GLU A 1 352 ? -17.987 1.109 -4.090 1.00 36.70 350 GLU A C 1
ATOM 2734 O O . GLU A 1 352 ? -18.275 2.005 -3.312 1.00 32.40 350 GLU A O 1
ATOM 2740 N N . THR A 1 353 ? -17.077 1.276 -5.041 1.00 30.13 351 THR A N 1
ATOM 2741 C CA . THR A 1 353 ? -16.303 2.499 -5.101 1.00 27.88 351 THR A CA 1
ATOM 2742 C C . THR A 1 353 ? -16.858 3.512 -6.077 1.00 28.17 351 THR A C 1
ATOM 2743 O O . THR A 1 353 ? -16.382 4.630 -6.134 1.00 32.79 351 THR A O 1
ATOM 2747 N N . ALA A 1 354 ? -17.864 3.099 -6.842 1.00 31.16 352 ALA A N 1
ATOM 2748 C CA . ALA A 1 354 ? -18.459 3.915 -7.888 1.00 29.74 352 ALA A CA 1
ATOM 2749 C C . ALA A 1 354 ? -19.000 5.258 -7.396 1.00 33.34 352 ALA A C 1
ATOM 2750 O O . ALA A 1 354 ? -19.069 6.198 -8.151 1.00 34.90 352 ALA A O 1
ATOM 2752 N N . ARG A 1 355 ? -19.402 5.345 -6.140 1.00 33.74 353 ARG A N 1
ATOM 2753 C CA . ARG A 1 355 ? -19.983 6.585 -5.647 1.00 39.03 353 ARG A CA 1
ATOM 2754 C C . ARG A 1 355 ? -18.974 7.737 -5.483 1.00 40.68 353 ARG A C 1
ATOM 2755 O O . ARG A 1 355 ? -19.365 8.882 -5.267 1.00 40.81 353 ARG A O 1
ATOM 2763 N N . PHE A 1 356 ? -17.687 7.418 -5.590 1.00 31.54 354 PHE A N 1
ATOM 2764 C CA . PHE A 1 356 ? -16.621 8.413 -5.622 1.00 32.29 354 PHE A CA 1
ATOM 2765 C C . PHE A 1 356 ? -16.216 8.755 -7.051 1.00 35.19 354 PHE A C 1
ATOM 2766 O O . PHE A 1 356 ? -15.283 9.510 -7.263 1.00 34.53 354 PHE A O 1
ATOM 2774 N N . GLN A 1 357 ? -16.922 8.187 -8.026 1.00 32.24 355 GLN A N 1
ATOM 2775 C CA . GLN A 1 357 ? -16.679 8.500 -9.437 1.00 36.70 355 GLN A CA 1
ATOM 2776 C C . GLN A 1 357 ? -17.528 9.690 -9.909 1.00 47.06 355 GLN A C 1
ATOM 2777 O O . GLN A 1 357 ? -18.714 9.799 -9.569 1.00 46.49 355 GLN A O 1
ATOM 2783 N N . PRO A 1 358 ? -16.911 10.592 -10.685 1.00 43.03 356 PRO A N 1
ATOM 2784 C CA . PRO A 1 358 ? -17.514 11.814 -11.236 1.00 50.39 356 PRO A CA 1
ATOM 2785 C C . PRO A 1 358 ? -18.945 11.677 -11.740 1.00 68.75 356 PRO A C 1
ATOM 2786 O O . PRO A 1 358 ? -19.801 12.487 -11.365 1.00 80.95 356 PRO A O 1
ATOM 2790 N N . GLY A 1 359 ? -19.218 10.678 -12.566 1.00 67.77 357 GLY A N 1
ATOM 2791 C CA . GLY A 1 359 ? -20.539 10.573 -13.146 1.00 71.85 357 GLY A CA 1
ATOM 2792 C C . GLY A 1 359 ? -21.563 9.965 -12.218 1.00 78.60 357 GLY A C 1
ATOM 2793 O O . GLY A 1 359 ? -22.706 10.391 -12.243 1.00 81.04 357 GLY A O 1
ATOM 2794 N N . TYR A 1 360 ? -21.139 8.994 -11.405 1.00 82.34 358 TYR A N 1
ATOM 2795 C CA . TYR A 1 360 ? -22.014 8.070 -10.635 1.00 79.39 358 TYR A CA 1
ATOM 2796 C C . TYR A 1 360 ? -23.558 8.286 -10.586 1.00 94.81 358 TYR A C 1
ATOM 2797 O O . TYR A 1 360 ? -24.044 9.384 -10.305 1.00 94.98 358 TYR A O 1
ATOM 2806 N N . ARG A 1 361 ? -24.310 7.208 -10.827 1.00 97.04 359 ARG A N 1
ATOM 2807 C CA . ARG A 1 361 ? -25.771 7.263 -11.006 1.00 105.72 359 ARG A CA 1
ATOM 2808 C C . ARG A 1 361 ? -26.565 7.308 -9.698 1.00 115.95 359 ARG A C 1
ATOM 2809 O O . ARG A 1 361 ? -27.092 8.370 -9.356 1.00 116.57 359 ARG A O 1
ATOM 2811 N N . SER A 1 362 ? -26.682 6.141 -9.039 1.00 76.55 360 SER A N 1
ATOM 2812 C CA . SER A 1 362 ? -27.151 5.934 -7.638 1.00 76.76 360 SER A CA 1
ATOM 2813 C C . SER A 1 362 ? -27.862 4.594 -7.400 1.00 69.15 360 SER A C 1
ATOM 2814 O O . SER A 1 362 ? -28.324 4.314 -6.291 1.00 110.04 360 SER A O 1
ATOM 2816 N N . ARG B 2 1 ? -18.907 19.885 27.716 1.00 137.44 4 ARG B N 1
ATOM 2817 C CA . ARG B 2 1 ? -17.709 19.944 28.551 1.00 135.04 4 ARG B CA 1
ATOM 2818 C C . ARG B 2 1 ? -16.897 18.704 28.178 1.00 131.01 4 ARG B C 1
ATOM 2819 O O . ARG B 2 1 ? -15.785 18.448 28.657 1.00 128.47 4 ARG B O 1
ATOM 2821 N N . ARG B 2 2 ? -17.519 17.978 27.261 1.00 130.13 5 ARG B N 1
ATOM 2822 C CA . ARG B 2 2 ? -17.063 16.760 26.586 1.00 124.74 5 ARG B CA 1
ATOM 2823 C C . ARG B 2 2 ? -15.591 16.253 26.491 1.00 124.22 5 ARG B C 1
ATOM 2824 O O . ARG B 2 2 ? -15.348 15.131 26.924 1.00 123.85 5 ARG B O 1
ATOM 2832 N N . LYS B 2 3 ? -14.651 17.010 25.900 1.00 122.90 6 LYS B N 1
ATOM 2833 C CA . LYS B 2 3 ? -13.293 16.492 25.606 1.00 120.62 6 LYS B CA 1
ATOM 2834 C C . LYS B 2 3 ? -12.291 16.754 26.758 1.00 122.06 6 LYS B C 1
ATOM 2835 O O . LYS B 2 3 ? -12.071 17.890 27.146 1.00 124.35 6 LYS B O 1
ATOM 2841 N N . PRO B 2 4 ? -11.631 15.699 27.290 1.00 119.87 7 PRO B N 1
ATOM 2842 C CA . PRO B 2 4 ? -10.731 15.921 28.439 1.00 119.77 7 PRO B CA 1
ATOM 2843 C C . PRO B 2 4 ? -9.303 16.267 28.038 1.00 116.03 7 PRO B C 1
ATOM 2844 O O . PRO B 2 4 ? -8.654 15.496 27.328 1.00 113.54 7 PRO B O 1
ATOM 2848 N N . VAL B 2 5 ? -8.816 17.421 28.481 1.00 114.98 8 VAL B N 1
ATOM 2849 C CA . VAL B 2 5 ? -7.401 17.739 28.300 1.00 111.40 8 VAL B CA 1
ATOM 2850 C C . VAL B 2 5 ? -6.710 18.027 29.657 1.00 111.52 8 VAL B C 1
ATOM 2851 O O . VAL B 2 5 ? -7.227 18.847 30.421 1.00 116.29 8 VAL B O 1
ATOM 2855 N N . LEU B 2 6 ? -5.603 17.361 30.037 1.00 106.34 9 LEU B N 1
ATOM 2856 C CA . LEU B 2 6 ? -4.725 16.391 29.319 1.00 98.09 9 LEU B CA 1
ATOM 2857 C C . LEU B 2 6 ? -3.571 17.019 28.535 1.00 97.35 9 LEU B C 1
ATOM 2858 O O . LEU B 2 6 ? -3.775 17.566 27.455 1.00 101.39 9 LEU B O 1
ATOM 2863 N N . PRO B 2 7 ? -2.350 16.933 29.092 1.00 92.90 10 PRO B N 1
ATOM 2864 C CA . PRO B 2 7 ? -1.123 17.426 28.457 1.00 88.00 10 PRO B CA 1
ATOM 2865 C C . PRO B 2 7 ? -0.842 16.776 27.105 1.00 82.68 10 PRO B C 1
ATOM 2866 O O . PRO B 2 7 ? -1.173 15.606 26.904 1.00 84.30 10 PRO B O 1
ATOM 2870 N N . ALA B 2 8 ? -0.224 17.535 26.201 1.00 76.17 11 ALA B N 1
ATOM 2871 C CA . ALA B 2 8 ? 0.088 17.057 24.854 1.00 75.75 11 ALA B CA 1
ATOM 2872 C C . ALA B 2 8 ? 1.192 16.001 24.853 1.00 73.64 11 ALA B C 1
ATOM 2873 O O . ALA B 2 8 ? 2.148 16.096 25.617 1.00 76.46 11 ALA B O 1
ATOM 2875 N N . LEU B 2 9 ? 1.055 14.995 23.996 1.00 70.49 12 LEU B N 1
ATOM 2876 C CA . LEU B 2 9 ? 2.094 13.982 23.827 1.00 69.16 12 LEU B CA 1
ATOM 2877 C C . LEU B 2 9 ? 3.101 14.484 22.808 1.00 69.40 12 LEU B C 1
ATOM 2878 O O . LEU B 2 9 ? 2.780 15.357 22.003 1.00 67.06 12 LEU B O 1
ATOM 2883 N N . THR B 2 10 ? 4.318 13.946 22.843 1.00 73.53 13 THR B N 1
ATOM 2884 C CA . THR B 2 10 ? 5.316 14.300 21.837 1.00 80.46 13 THR B CA 1
ATOM 2885 C C . THR B 2 10 ? 5.556 13.116 20.934 1.00 81.75 13 THR B C 1
ATOM 2886 O O . THR B 2 10 ? 5.869 12.026 21.404 1.00 79.16 13 THR B O 1
ATOM 2890 N N . ILE B 2 11 ? 5.417 13.338 19.633 1.00 89.88 14 ILE B N 1
ATOM 2891 C CA . ILE B 2 11 ? 5.519 12.256 18.665 1.00 97.79 14 ILE B CA 1
ATOM 2892 C C . ILE B 2 11 ? 6.716 12.392 17.736 1.00 115.49 14 ILE B C 1
ATOM 2893 O O . ILE B 2 11 ? 6.820 13.355 16.977 1.00 115.85 14 ILE B O 1
ATOM 2898 N N . ASN B 2 12 ? 7.603 11.406 17.805 1.00 70.41 15 ASN B N 1
ATOM 2899 C CA . ASN B 2 12 ? 8.774 11.324 16.946 1.00 77.11 15 ASN B CA 1
ATOM 2900 C C . ASN B 2 12 ? 8.472 11.575 15.472 1.00 78.24 15 ASN B C 1
ATOM 2901 O O . ASN B 2 12 ? 8.587 12.697 14.984 1.00 145.19 15 ASN B O 1
#

InterPro domains:
  IPR000719 Protein kinase domain [PF00069] (25-313)
  IPR000719 Protein kinase domain [PS50011] (25-313)
  IPR000719 Protein kinase domain [SM00220] (25-313)
  IPR003527 Mitogen-activated protein (MAP) kinase, conserved site [PS01351] (59-161)
  IPR008271 Serine/threonine-protein kinase, active site [PS00108] (145-157)
  IPR008349 Mitogen-activated protein (MAP) kinase, ERK1/2 [PR01770] (13-30)
  IPR008349 Mitogen-activated protein (MAP) kinase, ERK1/2 [PR01770] (118-127)
  IPR008349 Mitogen-activated protein (MAP) kinase, ERK1/2 [PR01770] (173-183)
  IPR008349 Mitogen-activated protein (MAP) kinase, ERK1/2 [PR01770] (231-242)
  IPR008349 Mitogen-activated protein (MAP) kinase, ERK1/2 [PR01770] (252-262)
  IPR008349 Mitogen-activated protein (MAP) kinase, ERK1/2 [PR01770] (313-323)
  IPR011009 Protein kinase-like domain superfamily [SSF56112] (19-322)
  IPR017441 Protein kinase, ATP binding site [PS00107] (31-55)
  IPR050117 Mitogen-activated protein (MAP) kinase [PTHR24055] (24-315)

Sequence (364 aa):
AGPEMVRGQVFDVGPRYTNLSYIGEGAYGMVCSAYDNVNKVRVAIKKISPFEHQTYCQRTLREIKILLAFRHENIIGINDIIRAPTIEQMKDVYIVQDLMETDLYKLLKTQHLSNDHICYFLYQILRGLKYIHSANVLHRDLKPSNLLLNTTSDLKICDFGLARVADPDHDHTGFLTEYVATRWYRAPEIMLNSKGYTKSIDIWSVGCILAEMLSNRPIFPGKHYLDQLNHILGILGSPSQEDLNCGINLKARNYLLSLPHKNKVPWNRLFPNADSKALDLLDKMLTFNPHKRIEVEQALAHPYLAQYYDPSDEPIAEAPFKFDMELDDLPKEKLKELIFEETARFQPGYRSRRKPVLPALTIN

Nearest PDB structures (foldseek):
  4h3q-assembly1_A  TM=1.003E+00  e=3.258E-69  Homo sapiens
  4fmq-assembly1_A  TM=9.854E-01  e=3.699E-60  Homo sapiens
  2gph-assembly1_A  TM=9.830E-01  e=3.735E-58  Rattus norvegicus
  7e75-assembly1_A  TM=9.567E-01  e=1.016E-57  Homo sapiens
  7e73-assembly1_A  TM=9.557E-01  e=1.016E-57  Homo sapiens

Organism: Homo sapiens (NCBI:txid9606)